Protein AF-A0A7C2IE94-F1 (afdb_monomer_lite)

Radius of gyration: 34.18 Å; chains: 1; bounding box: 86×72×116 Å

Sequence (448 aa):
MRRRSALLLLLAMTLPGCGTLTGLPPLAPGSDTTAPTVTATVPDRDGTVPADAHISITFSKAMNARTVTVTSDPAVTFTSPQWSADGRTVTVRPQDPFNPGTKYTITVTGRDQAGNSLTPFTWSFTAGPPAARAGTGQARLRDRVEVRSDERLFTLFAALNAAGYDEGLKESGPVRQAVREKLGDLALKVLEPARRYRDEHPQPLEAYVRYVLTLGPPPGFAEQRAPEGLDGFGRVLADFYRAAGIADLWKAQAEAHAQAVAALAAEGVALMGRTLDYLRAGDVPRERIVLVPNLLDAPGREYLVRLDGTVFFVLGATGKADPVPLAALTVRLVLGPPRPEADAEVQRTGVLYDLVREPAQRNGYRDWPTVIRESLIAAVTARLAVPADRRSTFLRGHYDRGLILVDHFAEELARYERDSLPLVDFLPQMLRTVNLDDQRRLFAERRR

Secondary structure (DSSP, 8-state):
---------------------------------PPP-EEEEESPTT-EE-TTPPEEEEESS-B-GGG-EEEEES--PBPPPEE-TTS-EEEE-BSSPPPTT-EEEEEEE-BBTT-PBPPPEEEEEEE-S-GGGTT-HHHHTTTTEEE---HHHHHHHHHHHHTT--TTTTT--HHHHHHHHHHHTS-HHHHHHHHHHHHHS---HHHHHHHHTTSPSTTT---SSPPTT-TTHHHHHHHHHHHTTHHHHHHHTHHHHHHHHHHHHHHHHHHHHHHHHHTT-S----SEEEEEEETTSPTT-EEEEEETTEEEEEEE-SSS--HHHHHHHHHHHH--SPPGGGHHHHHHHGGGHHHHHHHHHHTT--SHHHHHHHHHHHHHHHHHHS-GGGHHHHHHHHHHTT-TTHHHHHHHHHHHTTS-S-HHHHHHHHHHT--HHHHHHHHHHHT-

Foldseek 3Di:
DDDDDDDDDDDDDDDDDDDPPPDDPPPDPPQPQDFKEWPDWPVDFQAEDAQFDKIKTFIPAAFPLVFKDKAKVVGFAWDDWDADPRNGMIIITTPDGHDAQDKMKMWIWGGHPSRHTDDIDIGIYGHHYHVCVLPQLLRLCPPQEAEAAALLLVLVLLLVLLLPPCAQVVVAAPLLVVSNVLSVPADCVLNVLSNVLCVQQPDPVLLVVQQSVQFDHPLQRHDDDDDPSCPCVSVNSNSSCVRSVSVVSCVVCVVLRVLLSVQCVVCLSVLLSVLCVLLVQSDQDQAREYEHADSSDNAPDWHWHDDDRYTYIYGDDNSHDQSQSSSLVSLVSRDDFQDPLQVVLLVVQQVLCVLQVVLQVVVVNNGSSSLLSSLLSQLSSLVRRNPPVCSVVSNVVSVSSRSLCNVLNNVCSVVVVVDDDRNSVCSSVSSVPDDNVVSVVVSVVVVD

pLDDT: mean 87.61, std 15.67, range [29.12, 98.75]

Structure (mmCIF, N/CA/C/O backbone):
data_AF-A0A7C2IE94-F1
#
_entry.id   AF-A0A7C2IE94-F1
#
loop_
_atom_site.group_PDB
_atom_site.id
_atom_site.type_symbol
_atom_site.label_atom_id
_atom_site.label_alt_id
_atom_site.label_comp_id
_atom_site.label_asym_id
_atom_site.label_entity_id
_atom_site.label_seq_id
_atom_site.pdbx_PDB_ins_code
_atom_site.Cartn_x
_atom_site.Cartn_y
_atom_site.Cartn_z
_atom_site.occupancy
_atom_site.B_iso_or_equiv
_atom_site.auth_seq_id
_atom_site.auth_comp_id
_atom_site.auth_asym_id
_atom_site.auth_atom_id
_atom_site.pdbx_PDB_model_num
ATOM 1 N N . MET A 1 1 ? 15.226 -45.118 -80.704 1.00 37.19 1 MET A N 1
ATOM 2 C CA . MET A 1 1 ? 16.466 -45.588 -81.366 1.00 37.19 1 MET A CA 1
ATOM 3 C C . MET A 1 1 ? 17.648 -44.750 -80.876 1.00 37.19 1 MET A C 1
ATOM 5 O O . MET A 1 1 ? 17.541 -43.540 -80.932 1.00 37.19 1 MET A O 1
ATOM 9 N N . ARG A 1 2 ? 18.702 -45.423 -80.368 1.00 34.03 2 ARG A N 1
ATOM 10 C CA . ARG A 1 2 ? 20.141 -45.046 -80.230 1.00 34.03 2 ARG A CA 1
ATOM 11 C C . ARG A 1 2 ? 20.489 -43.627 -79.715 1.00 34.03 2 ARG A C 1
ATOM 13 O O . ARG A 1 2 ? 20.283 -42.649 -80.406 1.00 34.03 2 ARG A O 1
ATOM 20 N N . ARG A 1 3 ? 20.909 -43.454 -78.451 1.00 33.44 3 ARG A N 1
ATOM 21 C CA . ARG A 1 3 ? 22.277 -43.584 -77.864 1.00 33.44 3 ARG A CA 1
ATOM 22 C C . ARG A 1 3 ? 23.377 -42.682 -78.475 1.00 33.44 3 ARG A C 1
ATOM 24 O O . ARG A 1 3 ? 23.889 -42.998 -79.536 1.00 33.44 3 ARG A O 1
ATOM 31 N N . ARG A 1 4 ? 23.840 -41.761 -77.609 1.00 34.69 4 ARG A N 1
ATOM 32 C CA . ARG A 1 4 ? 25.235 -41.506 -77.167 1.00 34.69 4 ARG A CA 1
ATOM 33 C C . ARG A 1 4 ? 26.226 -40.754 -78.079 1.00 34.69 4 ARG A C 1
ATOM 35 O O . ARG A 1 4 ? 26.739 -41.322 -79.026 1.00 34.69 4 ARG A O 1
ATOM 42 N N . SER A 1 5 ? 26.633 -39.592 -77.546 1.00 32.69 5 SER A N 1
ATOM 43 C CA . SER A 1 5 ? 28.003 -39.269 -77.085 1.00 32.69 5 SER A CA 1
ATOM 44 C C . SER A 1 5 ? 29.105 -38.931 -78.095 1.00 32.69 5 SER A C 1
ATOM 46 O O . SER A 1 5 ? 29.168 -39.487 -79.180 1.00 32.69 5 SER A O 1
ATOM 48 N N . ALA A 1 6 ? 30.060 -38.161 -77.545 1.00 31.09 6 ALA A N 1
ATOM 49 C CA . ALA A 1 6 ? 31.482 -38.054 -77.887 1.00 31.09 6 ALA A CA 1
ATOM 50 C C . ALA A 1 6 ? 31.851 -37.017 -78.958 1.00 31.09 6 ALA A C 1
ATOM 52 O O . ALA A 1 6 ? 31.116 -36.812 -79.909 1.00 31.09 6 ALA A O 1
ATOM 53 N N . LEU A 1 7 ? 33.008 -36.362 -78.911 1.00 29.12 7 LEU A N 1
ATOM 54 C CA . LEU A 1 7 ? 34.045 -36.098 -77.902 1.00 29.12 7 LEU A CA 1
ATOM 55 C C . LEU A 1 7 ? 35.037 -35.177 -78.644 1.00 29.12 7 LEU A C 1
ATOM 57 O O . LEU A 1 7 ? 35.155 -35.252 -79.865 1.00 29.12 7 LEU A O 1
ATOM 61 N N . LEU A 1 8 ? 35.733 -34.326 -77.895 1.00 32.22 8 LEU A N 1
ATOM 62 C CA . LEU A 1 8 ? 36.913 -33.557 -78.296 1.00 32.22 8 LEU A CA 1
ATOM 63 C C . LEU A 1 8 ? 37.879 -34.293 -79.247 1.00 32.22 8 LEU A C 1
ATOM 65 O O . LEU A 1 8 ? 38.197 -35.452 -78.996 1.00 32.22 8 LEU A O 1
ATOM 69 N N . LEU A 1 9 ? 38.506 -33.539 -80.163 1.00 29.33 9 LEU A N 1
ATOM 70 C CA . LEU A 1 9 ? 39.970 -33.531 -80.316 1.00 29.33 9 LEU A CA 1
ATOM 71 C C . LEU A 1 9 ? 40.479 -32.252 -81.020 1.00 29.33 9 LEU A C 1
ATOM 73 O O . LEU A 1 9 ? 40.333 -32.073 -82.223 1.00 29.33 9 LEU A O 1
ATOM 77 N N . LEU A 1 10 ? 41.055 -31.358 -80.211 1.00 31.28 10 LEU A N 1
ATOM 78 C CA . LEU A 1 10 ? 42.373 -30.726 -80.374 1.00 31.28 10 LEU A CA 1
ATOM 79 C C . LEU A 1 10 ? 43.038 -30.757 -81.767 1.00 31.28 10 LEU A C 1
ATOM 81 O O . LEU A 1 10 ? 43.450 -31.811 -82.249 1.00 31.28 10 LEU A O 1
ATOM 85 N N . LEU A 1 11 ? 43.368 -29.562 -82.265 1.00 30.09 11 LEU A N 1
ATOM 86 C CA . LEU A 1 11 ? 44.550 -29.336 -83.094 1.00 30.09 11 LEU A CA 1
ATOM 87 C C . LEU A 1 11 ? 45.315 -28.125 -82.543 1.00 30.09 11 LEU A C 1
ATOM 89 O O . LEU A 1 11 ? 44.784 -27.019 -82.461 1.00 30.09 11 LEU A O 1
ATOM 93 N N . ALA A 1 12 ? 46.550 -28.376 -82.114 1.00 33.62 12 ALA A N 1
ATOM 94 C CA . ALA A 1 12 ? 47.492 -27.381 -81.630 1.00 33.62 12 ALA A CA 1
ATOM 95 C C . ALA A 1 12 ? 48.209 -26.710 -82.812 1.00 33.62 12 ALA A C 1
ATOM 97 O O . ALA A 1 12 ? 48.714 -27.396 -83.700 1.00 33.62 12 ALA A O 1
ATOM 98 N N . MET A 1 13 ? 48.305 -25.380 -82.782 1.00 35.16 13 MET A N 1
ATOM 99 C CA . MET A 1 13 ? 49.279 -24.616 -83.559 1.00 35.16 13 MET A CA 1
ATOM 100 C C . MET A 1 13 ? 50.103 -23.742 -82.614 1.00 35.16 13 MET A C 1
ATOM 102 O O . MET A 1 13 ? 49.589 -23.099 -81.703 1.00 35.16 13 MET A O 1
ATOM 106 N N . THR A 1 14 ? 51.408 -23.798 -82.834 1.00 45.41 14 THR A N 1
ATOM 107 C CA . THR A 1 14 ? 52.504 -23.205 -82.070 1.00 45.41 14 THR A CA 1
ATOM 108 C C . THR A 1 14 ? 52.549 -21.680 -82.165 1.00 45.41 14 THR A C 1
ATOM 110 O O . THR A 1 14 ? 52.464 -21.138 -83.265 1.00 45.41 14 THR A O 1
ATOM 113 N N . LEU A 1 15 ? 52.816 -21.005 -81.042 1.00 38.09 15 LEU A N 1
ATOM 114 C CA . LEU A 1 15 ? 53.275 -19.612 -80.999 1.00 38.09 15 LEU A CA 1
ATOM 115 C C . LEU A 1 15 ? 54.589 -19.519 -80.201 1.00 38.09 15 LEU A C 1
ATOM 117 O O . LEU A 1 15 ? 54.723 -20.204 -79.183 1.00 38.09 15 LEU A O 1
ATOM 121 N N . PRO A 1 16 ? 55.561 -18.704 -80.647 1.00 48.31 16 PRO A N 1
ATOM 122 C CA . PRO A 1 16 ? 56.827 -18.509 -79.959 1.00 48.31 16 PRO A CA 1
ATOM 123 C C . PRO A 1 16 ? 56.737 -17.371 -78.934 1.00 48.31 16 PRO A C 1
ATOM 125 O O . PRO A 1 16 ? 55.971 -16.426 -79.099 1.00 48.31 16 PRO A O 1
ATOM 128 N N . GLY A 1 17 ? 57.633 -17.412 -77.948 1.00 38.56 17 GLY A N 1
ATOM 129 C CA . GLY A 1 17 ? 58.149 -16.200 -77.310 1.00 38.56 17 GLY A CA 1
ATOM 130 C C . GLY A 1 17 ? 57.613 -15.915 -75.914 1.00 38.56 17 GLY A C 1
ATOM 131 O O . GLY A 1 17 ? 56.533 -15.367 -75.732 1.00 38.56 17 GLY A O 1
ATOM 132 N N . CYS A 1 18 ? 58.442 -16.239 -74.924 1.00 48.53 18 CYS A N 1
ATOM 133 C CA . CYS A 1 18 ? 58.313 -15.817 -73.539 1.00 48.53 18 CYS A CA 1
ATOM 134 C C . CYS A 1 18 ? 58.299 -14.278 -73.451 1.00 48.53 18 CYS A C 1
ATOM 136 O O . CYS A 1 18 ? 59.281 -13.624 -73.797 1.00 48.53 18 CYS A O 1
ATOM 138 N N . GLY A 1 19 ? 57.187 -13.717 -72.983 1.00 37.69 19 GLY A N 1
ATOM 139 C CA . GLY A 1 19 ? 57.050 -12.320 -72.589 1.00 37.69 19 GLY A CA 1
ATOM 140 C C . GLY A 1 19 ? 56.155 -12.270 -71.361 1.00 37.69 19 GLY A C 1
ATOM 141 O O . GLY A 1 19 ? 54.954 -12.517 -71.445 1.00 37.69 19 GLY A O 1
ATOM 142 N N . THR A 1 20 ? 56.742 -12.019 -70.196 1.00 48.34 20 THR A N 1
ATOM 143 C CA . THR A 1 20 ? 56.018 -11.848 -68.935 1.00 48.34 20 THR A CA 1
ATOM 144 C C . THR A 1 20 ? 55.173 -10.578 -69.003 1.00 48.34 20 THR A C 1
ATOM 146 O O . THR A 1 20 ? 55.668 -9.485 -68.740 1.00 48.34 20 THR A O 1
ATOM 149 N N . LEU A 1 21 ? 53.888 -10.708 -69.339 1.00 40.12 21 LEU A N 1
ATOM 150 C CA . LEU A 1 21 ? 52.896 -9.651 -69.133 1.00 40.12 21 LEU A CA 1
ATOM 151 C C . LEU A 1 21 ? 52.447 -9.653 -67.666 1.00 40.12 21 LEU A C 1
ATOM 153 O O . LEU A 1 21 ? 51.329 -10.015 -67.312 1.00 40.12 21 LEU A O 1
ATOM 157 N N . THR A 1 22 ? 53.366 -9.238 -66.798 1.00 50.50 22 THR A N 1
ATOM 158 C CA . THR A 1 22 ? 53.053 -8.605 -65.516 1.00 50.50 22 THR A CA 1
ATOM 159 C C . THR A 1 22 ? 52.438 -7.241 -65.816 1.00 50.50 22 THR A C 1
ATOM 161 O O . THR A 1 22 ? 53.155 -6.327 -66.219 1.00 50.50 22 THR A O 1
ATOM 164 N N . GLY A 1 23 ? 51.121 -7.092 -65.678 1.00 49.81 23 GLY A N 1
ATOM 165 C CA . GLY A 1 23 ? 50.500 -5.807 -66.005 1.00 49.81 23 GLY A CA 1
ATOM 166 C C . GLY A 1 23 ? 48.980 -5.752 -65.986 1.00 49.81 23 GLY A C 1
ATOM 167 O O . GLY A 1 23 ? 48.404 -5.036 -66.794 1.00 49.81 23 GLY A O 1
ATOM 168 N N . LEU A 1 24 ? 48.319 -6.467 -65.077 1.00 44.44 24 LEU A N 1
ATOM 169 C CA . LEU A 1 24 ? 47.028 -6.005 -64.572 1.00 44.44 24 LEU A CA 1
ATOM 170 C C . LEU A 1 24 ? 47.278 -5.550 -63.134 1.00 44.44 24 LEU A C 1
ATOM 172 O O . LEU A 1 24 ? 47.756 -6.366 -62.340 1.00 44.44 24 LEU A O 1
ATOM 176 N N . PRO A 1 25 ? 47.045 -4.270 -62.785 1.00 52.47 25 PRO A N 1
ATOM 177 C CA . PRO A 1 25 ? 47.136 -3.861 -61.395 1.00 52.47 25 PRO A CA 1
ATOM 178 C C . PRO A 1 25 ? 46.138 -4.705 -60.589 1.00 52.47 25 PRO A C 1
ATOM 180 O O . PRO A 1 25 ? 45.005 -4.895 -61.044 1.00 52.47 25 PRO A O 1
ATOM 183 N N . PRO A 1 26 ? 46.522 -5.23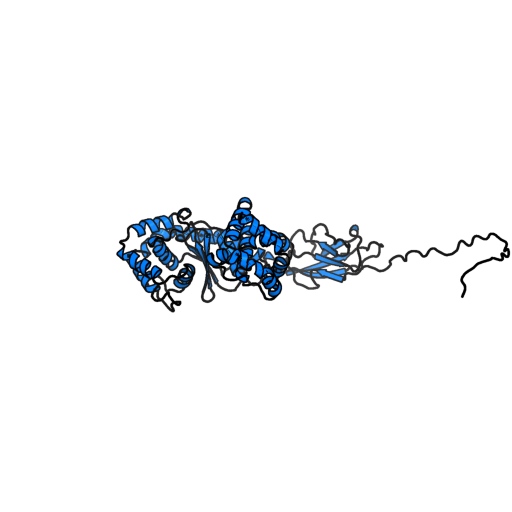9 -59.416 1.00 50.69 26 PRO A N 1
ATOM 184 C CA . PRO A 1 26 ? 45.533 -5.795 -58.508 1.00 50.69 26 PRO A CA 1
ATOM 185 C C . PRO A 1 26 ? 44.506 -4.694 -58.233 1.00 50.69 26 PRO A C 1
ATOM 187 O O . PRO A 1 26 ? 44.885 -3.551 -57.975 1.00 50.69 26 PRO A O 1
ATOM 190 N N . LEU A 1 27 ? 43.213 -5.017 -58.326 1.00 47.69 27 LEU A N 1
ATOM 191 C CA . LEU A 1 27 ? 42.154 -4.149 -57.819 1.00 47.69 27 LEU A CA 1
ATOM 192 C C . LEU A 1 27 ? 42.472 -3.890 -56.344 1.00 47.69 27 LEU A C 1
ATOM 194 O O . LEU A 1 27 ? 42.259 -4.757 -55.496 1.00 47.69 27 LEU A O 1
ATOM 198 N N . ALA A 1 28 ? 43.057 -2.730 -56.050 1.00 54.41 28 ALA A N 1
ATOM 199 C CA . ALA A 1 28 ? 43.226 -2.277 -54.686 1.00 54.41 28 ALA A CA 1
ATOM 200 C C . ALA A 1 28 ? 41.822 -2.238 -54.062 1.00 54.41 28 ALA A C 1
ATOM 202 O O . ALA A 1 28 ? 40.907 -1.718 -54.712 1.00 54.41 28 ALA A O 1
ATOM 203 N N . PRO A 1 29 ? 41.604 -2.786 -52.850 1.00 53.12 29 PRO A N 1
ATOM 204 C CA . PRO A 1 29 ? 40.379 -2.487 -52.127 1.00 53.12 29 PRO A CA 1
ATOM 205 C C . PRO A 1 29 ? 40.292 -0.965 -52.067 1.00 53.12 29 PRO A C 1
ATOM 207 O O . PRO A 1 29 ? 41.227 -0.320 -51.590 1.00 53.12 29 PRO A O 1
ATOM 210 N N . GLY A 1 30 ? 39.235 -0.395 -52.654 1.00 56.16 30 GLY A N 1
ATOM 211 C CA . GLY A 1 30 ? 39.031 1.046 -52.636 1.00 56.16 30 GLY A CA 1
ATOM 212 C C . GLY A 1 30 ? 39.147 1.501 -51.190 1.00 56.16 30 GLY A C 1
ATOM 213 O O . GLY A 1 30 ? 38.386 1.036 -50.342 1.00 56.16 30 GLY A O 1
ATOM 214 N N . SER A 1 31 ? 40.157 2.318 -50.892 1.00 70.44 31 SER A N 1
ATOM 215 C CA . SER A 1 31 ? 40.320 2.899 -49.567 1.00 70.44 31 SER A CA 1
ATOM 216 C C . SER A 1 31 ? 39.017 3.615 -49.244 1.00 70.44 31 SER A C 1
ATOM 218 O O . SER A 1 31 ? 38.612 4.489 -50.009 1.00 70.44 31 SER A O 1
ATOM 220 N N . ASP A 1 32 ? 38.327 3.218 -48.175 1.00 84.44 32 ASP A N 1
ATOM 221 C CA . ASP A 1 32 ? 37.153 3.950 -47.710 1.00 84.44 32 ASP A CA 1
ATOM 222 C C . ASP A 1 32 ? 37.591 5.386 -47.417 1.00 84.44 32 ASP A C 1
ATOM 224 O O . ASP A 1 32 ? 38.348 5.616 -46.479 1.00 84.44 32 ASP A O 1
ATOM 228 N N . THR A 1 33 ? 37.163 6.333 -48.253 1.00 89.94 33 THR A N 1
ATOM 229 C CA . THR A 1 33 ? 37.436 7.769 -48.096 1.00 89.94 33 THR A CA 1
ATOM 230 C C . THR A 1 33 ? 36.227 8.528 -47.551 1.00 89.94 33 THR A C 1
ATOM 232 O O . THR A 1 33 ? 36.216 9.760 -47.544 1.00 89.94 33 THR A O 1
ATOM 235 N N . THR A 1 34 ? 35.155 7.827 -47.168 1.00 93.06 34 THR A N 1
ATOM 236 C CA . THR A 1 34 ? 33.917 8.473 -46.725 1.00 93.06 34 THR A CA 1
ATOM 237 C C . THR A 1 34 ? 34.042 8.825 -45.250 1.00 93.06 34 THR A C 1
ATOM 239 O O . THR A 1 34 ? 34.125 7.936 -44.405 1.00 93.06 34 THR A O 1
ATOM 242 N N . ALA A 1 35 ? 34.008 10.113 -44.919 1.00 94.12 35 ALA A N 1
ATOM 243 C CA . ALA A 1 35 ? 34.045 10.553 -43.529 1.00 94.12 35 ALA A CA 1
ATOM 244 C C . ALA A 1 35 ? 32.828 10.041 -42.726 1.00 94.12 35 ALA A C 1
ATOM 246 O O . ALA A 1 35 ? 31.717 9.975 -43.265 1.00 94.12 35 ALA A O 1
ATOM 247 N N . PRO A 1 36 ? 33.002 9.693 -41.438 1.00 96.62 36 PRO A N 1
ATOM 248 C CA . PRO A 1 36 ? 31.878 9.404 -40.555 1.00 96.62 36 PRO A CA 1
ATOM 249 C C . PRO A 1 36 ? 31.043 10.667 -40.301 1.00 96.62 36 PRO A C 1
ATOM 251 O O . PRO A 1 36 ? 31.552 11.788 -40.312 1.00 96.62 36 PRO A O 1
ATOM 254 N N . THR A 1 37 ? 29.757 10.480 -40.019 1.00 95.62 37 THR A N 1
ATOM 255 C CA . THR A 1 37 ? 28.807 11.546 -39.660 1.00 95.62 37 THR A CA 1
ATOM 256 C C . THR A 1 37 ? 28.040 11.166 -38.399 1.00 95.62 37 THR A C 1
ATOM 258 O O . THR A 1 37 ? 27.895 9.982 -38.100 1.00 95.62 37 THR A O 1
ATOM 261 N N . VAL A 1 38 ? 27.544 12.153 -37.651 1.00 96.31 38 VAL A N 1
ATOM 262 C CA . VAL A 1 38 ? 26.643 11.923 -36.509 1.00 96.31 38 VAL A CA 1
ATOM 263 C C . VAL A 1 38 ? 25.210 11.804 -37.024 1.00 96.31 38 VAL A C 1
ATOM 265 O O . VAL A 1 38 ? 24.725 12.709 -37.703 1.00 96.31 38 VAL A O 1
ATOM 268 N N . THR A 1 39 ? 24.538 10.697 -36.714 1.00 91.44 39 THR A N 1
ATOM 269 C CA . THR A 1 39 ? 23.161 10.410 -37.149 1.00 91.44 39 THR A CA 1
ATOM 270 C C . THR A 1 39 ? 22.129 10.646 -36.051 1.00 91.44 39 THR A C 1
ATOM 272 O O . THR A 1 39 ? 20.987 10.965 -36.367 1.00 91.44 39 THR A O 1
ATOM 275 N N . ALA A 1 40 ? 22.518 10.531 -34.777 1.00 85.88 40 ALA A N 1
ATOM 276 C CA . ALA A 1 40 ? 21.652 10.815 -33.635 1.00 85.88 40 ALA A CA 1
ATOM 277 C C . ALA A 1 40 ? 22.463 11.234 -32.402 1.00 85.88 40 ALA A C 1
ATOM 279 O O . ALA A 1 40 ? 23.595 10.778 -32.206 1.00 85.88 40 ALA A O 1
ATOM 280 N N . THR A 1 41 ? 21.859 12.067 -31.557 1.00 91.19 41 THR A N 1
ATOM 281 C CA . THR A 1 41 ? 22.413 12.488 -30.267 1.00 91.19 41 THR A CA 1
ATOM 282 C C . THR A 1 41 ? 21.355 12.392 -29.183 1.00 91.19 41 THR A C 1
ATOM 284 O O . THR A 1 41 ? 20.212 12.769 -29.404 1.00 91.19 41 THR A O 1
ATOM 287 N N . VAL A 1 42 ? 21.761 11.950 -28.000 1.00 82.56 42 VAL A N 1
ATOM 288 C CA . VAL A 1 42 ? 21.008 12.099 -26.754 1.00 82.56 42 VAL A CA 1
ATOM 289 C C . VAL A 1 42 ? 21.900 12.905 -25.813 1.00 82.56 42 VAL A C 1
ATOM 291 O O . VAL A 1 42 ? 23.042 12.497 -25.604 1.00 82.56 42 VAL A O 1
ATOM 294 N N . PRO A 1 43 ? 21.450 14.029 -25.241 1.00 90.06 43 PRO A N 1
ATOM 295 C CA . PRO A 1 43 ? 20.193 14.735 -25.494 1.00 90.06 43 PRO A CA 1
ATOM 296 C C . PRO A 1 43 ? 19.990 15.165 -26.951 1.00 90.06 43 PRO A C 1
ATOM 298 O O . PRO A 1 43 ? 20.965 15.402 -27.671 1.00 90.06 43 PRO A O 1
ATOM 301 N N . ASP A 1 44 ? 18.725 15.328 -27.345 1.00 81.19 44 ASP A N 1
ATOM 302 C CA . ASP A 1 44 ? 18.366 16.006 -28.592 1.00 81.19 44 ASP A CA 1
ATOM 303 C C . ASP A 1 44 ? 18.830 17.471 -28.573 1.00 81.19 44 ASP A C 1
ATOM 305 O O . ASP A 1 44 ? 18.997 18.090 -27.514 1.00 81.19 44 ASP A O 1
ATOM 309 N N . ARG A 1 45 ? 19.043 18.040 -29.766 1.00 83.81 45 ARG A N 1
ATOM 310 C CA . ARG A 1 45 ? 19.524 19.421 -29.914 1.00 83.81 45 ARG A CA 1
ATOM 311 C C . ARG A 1 45 ? 18.540 20.416 -29.306 1.00 83.81 45 ARG A C 1
ATOM 313 O O . ARG A 1 45 ? 17.340 20.333 -29.546 1.00 83.81 45 ARG A O 1
ATOM 320 N N . ASP A 1 46 ? 19.082 21.348 -28.527 1.00 80.31 46 ASP A N 1
ATOM 321 C CA . ASP A 1 46 ? 18.365 22.373 -27.762 1.00 80.31 46 ASP A CA 1
ATOM 322 C C . ASP A 1 46 ? 17.291 21.817 -26.799 1.00 80.31 46 ASP A C 1
ATOM 324 O O . ASP A 1 46 ? 16.453 22.562 -26.288 1.00 80.31 46 ASP A O 1
ATOM 328 N N . GLY A 1 47 ? 17.342 20.516 -26.488 1.00 76.38 47 GLY A N 1
ATOM 329 C CA . GLY A 1 47 ? 16.473 19.880 -25.503 1.00 76.38 47 GLY A CA 1
ATOM 330 C C . GLY A 1 47 ? 16.807 20.288 -24.066 1.00 76.38 47 GLY A C 1
ATOM 331 O O . GLY A 1 47 ? 17.916 20.727 -23.757 1.00 76.38 47 GLY A O 1
ATOM 332 N N . THR A 1 48 ? 15.842 20.113 -23.161 1.00 81.00 48 THR A N 1
ATOM 333 C CA . THR A 1 48 ? 16.082 20.186 -21.711 1.00 81.00 48 THR A CA 1
ATOM 334 C C . THR A 1 48 ? 16.139 18.777 -21.143 1.00 81.00 48 THR A C 1
ATOM 336 O O . THR A 1 48 ? 15.202 18.005 -21.339 1.00 81.00 48 THR A O 1
ATOM 339 N N . VAL A 1 49 ? 17.216 18.438 -20.432 1.00 81.56 49 VAL A N 1
ATOM 340 C CA . VAL A 1 49 ? 17.417 17.096 -19.859 1.00 81.56 49 VAL A CA 1
ATOM 341 C C . VAL A 1 49 ? 17.779 17.140 -18.382 1.00 81.56 49 VAL A C 1
ATOM 343 O O . VAL A 1 49 ? 18.292 18.155 -17.919 1.00 81.56 49 VAL A O 1
ATOM 346 N N . PRO A 1 50 ? 17.549 16.058 -17.624 1.00 76.88 50 PRO A N 1
ATOM 347 C CA . PRO A 1 50 ? 18.000 15.966 -16.242 1.00 76.88 50 PRO A CA 1
ATOM 348 C C . PRO A 1 50 ? 19.497 16.252 -16.060 1.00 76.88 50 PRO A C 1
ATOM 350 O O . PRO A 1 50 ? 20.307 15.905 -16.917 1.00 76.88 50 PRO A O 1
ATOM 353 N N . ALA A 1 51 ? 19.886 16.829 -14.918 1.00 79.06 51 ALA A N 1
ATOM 354 C CA . ALA A 1 51 ? 21.296 17.120 -14.626 1.00 79.06 51 ALA A CA 1
ATOM 355 C C . ALA A 1 51 ? 22.214 15.879 -14.565 1.00 79.06 51 ALA A C 1
ATOM 357 O O . ALA A 1 51 ? 23.429 16.007 -14.636 1.00 79.06 51 ALA A O 1
ATOM 358 N N . ASP A 1 52 ? 21.661 14.680 -14.426 1.00 77.56 52 ASP A N 1
ATOM 359 C CA . ASP A 1 52 ? 22.366 13.395 -14.438 1.00 77.56 52 ASP A CA 1
ATOM 360 C C . ASP A 1 52 ? 22.213 12.639 -15.771 1.00 77.56 52 ASP A C 1
ATOM 362 O O . ASP A 1 52 ? 22.557 11.458 -15.871 1.00 77.56 52 ASP A O 1
ATOM 366 N N . ALA A 1 53 ? 21.698 13.304 -16.812 1.00 80.38 53 ALA A N 1
ATOM 367 C CA . ALA A 1 53 ? 21.551 12.711 -18.133 1.00 80.38 53 ALA A CA 1
ATOM 368 C C . ALA A 1 53 ? 22.898 12.219 -18.687 1.00 80.38 53 ALA A C 1
ATOM 370 O O . ALA A 1 53 ? 23.949 12.835 -18.513 1.00 80.38 53 ALA A O 1
ATOM 371 N N . HIS A 1 54 ? 22.860 11.090 -19.391 1.00 86.62 54 HIS A N 1
ATOM 372 C CA . HIS A 1 54 ? 24.009 10.604 -20.142 1.00 86.62 54 HIS A CA 1
ATOM 373 C C . HIS A 1 54 ? 24.052 11.264 -21.521 1.00 86.62 54 HIS A C 1
ATOM 375 O O . HIS A 1 54 ? 23.019 11.659 -22.063 1.00 86.62 54 HIS A O 1
ATOM 381 N N . ILE A 1 55 ? 25.247 11.336 -22.101 1.00 91.88 55 ILE A N 1
ATOM 382 C CA . ILE A 1 55 ? 25.446 11.757 -23.482 1.00 91.88 55 ILE A CA 1
ATOM 383 C C . ILE A 1 55 ? 25.639 10.505 -24.334 1.00 91.88 55 ILE A C 1
ATOM 385 O O . ILE A 1 55 ? 26.540 9.709 -24.061 1.00 91.88 55 ILE A O 1
ATOM 389 N N . SER A 1 56 ? 24.814 10.330 -25.362 1.00 92.19 56 SER A N 1
ATOM 390 C CA . SER A 1 56 ? 24.953 9.270 -26.359 1.00 92.19 56 SER A CA 1
ATOM 391 C C . SER A 1 56 ? 25.089 9.872 -27.753 1.00 92.19 56 SER A C 1
ATOM 393 O O . SER A 1 56 ? 24.313 10.751 -28.127 1.00 92.19 56 SER A O 1
ATOM 395 N N . ILE A 1 57 ? 26.067 9.410 -28.529 1.00 96.50 57 ILE A N 1
ATOM 396 C CA . ILE A 1 57 ? 26.282 9.825 -29.919 1.00 96.50 57 ILE A CA 1
ATOM 397 C C . ILE A 1 57 ? 26.286 8.582 -30.796 1.00 96.50 57 ILE A C 1
ATOM 399 O O . ILE A 1 57 ? 27.064 7.661 -30.546 1.00 96.50 57 ILE A O 1
ATOM 403 N N . THR A 1 58 ? 25.451 8.575 -31.833 1.00 93.44 58 THR A N 1
ATOM 404 C CA . THR A 1 58 ? 25.435 7.522 -32.855 1.00 93.44 58 THR A CA 1
ATOM 405 C C . THR A 1 58 ? 26.029 8.045 -34.156 1.00 93.44 58 THR A C 1
ATOM 407 O O . THR A 1 58 ? 25.645 9.110 -34.644 1.00 93.44 58 THR A O 1
ATOM 410 N N . PHE A 1 59 ? 26.975 7.293 -34.711 1.00 97.25 59 PHE A N 1
ATOM 411 C CA . PHE A 1 59 ? 27.683 7.593 -35.949 1.00 97.25 59 PHE A CA 1
ATOM 412 C C . PHE A 1 59 ? 27.147 6.754 -37.117 1.00 97.25 59 PHE A C 1
ATOM 414 O O . PHE A 1 59 ? 26.623 5.654 -36.935 1.00 97.25 59 PHE A O 1
ATOM 421 N N . SER A 1 60 ? 27.335 7.231 -38.346 1.00 96.25 60 SER A N 1
ATOM 422 C CA . SER A 1 60 ? 26.945 6.513 -39.568 1.00 96.25 60 SER A CA 1
ATOM 423 C C . SER A 1 60 ? 27.763 5.241 -39.832 1.00 96.25 60 SER A C 1
ATOM 425 O O . SER A 1 60 ? 27.324 4.363 -40.577 1.00 96.25 60 SER A O 1
ATOM 427 N N . LYS A 1 61 ? 28.937 5.100 -39.206 1.00 94.81 61 LYS A N 1
ATOM 428 C CA . LYS A 1 61 ? 29.841 3.947 -39.334 1.00 94.81 61 LYS A CA 1
ATOM 429 C C . LYS A 1 61 ? 30.668 3.733 -38.064 1.00 94.81 61 LYS A C 1
ATOM 431 O O . LYS A 1 61 ? 30.686 4.587 -37.182 1.00 94.81 61 LYS A O 1
ATOM 436 N N . ALA A 1 62 ? 31.317 2.571 -37.968 1.00 95.62 62 ALA A N 1
ATOM 437 C CA . ALA A 1 62 ? 32.115 2.203 -36.804 1.00 95.62 62 ALA A CA 1
ATOM 438 C C . ALA A 1 62 ? 33.324 3.139 -36.642 1.00 95.62 62 ALA A C 1
ATOM 440 O O . ALA A 1 62 ? 34.076 3.376 -37.592 1.00 95.62 62 ALA A O 1
ATOM 441 N N . MET A 1 63 ? 33.519 3.656 -35.430 1.00 97.56 63 MET A N 1
ATOM 442 C CA . MET A 1 63 ? 34.593 4.598 -35.119 1.00 97.56 63 MET A CA 1
ATOM 443 C C . MET A 1 63 ? 35.830 3.891 -34.556 1.00 97.56 63 MET A C 1
ATOM 445 O O . MET A 1 63 ? 35.737 2.842 -33.916 1.00 97.56 63 MET A O 1
ATOM 449 N N . ASN A 1 64 ? 37.009 4.496 -34.716 1.00 96.81 64 ASN A N 1
ATOM 450 C CA . ASN A 1 64 ? 38.168 4.120 -33.915 1.00 96.81 64 ASN A CA 1
ATOM 451 C C . ASN A 1 64 ? 38.028 4.744 -32.520 1.00 96.81 64 ASN A C 1
ATOM 453 O O . ASN A 1 64 ? 38.387 5.905 -32.301 1.00 96.81 64 ASN A O 1
ATOM 457 N N . ALA A 1 65 ? 37.537 3.942 -31.573 1.00 93.69 65 ALA A N 1
ATOM 458 C CA . ALA A 1 65 ? 37.238 4.347 -30.200 1.00 93.69 65 ALA A CA 1
ATOM 459 C C . ALA A 1 65 ? 38.381 5.092 -29.488 1.00 93.69 65 ALA A C 1
ATOM 461 O O . ALA A 1 65 ? 38.118 5.966 -28.669 1.00 93.69 65 ALA A O 1
ATOM 462 N N . ARG A 1 66 ? 39.648 4.795 -29.815 1.00 94.38 66 ARG A N 1
ATOM 463 C CA . ARG A 1 66 ? 40.824 5.438 -29.195 1.00 94.38 66 ARG A CA 1
ATOM 464 C C . ARG A 1 66 ? 41.034 6.885 -29.633 1.00 94.38 66 ARG A C 1
ATOM 466 O O . ARG A 1 66 ? 41.784 7.607 -28.990 1.00 94.38 66 ARG A O 1
ATOM 473 N N . THR A 1 67 ? 40.428 7.283 -30.747 1.00 96.38 67 THR A N 1
ATOM 474 C CA . THR A 1 67 ? 40.589 8.622 -31.332 1.00 96.38 67 THR A CA 1
ATOM 475 C C . THR A 1 67 ? 39.425 9.550 -31.011 1.00 96.38 67 THR A C 1
ATOM 477 O O . THR A 1 67 ? 39.517 10.749 -31.260 1.00 96.38 67 THR A O 1
ATOM 480 N N . VAL A 1 68 ? 38.322 9.007 -30.491 1.00 97.25 68 VAL A N 1
ATOM 481 C CA . VAL A 1 68 ? 37.094 9.765 -30.262 1.00 97.25 68 VAL A CA 1
ATOM 482 C C . VAL A 1 68 ? 37.207 10.536 -28.958 1.00 97.25 68 VAL A C 1
ATOM 484 O O . VAL A 1 68 ? 37.445 9.954 -27.902 1.00 97.25 68 VAL A O 1
ATOM 487 N N . THR A 1 69 ? 37.001 11.846 -29.038 1.00 96.44 69 THR A N 1
ATOM 488 C CA . THR A 1 69 ? 37.008 12.742 -27.879 1.00 96.44 69 THR A CA 1
ATOM 489 C C . THR A 1 69 ? 35.657 13.430 -27.768 1.00 96.44 69 THR A C 1
ATOM 491 O O . THR A 1 69 ? 35.168 13.979 -28.756 1.00 96.44 69 THR A O 1
ATOM 494 N N . VAL A 1 70 ? 35.075 13.405 -26.567 1.00 96.81 70 VAL A N 1
ATOM 495 C CA . VAL A 1 70 ? 33.836 14.109 -26.217 1.00 96.81 70 VAL A CA 1
ATOM 496 C C . VAL A 1 70 ? 34.172 15.150 -25.155 1.00 96.81 70 VAL A C 1
ATOM 498 O O . VAL A 1 70 ? 34.631 14.795 -24.069 1.00 96.81 70 VAL A O 1
ATOM 501 N N . THR A 1 71 ? 33.968 16.425 -25.471 1.00 96.38 71 THR A N 1
ATOM 502 C CA . THR A 1 71 ? 34.176 17.549 -24.548 1.00 96.38 71 THR A CA 1
ATOM 503 C C . THR A 1 71 ? 32.894 18.352 -24.374 1.00 96.38 71 THR A C 1
ATOM 505 O O . THR A 1 71 ? 31.963 18.241 -25.170 1.00 96.38 71 THR A O 1
ATOM 508 N N . SER A 1 72 ? 32.843 19.151 -23.312 1.00 96.56 72 SER A N 1
ATOM 509 C CA . SER A 1 72 ? 31.698 19.985 -22.952 1.00 96.56 72 SER A CA 1
ATOM 510 C C . SER A 1 72 ? 32.160 21.402 -22.625 1.00 96.56 72 SER A C 1
ATOM 512 O O . SER A 1 72 ? 33.227 21.568 -22.034 1.00 96.56 72 SER A O 1
ATOM 514 N N . ASP A 1 73 ? 31.339 22.391 -22.966 1.00 94.94 73 ASP A N 1
ATOM 515 C CA . ASP A 1 73 ? 31.438 23.776 -22.502 1.00 94.94 73 ASP A CA 1
ATOM 516 C C . ASP A 1 73 ? 30.084 24.235 -21.914 1.00 94.94 73 ASP A C 1
ATOM 518 O O . ASP A 1 73 ? 29.095 24.235 -22.652 1.00 94.94 73 ASP A O 1
ATOM 522 N N . PRO A 1 74 ? 29.978 24.588 -20.616 1.00 96.06 74 PRO A N 1
ATOM 523 C CA . PRO A 1 74 ? 31.027 24.557 -19.593 1.00 96.06 74 PRO A CA 1
ATOM 524 C C . PRO A 1 74 ? 31.673 23.178 -19.397 1.00 96.06 74 PRO A C 1
ATOM 526 O O . PRO A 1 74 ? 31.064 22.141 -19.684 1.00 96.06 74 PRO A O 1
ATOM 529 N N . ALA A 1 75 ? 32.916 23.175 -18.907 1.00 94.38 75 ALA A N 1
ATOM 530 C CA . ALA A 1 75 ? 33.712 21.962 -18.733 1.00 94.38 75 ALA A CA 1
ATOM 531 C C . ALA A 1 75 ? 33.060 20.975 -17.751 1.00 94.38 75 ALA A C 1
ATOM 533 O O . ALA A 1 75 ? 32.662 21.348 -16.648 1.00 94.38 75 ALA A O 1
ATOM 534 N N . VAL A 1 76 ? 32.984 19.703 -18.157 1.00 92.62 76 VAL A N 1
ATOM 535 C CA . VAL A 1 76 ? 32.445 18.586 -17.366 1.00 92.62 76 VAL A CA 1
ATOM 536 C C . VAL A 1 76 ? 33.360 17.382 -17.524 1.00 92.62 76 VAL A C 1
ATOM 538 O O . VAL A 1 76 ? 33.765 17.041 -18.637 1.00 92.62 76 VAL A O 1
ATOM 541 N N . THR A 1 77 ? 33.669 16.723 -16.411 1.00 90.94 77 THR A N 1
ATOM 542 C CA . THR A 1 77 ? 34.427 15.472 -16.419 1.00 90.94 77 THR A CA 1
ATOM 543 C C . THR A 1 77 ? 33.483 14.310 -16.698 1.00 90.94 77 THR A C 1
ATOM 545 O O . THR A 1 77 ? 32.486 14.136 -16.000 1.00 90.94 77 THR A O 1
ATOM 548 N N . PHE A 1 78 ? 33.800 13.483 -17.692 1.00 91.25 78 PHE A N 1
ATOM 549 C CA . PHE A 1 78 ? 33.016 12.299 -18.034 1.00 91.25 78 PHE A CA 1
ATOM 550 C C . PHE A 1 78 ? 33.645 11.004 -17.501 1.00 91.25 78 PHE A C 1
ATOM 552 O O . PHE A 1 78 ? 34.839 10.908 -17.215 1.00 91.25 78 PHE A O 1
ATOM 559 N N . THR A 1 79 ? 32.812 9.982 -17.348 1.00 87.00 79 THR A N 1
ATOM 560 C CA . THR A 1 79 ? 33.216 8.590 -17.125 1.00 87.00 79 THR A CA 1
ATOM 561 C C . THR A 1 79 ? 33.913 8.015 -18.360 1.00 87.00 79 THR A C 1
ATOM 563 O O . THR A 1 79 ? 33.882 8.596 -19.446 1.00 87.00 79 THR A O 1
ATOM 566 N N . SER A 1 80 ? 34.548 6.849 -18.199 1.00 88.50 80 SER A N 1
ATOM 567 C CA . SER A 1 80 ? 35.143 6.132 -19.331 1.00 88.50 80 SER A CA 1
ATOM 568 C C . SER A 1 80 ? 34.081 5.831 -20.406 1.00 88.50 80 SER A C 1
ATOM 570 O O . SER A 1 80 ? 33.036 5.275 -20.059 1.00 88.50 80 SER A O 1
ATOM 572 N N . PRO A 1 81 ? 34.327 6.163 -21.690 1.00 90.81 81 PRO A N 1
ATOM 573 C CA . PRO A 1 81 ? 33.356 5.944 -22.758 1.00 90.81 81 PRO A CA 1
ATOM 574 C C . PRO A 1 81 ? 32.969 4.475 -22.929 1.00 90.81 81 PRO A C 1
ATOM 576 O O . PRO A 1 81 ? 33.832 3.599 -23.022 1.00 90.81 81 PRO A O 1
ATOM 579 N N . GLN A 1 82 ? 31.667 4.214 -23.021 1.00 92.00 82 GLN A N 1
ATOM 580 C CA . GLN A 1 82 ? 31.109 2.895 -23.308 1.00 92.00 82 GLN A CA 1
ATOM 581 C C . GLN A 1 82 ? 30.680 2.820 -24.772 1.00 92.00 82 GLN A C 1
ATOM 583 O O . GLN A 1 82 ? 29.946 3.685 -25.246 1.00 92.00 82 GLN A O 1
ATOM 588 N N . TRP A 1 83 ? 31.131 1.787 -25.481 1.00 94.00 83 TRP A N 1
ATOM 589 C CA . TRP A 1 83 ? 30.869 1.604 -26.908 1.00 94.00 83 TRP A CA 1
ATOM 590 C C . TRP A 1 83 ? 29.880 0.470 -27.164 1.00 94.00 83 TRP A C 1
ATOM 592 O O . TRP A 1 83 ? 29.925 -0.564 -26.494 1.00 94.00 83 TRP A O 1
ATOM 602 N N . SER A 1 84 ? 29.008 0.649 -28.156 1.00 87.00 84 SER A N 1
ATOM 603 C CA . SER A 1 84 ? 28.179 -0.431 -28.689 1.00 87.00 84 SER A CA 1
ATOM 604 C C . SER A 1 84 ? 29.038 -1.517 -29.345 1.00 87.00 84 SER A C 1
ATOM 606 O O . SER A 1 84 ? 30.145 -1.258 -29.819 1.00 87.00 84 SER A O 1
ATOM 608 N N . ALA A 1 85 ? 28.510 -2.743 -29.412 1.00 80.81 85 ALA A N 1
ATOM 609 C CA . ALA A 1 85 ? 29.220 -3.886 -29.992 1.00 80.81 85 ALA A CA 1
ATOM 610 C C . ALA A 1 85 ? 29.601 -3.678 -31.471 1.00 80.81 85 ALA A C 1
ATOM 612 O O . ALA A 1 85 ? 30.604 -4.215 -31.930 1.00 80.81 85 ALA A O 1
ATOM 613 N N . ASP A 1 86 ? 28.825 -2.880 -32.206 1.00 84.19 86 ASP A N 1
ATOM 614 C CA . ASP A 1 86 ? 29.088 -2.531 -33.603 1.00 84.19 86 ASP A CA 1
ATOM 615 C C . ASP A 1 86 ? 29.994 -1.295 -33.773 1.00 84.19 86 ASP A C 1
ATOM 617 O O . ASP A 1 86 ? 30.267 -0.880 -34.900 1.00 84.19 86 ASP A O 1
ATOM 621 N N . GLY A 1 87 ? 30.460 -0.697 -32.670 1.00 92.25 87 GLY A N 1
ATOM 622 C CA . GLY A 1 87 ? 31.382 0.439 -32.658 1.00 92.25 87 GLY A CA 1
ATOM 623 C C . GLY A 1 87 ? 30.796 1.753 -33.182 1.00 92.25 87 GLY A C 1
ATOM 624 O O . GLY A 1 87 ? 31.559 2.681 -33.457 1.00 92.25 87 GLY A O 1
ATOM 625 N N . ARG A 1 88 ? 29.472 1.845 -33.358 1.00 92.75 88 ARG A N 1
ATOM 626 C CA . ARG A 1 88 ? 28.792 3.029 -33.914 1.00 92.75 88 ARG A CA 1
ATOM 627 C C . ARG A 1 88 ? 28.227 3.980 -32.873 1.00 92.75 88 ARG A C 1
ATOM 629 O O . ARG A 1 88 ? 27.931 5.117 -33.223 1.00 92.75 88 ARG A O 1
ATOM 636 N N . THR A 1 89 ? 28.079 3.557 -31.624 1.00 89.00 89 THR A N 1
ATOM 637 C CA . THR A 1 89 ? 27.491 4.394 -30.577 1.00 89.00 89 THR A CA 1
ATOM 638 C C . THR A 1 89 ? 28.434 4.490 -29.395 1.00 89.00 89 THR A C 1
ATOM 640 O O . THR A 1 89 ? 28.887 3.472 -28.873 1.00 89.00 89 THR A O 1
ATOM 643 N N . VAL A 1 90 ? 28.699 5.719 -28.957 1.00 95.00 90 VAL A N 1
ATOM 644 C CA . VAL A 1 90 ? 29.446 6.003 -27.730 1.00 95.00 90 VAL A CA 1
ATOM 645 C C . VAL A 1 90 ? 28.520 6.629 -26.702 1.00 95.00 90 VAL A C 1
ATOM 647 O O . VAL A 1 90 ? 27.751 7.533 -27.019 1.00 95.00 90 VAL A O 1
ATOM 650 N N . THR A 1 91 ? 28.600 6.143 -25.468 1.00 89.19 91 THR A N 1
ATOM 651 C CA . THR A 1 91 ? 27.872 6.687 -24.323 1.00 89.19 91 THR A CA 1
ATOM 652 C C . THR A 1 91 ? 28.852 7.103 -23.236 1.00 89.19 91 THR A C 1
ATOM 654 O O . THR A 1 91 ? 29.698 6.313 -22.814 1.00 89.19 91 THR A O 1
ATOM 657 N N . VAL A 1 92 ? 28.729 8.344 -22.770 1.00 88.44 92 VAL A N 1
ATOM 658 C CA . VAL A 1 92 ? 29.479 8.889 -21.634 1.00 88.44 92 VAL A CA 1
ATOM 659 C C . VAL A 1 92 ? 28.510 9.442 -20.594 1.00 88.44 92 VAL A C 1
ATOM 661 O O . VAL A 1 92 ? 27.445 9.961 -20.923 1.00 88.44 92 VAL A O 1
ATOM 664 N N . ARG A 1 93 ? 28.870 9.325 -19.317 1.00 87.44 93 ARG A N 1
ATOM 665 C CA . ARG A 1 93 ? 28.109 9.902 -18.195 1.00 87.44 93 ARG A CA 1
ATOM 666 C C . ARG A 1 93 ? 28.947 10.947 -17.481 1.00 87.44 93 ARG A C 1
ATOM 668 O O . ARG A 1 93 ? 30.142 10.686 -17.324 1.00 87.44 93 ARG A O 1
ATOM 675 N N . PRO A 1 94 ? 28.381 12.086 -17.065 1.00 88.62 94 PRO A N 1
ATOM 676 C CA . PRO A 1 94 ? 29.134 13.057 -16.285 1.00 88.62 94 PRO A CA 1
ATOM 677 C C . PRO A 1 94 ? 29.485 12.439 -14.916 1.00 88.62 94 PRO A C 1
ATOM 679 O O . PRO A 1 94 ? 28.706 11.653 -14.375 1.00 88.62 94 PRO A O 1
ATOM 682 N N . GLN A 1 95 ? 30.690 12.698 -14.401 1.00 82.38 95 GLN A N 1
ATOM 683 C CA . GLN A 1 95 ? 31.126 12.190 -13.090 1.00 82.38 95 GLN A CA 1
ATOM 684 C C . GLN A 1 95 ? 30.396 12.909 -11.951 1.00 82.38 95 GLN A C 1
ATOM 686 O O . GLN A 1 95 ? 29.992 12.267 -10.986 1.00 82.38 95 GLN A O 1
ATOM 691 N N . ASP A 1 96 ? 30.166 14.210 -12.132 1.00 77.38 96 ASP A N 1
ATOM 692 C CA . ASP A 1 96 ? 29.327 15.052 -11.286 1.00 77.38 96 ASP A CA 1
ATOM 693 C C . ASP A 1 96 ? 28.120 15.554 -12.095 1.00 77.38 96 ASP A C 1
ATOM 695 O O . ASP A 1 96 ? 28.270 15.800 -13.293 1.00 77.38 96 ASP A O 1
ATOM 699 N N . PRO A 1 97 ? 26.930 15.740 -11.495 1.00 78.81 97 PRO A N 1
ATOM 700 C CA . PRO A 1 97 ? 25.767 16.265 -12.209 1.00 78.81 97 PRO A CA 1
ATOM 701 C C . PRO A 1 97 ? 26.029 17.622 -12.883 1.00 78.81 97 PRO A C 1
ATOM 703 O O . PRO A 1 97 ? 26.717 18.483 -12.335 1.00 78.81 97 PRO A O 1
ATOM 706 N N . PHE A 1 98 ? 25.410 17.847 -14.042 1.00 85.56 98 PHE A N 1
ATOM 707 C CA . PHE A 1 98 ? 25.374 19.144 -14.713 1.00 85.56 98 PHE A CA 1
ATOM 708 C C . PHE A 1 98 ? 24.737 20.228 -13.819 1.00 85.56 98 PHE A C 1
ATOM 710 O O . PHE A 1 98 ? 23.852 19.964 -13.007 1.00 85.56 98 PHE A O 1
ATOM 717 N N . ASN A 1 99 ? 25.134 21.486 -14.000 1.00 83.75 99 ASN A N 1
ATOM 718 C CA . ASN A 1 99 ? 24.551 22.613 -13.275 1.00 83.75 99 ASN A CA 1
ATOM 719 C C . ASN A 1 99 ? 23.163 22.959 -13.847 1.00 83.75 99 ASN A C 1
ATOM 721 O O . ASN A 1 99 ? 23.064 23.316 -15.023 1.00 83.75 99 ASN A O 1
ATOM 725 N N . PRO A 1 100 ? 22.079 22.914 -13.052 1.00 80.56 100 PRO A N 1
ATOM 726 C CA . PRO A 1 100 ? 20.738 23.235 -13.538 1.00 80.56 100 PRO A CA 1
ATOM 727 C C . PRO A 1 100 ? 20.611 24.660 -14.077 1.00 80.56 100 PRO A C 1
ATOM 729 O O . PRO A 1 100 ? 21.251 25.583 -13.578 1.00 80.56 100 PRO A O 1
ATOM 732 N N . GLY A 1 101 ? 19.761 24.841 -15.086 1.00 82.19 101 GLY A N 1
ATOM 733 C CA . GLY A 1 101 ? 19.573 26.108 -15.794 1.00 82.19 101 GLY A CA 1
ATOM 734 C C . GLY A 1 101 ? 20.746 26.498 -16.700 1.00 82.19 101 GLY A C 1
ATOM 735 O O . GLY A 1 101 ? 20.699 27.561 -17.313 1.00 82.19 101 GLY A O 1
ATOM 736 N N . THR A 1 102 ? 21.786 25.664 -16.800 1.00 87.62 102 THR A N 1
ATOM 737 C CA . THR A 1 102 ? 22.982 25.952 -17.600 1.00 87.62 102 THR A CA 1
ATOM 738 C C . THR A 1 102 ? 22.867 25.309 -18.977 1.00 87.62 102 THR A C 1
ATOM 740 O O . THR A 1 102 ? 22.527 24.130 -19.099 1.00 87.62 102 THR A O 1
ATOM 743 N N . LYS A 1 103 ? 23.168 26.079 -20.027 1.00 94.31 103 LYS A N 1
ATOM 744 C CA . LYS A 1 103 ? 23.300 25.555 -21.389 1.00 94.31 103 LYS A CA 1
ATOM 745 C C . LYS A 1 103 ? 24.688 24.938 -21.548 1.00 94.31 103 LYS A C 1
ATOM 747 O O . LYS A 1 103 ? 25.682 25.628 -21.347 1.00 94.31 103 LYS A O 1
ATOM 752 N N . TYR A 1 104 ? 24.736 23.662 -21.912 1.00 95.31 104 TYR A N 1
ATOM 753 C CA . TYR A 1 104 ? 25.963 22.928 -22.204 1.00 95.31 104 TYR A CA 1
ATOM 754 C C . TYR A 1 104 ? 26.081 22.698 -23.704 1.00 95.31 104 TYR A C 1
ATOM 756 O O . TYR A 1 104 ? 25.097 22.356 -24.359 1.00 95.31 104 TYR A O 1
ATOM 764 N N . THR A 1 105 ? 27.284 22.862 -24.241 1.00 97.25 105 THR A N 1
ATOM 765 C CA . THR A 1 105 ? 27.629 22.589 -25.637 1.00 97.25 105 THR A CA 1
ATOM 766 C C . THR A 1 105 ? 28.606 21.429 -25.687 1.00 97.25 105 THR A C 1
ATOM 768 O O . THR A 1 105 ? 29.733 21.540 -25.209 1.00 97.25 105 THR A O 1
ATOM 771 N N . ILE A 1 106 ? 28.177 20.314 -26.269 1.00 97.69 106 ILE A N 1
ATOM 772 C CA . ILE A 1 106 ? 29.021 19.140 -26.470 1.00 97.69 106 ILE A CA 1
ATOM 773 C C . ILE A 1 106 ? 29.742 19.266 -27.804 1.00 97.69 106 ILE A C 1
ATOM 775 O O . ILE A 1 106 ? 29.138 19.631 -28.812 1.00 97.69 106 ILE A O 1
ATOM 779 N N . THR A 1 107 ? 31.030 18.931 -27.809 1.00 97.62 107 THR A N 1
ATOM 780 C CA . THR A 1 107 ? 31.843 18.790 -29.019 1.00 97.62 107 THR A CA 1
ATOM 781 C C . THR A 1 107 ? 32.354 17.362 -29.116 1.00 97.62 107 THR A C 1
ATOM 783 O O . THR A 1 107 ? 32.962 16.849 -28.176 1.00 97.62 107 THR A O 1
ATOM 786 N N . VAL A 1 108 ? 32.136 16.720 -30.264 1.00 97.62 108 VAL A N 1
ATOM 787 C CA . VAL A 1 108 ? 32.689 15.395 -30.564 1.00 97.62 108 VAL A CA 1
ATOM 788 C C . VAL A 1 108 ? 33.615 15.450 -31.775 1.00 97.62 108 VAL A C 1
ATOM 790 O O . VAL A 1 108 ? 33.300 16.045 -32.808 1.00 97.62 108 VAL A O 1
ATOM 793 N N . THR A 1 109 ? 34.778 14.816 -31.636 1.00 97.75 109 THR A N 1
ATOM 794 C CA . THR A 1 109 ? 35.796 14.657 -32.686 1.00 97.75 109 THR A CA 1
ATOM 795 C C . THR A 1 109 ? 36.293 13.215 -32.709 1.00 97.75 109 THR A C 1
ATOM 797 O O . THR A 1 109 ? 36.116 12.488 -31.734 1.00 97.75 109 THR A O 1
ATOM 800 N N . GLY A 1 110 ? 36.905 12.780 -33.810 1.00 96.69 110 GLY A N 1
ATOM 801 C CA . GLY A 1 110 ? 37.509 11.451 -33.908 1.00 96.69 110 GLY A CA 1
ATOM 802 C C . GLY A 1 110 ? 37.738 11.005 -35.345 1.00 96.69 110 GLY A C 1
ATOM 803 O O . GLY A 1 110 ? 37.547 11.781 -36.283 1.00 96.69 110 GLY A O 1
ATOM 804 N N . ARG A 1 111 ? 38.151 9.748 -35.517 1.00 96.81 111 ARG A N 1
ATOM 805 C CA . ARG A 1 111 ? 38.340 9.104 -36.821 1.00 96.81 111 ARG A CA 1
ATOM 806 C C . ARG A 1 111 ? 37.625 7.760 -36.876 1.00 96.81 111 ARG A C 1
ATOM 808 O O . ARG A 1 111 ? 37.447 7.104 -35.846 1.00 96.81 111 ARG A O 1
ATOM 815 N N . ASP A 1 112 ? 37.234 7.342 -38.072 1.00 96.44 112 ASP A N 1
ATOM 816 C CA . ASP A 1 112 ? 36.760 5.979 -38.304 1.00 96.44 112 ASP A CA 1
ATOM 817 C C . ASP A 1 112 ? 37.919 4.960 -38.324 1.00 96.44 112 ASP A C 1
ATOM 819 O O . ASP A 1 112 ? 39.091 5.301 -38.128 1.00 96.44 112 ASP A O 1
ATOM 823 N N . GLN A 1 113 ? 37.593 3.682 -38.529 1.00 93.00 113 GLN A N 1
ATOM 824 C CA . GLN A 1 113 ? 38.592 2.609 -38.612 1.00 93.00 113 GLN A CA 1
ATOM 825 C C . GLN A 1 113 ? 39.517 2.721 -39.839 1.00 93.00 113 GLN A C 1
ATOM 827 O O . GLN A 1 113 ? 40.621 2.182 -39.804 1.00 93.00 113 GLN A O 1
ATOM 832 N N . ALA A 1 114 ? 39.096 3.430 -40.891 1.00 92.62 114 ALA A N 1
ATOM 833 C CA . ALA A 1 114 ? 39.883 3.683 -42.098 1.00 92.62 114 ALA A CA 1
ATOM 834 C C . ALA A 1 114 ? 40.762 4.947 -41.985 1.00 92.62 114 ALA A C 1
ATOM 836 O O . ALA A 1 114 ? 41.589 5.209 -42.856 1.00 92.62 114 ALA A O 1
ATOM 837 N N . GLY A 1 115 ? 40.632 5.710 -40.895 1.00 93.62 115 GLY A N 1
ATOM 838 C CA . GLY A 1 115 ? 41.413 6.915 -40.620 1.00 93.62 115 GLY A CA 1
ATOM 839 C C . GLY A 1 115 ? 40.768 8.216 -41.104 1.00 93.62 115 GLY A C 1
ATOM 840 O O . GLY A 1 115 ? 41.378 9.281 -40.921 1.00 93.62 115 GLY A O 1
ATOM 841 N N . ASN A 1 116 ? 39.550 8.162 -41.655 1.00 95.25 116 ASN A N 1
ATOM 842 C CA . ASN A 1 116 ? 38.810 9.346 -42.083 1.00 95.25 116 ASN A CA 1
ATOM 843 C C . ASN A 1 116 ? 38.339 10.139 -40.866 1.00 95.25 116 ASN A C 1
ATOM 845 O O . ASN A 1 116 ? 37.745 9.590 -39.935 1.00 95.25 116 ASN A O 1
ATOM 849 N N . SER A 1 117 ? 38.591 11.444 -40.877 1.00 96.50 117 SER A N 1
ATOM 850 C CA . SER A 1 117 ? 38.230 12.330 -39.773 1.00 96.50 117 SER A CA 1
ATOM 851 C C . SER A 1 117 ? 36.746 12.682 -39.789 1.00 96.50 117 SER A C 1
ATOM 853 O O . SER A 1 117 ? 36.210 13.092 -40.816 1.00 96.50 117 SER A O 1
ATOM 855 N N . LEU A 1 118 ? 36.111 12.603 -38.621 1.00 96.44 118 LEU A N 1
ATOM 856 C CA . LEU A 1 118 ? 34.828 13.242 -38.358 1.00 96.44 118 LEU A CA 1
ATOM 857 C C . LEU A 1 118 ? 35.021 14.762 -38.409 1.00 96.44 118 LEU A C 1
ATOM 859 O O . LEU A 1 118 ? 35.856 15.304 -37.680 1.00 96.44 118 LEU A O 1
ATOM 863 N N . THR A 1 119 ? 34.235 15.461 -39.229 1.00 96.19 119 THR A N 1
ATOM 864 C CA . THR A 1 119 ? 34.100 16.917 -39.099 1.00 96.19 119 THR A CA 1
ATOM 865 C C . THR A 1 119 ? 33.571 17.221 -37.695 1.00 96.19 119 THR A C 1
ATOM 867 O O . THR A 1 119 ? 32.522 16.670 -37.354 1.00 96.19 119 THR A O 1
ATOM 870 N N . PRO A 1 120 ? 34.261 18.049 -36.877 1.00 96.88 120 PRO A N 1
ATOM 871 C CA . PRO A 1 120 ? 33.852 18.317 -35.503 1.00 96.88 120 PRO A CA 1
ATOM 872 C C . PRO A 1 120 ? 32.370 18.657 -35.422 1.00 96.88 120 PRO A C 1
ATOM 874 O O . PRO A 1 120 ? 31.891 19.561 -36.107 1.00 96.88 120 PRO A O 1
ATOM 877 N N . PHE A 1 121 ? 31.648 17.897 -34.609 1.00 96.88 121 PHE A N 1
ATOM 878 C CA . PHE A 1 121 ? 30.209 18.036 -34.484 1.00 96.88 121 PHE A CA 1
ATOM 879 C C . PHE A 1 121 ? 29.883 18.633 -33.125 1.00 96.88 121 PHE A C 1
ATOM 881 O O . PHE A 1 121 ? 30.339 18.129 -32.094 1.00 96.88 121 PHE A O 1
ATOM 888 N N . THR A 1 122 ? 29.095 19.703 -33.135 1.00 97.12 122 THR A N 1
ATOM 889 C CA . THR A 1 122 ? 28.680 20.410 -31.930 1.00 97.12 122 THR A CA 1
ATOM 890 C C . THR A 1 122 ? 27.168 20.486 -31.837 1.00 97.12 122 THR A C 1
ATOM 892 O O . THR A 1 122 ? 26.462 20.667 -32.832 1.00 97.12 122 THR A O 1
ATOM 895 N N . TRP A 1 123 ? 26.661 20.342 -30.620 1.00 95.88 123 TRP A N 1
ATOM 896 C CA . TRP A 1 123 ? 25.271 20.630 -30.302 1.00 95.88 123 TRP A CA 1
ATOM 897 C C . TRP A 1 123 ? 25.156 21.062 -28.851 1.00 95.88 123 TRP A C 1
ATOM 899 O O . TRP A 1 123 ? 26.037 20.783 -28.037 1.00 95.88 123 TRP A O 1
ATOM 909 N N . SER A 1 124 ? 24.056 21.731 -28.530 1.00 95.19 124 SER A N 1
ATOM 910 C CA . SER A 1 124 ? 23.796 22.176 -27.171 1.00 95.19 124 SER A CA 1
ATOM 911 C C . SER A 1 124 ? 22.515 21.575 -26.617 1.00 95.19 124 SER A C 1
ATOM 913 O O . SER A 1 124 ? 21.616 21.203 -27.369 1.00 95.19 124 SER A O 1
ATOM 915 N N . PHE A 1 125 ? 22.429 21.534 -25.294 1.00 91.31 125 PHE A N 1
ATOM 916 C CA . PHE A 1 125 ? 21.223 21.240 -24.528 1.00 91.31 125 PHE A CA 1
ATOM 917 C C . PHE A 1 125 ? 21.214 22.108 -23.265 1.00 91.31 125 PHE A C 1
ATOM 919 O O . PHE A 1 125 ? 22.247 22.646 -22.860 1.00 91.31 125 PHE A O 1
ATOM 926 N N . THR A 1 126 ? 20.060 22.239 -22.623 1.00 91.50 126 THR A N 1
ATOM 927 C CA . THR A 1 126 ? 19.952 22.891 -21.315 1.00 91.50 126 THR A CA 1
ATOM 928 C C . THR A 1 126 ? 19.851 21.825 -20.235 1.00 91.50 126 THR A C 1
ATOM 930 O O . THR A 1 126 ? 18.968 20.965 -20.276 1.00 91.50 126 THR A O 1
ATOM 933 N N . ALA A 1 127 ? 20.747 21.868 -19.253 1.00 84.12 127 ALA A N 1
ATOM 934 C CA . ALA A 1 127 ? 20.610 21.043 -18.067 1.00 84.12 127 ALA A CA 1
ATOM 935 C C . ALA A 1 127 ? 19.426 21.567 -17.251 1.00 84.12 127 ALA A C 1
ATOM 937 O O . ALA A 1 127 ? 19.434 22.684 -16.736 1.00 84.12 127 ALA A O 1
ATOM 938 N N . GLY A 1 128 ? 18.378 20.765 -17.152 1.00 71.88 128 GLY A N 1
ATOM 939 C CA . GLY A 1 128 ? 17.313 20.956 -16.189 1.00 71.88 128 GLY A CA 1
ATOM 940 C C . GLY A 1 128 ? 17.792 20.619 -14.775 1.00 71.88 128 GLY A C 1
ATOM 941 O O . GLY A 1 128 ? 18.955 20.275 -14.547 1.00 71.88 128 GLY A O 1
ATOM 942 N N . PRO A 1 129 ? 16.898 20.695 -13.786 1.00 51.19 129 PRO A N 1
ATOM 943 C CA . PRO A 1 129 ? 17.165 20.118 -12.475 1.00 51.19 129 PRO A CA 1
ATOM 944 C C . PRO A 1 129 ? 17.612 18.642 -12.616 1.00 51.19 129 PRO A C 1
ATOM 946 O O . PRO A 1 129 ? 17.233 17.999 -13.598 1.00 51.19 129 PRO A O 1
ATOM 949 N N . PRO A 1 130 ? 18.384 18.064 -11.668 1.00 50.84 130 PRO A N 1
ATOM 950 C CA . PRO A 1 130 ? 18.589 16.611 -11.600 1.00 50.84 130 PRO A CA 1
ATOM 951 C C . PRO A 1 130 ? 17.285 15.855 -11.843 1.00 50.84 130 PRO A C 1
ATOM 953 O O . PRO A 1 130 ? 16.222 16.392 -11.524 1.00 50.84 130 PRO A O 1
ATOM 956 N N . ALA A 1 131 ? 17.309 14.611 -12.321 1.00 50.12 131 ALA A N 1
ATOM 957 C CA . ALA A 1 131 ? 16.075 13.816 -12.362 1.00 50.12 131 ALA A CA 1
ATOM 958 C C . ALA A 1 131 ? 15.434 13.750 -10.956 1.00 50.12 131 ALA A C 1
ATOM 960 O O . ALA A 1 131 ? 14.216 13.781 -10.811 1.00 50.12 131 ALA A O 1
ATOM 961 N N . ALA A 1 132 ? 16.266 13.857 -9.912 1.00 44.25 132 ALA A N 1
ATOM 962 C CA . ALA A 1 132 ? 15.889 14.049 -8.510 1.00 44.25 132 ALA A CA 1
ATOM 963 C C . ALA A 1 132 ? 15.270 15.428 -8.150 1.00 44.25 132 ALA A C 1
ATOM 965 O O . ALA A 1 132 ? 14.885 15.669 -7.010 1.00 44.25 132 ALA A O 1
ATOM 966 N N . ARG A 1 133 ? 15.172 16.378 -9.079 1.00 39.31 133 ARG A N 1
ATOM 967 C CA . ARG A 1 133 ? 14.575 17.715 -8.901 1.00 39.31 133 ARG A CA 1
ATOM 968 C C . ARG A 1 133 ? 13.589 18.114 -10.005 1.00 39.31 133 ARG A C 1
ATOM 970 O O . ARG A 1 133 ? 12.966 19.164 -9.871 1.00 39.31 133 ARG A O 1
ATOM 977 N N . ALA A 1 134 ? 13.277 17.231 -10.956 1.00 45.44 134 ALA A N 1
ATOM 978 C CA . ALA A 1 134 ? 11.907 17.118 -11.476 1.00 45.44 134 ALA A CA 1
ATOM 979 C C . ALA A 1 134 ? 11.020 16.448 -10.398 1.00 45.44 134 ALA A C 1
ATOM 981 O O . ALA A 1 134 ? 10.424 15.398 -10.617 1.00 45.44 134 ALA A O 1
ATOM 982 N N . GLY A 1 135 ? 11.056 17.046 -9.197 1.00 51.03 135 GLY A N 1
ATOM 983 C CA . GLY A 1 135 ? 10.642 16.540 -7.889 1.00 51.03 135 GLY A CA 1
ATOM 984 C C . GLY A 1 135 ? 11.025 15.085 -7.614 1.00 51.03 135 GLY A C 1
ATOM 985 O O . GLY A 1 135 ? 10.398 14.198 -8.181 1.00 51.03 135 GLY A O 1
ATOM 986 N N . THR A 1 136 ? 11.939 14.810 -6.671 1.00 57.41 136 THR A N 1
ATOM 987 C CA . THR A 1 136 ? 11.928 13.496 -5.993 1.00 57.41 136 THR A CA 1
ATOM 988 C C . THR A 1 136 ? 10.486 13.124 -5.644 1.00 57.41 136 THR A C 1
ATOM 990 O O . THR A 1 136 ? 9.667 14.015 -5.378 1.00 57.41 136 THR A O 1
ATOM 993 N N . GLY A 1 137 ? 10.144 11.840 -5.580 1.00 56.09 137 GLY A N 1
ATOM 994 C CA . GLY A 1 137 ? 8.834 11.423 -5.085 1.00 56.09 137 GLY A CA 1
ATOM 995 C C . GLY A 1 137 ? 8.500 12.115 -3.756 1.00 56.09 137 GLY A C 1
ATOM 996 O O . GLY A 1 137 ? 7.378 12.555 -3.546 1.00 56.09 137 GLY A O 1
ATOM 997 N N . GLN A 1 138 ? 9.511 12.354 -2.914 1.00 63.09 138 GLN A N 1
ATOM 998 C CA . GLN A 1 138 ? 9.386 13.129 -1.679 1.00 63.09 138 GLN A CA 1
ATOM 999 C C . GLN A 1 138 ? 8.973 14.597 -1.912 1.00 63.09 138 GLN A C 1
ATOM 1001 O O . GLN A 1 138 ? 8.124 15.111 -1.190 1.00 63.09 138 GLN A O 1
ATOM 1006 N N . ALA A 1 139 ? 9.514 15.278 -2.924 1.00 59.31 139 ALA A N 1
ATOM 1007 C CA . ALA A 1 139 ? 9.090 16.625 -3.307 1.00 59.31 139 ALA A CA 1
ATOM 1008 C C . ALA A 1 139 ? 7.678 16.649 -3.922 1.00 59.31 139 ALA A C 1
ATOM 1010 O O . ALA A 1 139 ? 6.927 17.583 -3.655 1.00 59.31 139 ALA A O 1
ATOM 1011 N N . ARG A 1 140 ? 7.277 15.614 -4.679 1.00 65.75 140 ARG A N 1
ATOM 1012 C CA . ARG A 1 140 ? 5.898 15.469 -5.207 1.00 65.75 140 ARG A CA 1
ATOM 1013 C C . ARG A 1 140 ? 4.855 15.267 -4.103 1.00 65.75 140 ARG A C 1
ATOM 1015 O O . ARG A 1 140 ? 3.673 15.536 -4.315 1.00 65.75 140 ARG A O 1
ATOM 1022 N N . LEU A 1 141 ? 5.305 14.789 -2.945 1.00 74.94 141 LEU A N 1
ATOM 1023 C CA . LEU A 1 141 ? 4.515 14.565 -1.736 1.00 74.94 141 LEU A CA 1
ATOM 1024 C C . LEU A 1 141 ? 4.542 15.754 -0.760 1.00 74.94 141 LEU A C 1
ATOM 1026 O O . LEU A 1 141 ? 3.783 15.755 0.213 1.00 74.94 141 LEU A O 1
ATOM 1030 N N . ARG A 1 142 ? 5.397 16.759 -1.000 1.00 67.19 142 ARG A N 1
ATOM 1031 C CA . ARG A 1 142 ? 5.551 17.920 -0.116 1.00 67.19 142 ARG A CA 1
ATOM 1032 C C . ARG A 1 142 ? 4.215 18.645 0.039 1.00 67.19 142 ARG A C 1
ATOM 1034 O O . ARG A 1 142 ? 3.508 18.842 -0.942 1.00 67.19 142 ARG A O 1
ATOM 1041 N N . ASP A 1 143 ? 3.869 18.983 1.279 1.00 72.56 143 ASP A N 1
ATOM 1042 C CA . ASP A 1 143 ? 2.629 19.674 1.670 1.00 72.56 143 ASP A CA 1
ATOM 1043 C C . ASP A 1 143 ? 1.327 18.905 1.360 1.00 72.56 143 ASP A C 1
ATOM 1045 O O . ASP A 1 143 ? 0.226 19.409 1.580 1.00 72.56 143 ASP A O 1
ATOM 1049 N N . ARG A 1 144 ? 1.439 17.658 0.882 1.00 84.56 144 ARG A N 1
ATOM 1050 C CA . ARG A 1 144 ? 0.309 16.797 0.506 1.00 84.56 144 ARG A CA 1
ATOM 1051 C C . ARG A 1 144 ? 0.152 15.592 1.418 1.00 84.56 144 ARG A C 1
ATOM 1053 O O . ARG A 1 144 ? -0.936 15.025 1.453 1.00 84.56 144 ARG A O 1
ATOM 1060 N N . VAL A 1 145 ? 1.210 15.206 2.131 1.00 89.38 145 VAL A N 1
ATOM 1061 C CA . VAL A 1 145 ? 1.174 14.123 3.116 1.00 89.38 145 VAL A CA 1
ATOM 1062 C C . VAL A 1 145 ? 0.970 14.693 4.512 1.00 89.38 145 VAL A C 1
ATOM 1064 O O . VAL A 1 145 ? 1.770 15.486 5.001 1.00 89.38 145 VAL A O 1
ATOM 1067 N N . GLU A 1 146 ? -0.086 14.239 5.168 1.00 91.56 146 GLU A N 1
ATOM 1068 C CA . GLU A 1 146 ? -0.328 14.423 6.592 1.00 91.56 146 GLU A CA 1
ATOM 1069 C C . GLU A 1 146 ? -0.143 13.082 7.294 1.00 91.56 146 GLU A C 1
ATOM 1071 O O . GLU A 1 146 ? -0.574 12.047 6.789 1.00 91.56 146 GLU A O 1
ATOM 1076 N N . VAL A 1 147 ? 0.459 13.092 8.479 1.00 94.06 147 VAL A N 1
ATOM 1077 C CA . VAL A 1 147 ? 0.480 11.924 9.361 1.00 94.06 147 VAL A CA 1
ATOM 1078 C C . VAL A 1 147 ? -0.291 12.283 10.615 1.00 94.06 147 VAL A C 1
ATOM 1080 O O . VAL A 1 147 ? 0.033 13.267 11.279 1.00 94.06 147 VAL A O 1
ATOM 1083 N N . ARG A 1 148 ? -1.325 11.509 10.935 1.00 95.62 148 ARG A N 1
ATOM 1084 C CA . ARG A 1 148 ? -2.142 11.729 12.133 1.00 95.62 148 ARG A CA 1
ATOM 1085 C C . ARG A 1 148 ? -2.774 10.434 12.607 1.00 95.62 148 ARG A C 1
ATOM 1087 O O . ARG A 1 148 ? -2.991 9.526 11.819 1.00 95.62 148 ARG A O 1
ATOM 1094 N N . SER A 1 149 ? -3.143 10.385 13.879 1.00 95.81 149 SER A N 1
ATOM 1095 C CA . SER A 1 149 ? -4.048 9.344 14.375 1.00 95.81 149 SER A CA 1
ATOM 1096 C C . SER A 1 149 ? -5.509 9.771 14.165 1.00 95.81 149 SER A C 1
ATOM 1098 O O . SER A 1 149 ? -5.787 10.961 14.016 1.00 95.81 149 SER A O 1
ATOM 1100 N N . ASP A 1 150 ? -6.446 8.820 14.135 1.00 97.94 150 ASP A N 1
ATOM 1101 C CA . ASP A 1 150 ? -7.874 9.095 13.917 1.00 97.94 150 ASP A CA 1
ATOM 1102 C C . ASP A 1 150 ? -8.722 8.386 14.983 1.00 97.94 150 ASP A C 1
ATOM 1104 O O . ASP A 1 150 ? -8.753 7.156 15.064 1.00 97.94 150 ASP A O 1
ATOM 1108 N N . GLU A 1 151 ? -9.414 9.167 15.813 1.00 98.06 151 GLU A N 1
ATOM 1109 C CA . GLU A 1 151 ? -10.205 8.652 16.937 1.00 98.06 151 GLU A CA 1
ATOM 1110 C C . GLU A 1 151 ? -11.414 7.820 16.470 1.00 98.06 151 GLU A C 1
ATOM 1112 O O . GLU A 1 151 ? -11.884 6.931 17.187 1.00 98.06 151 GLU A O 1
ATOM 1117 N N . ARG A 1 152 ? -11.899 8.034 15.239 1.00 98.50 152 ARG A N 1
ATOM 1118 C CA . ARG A 1 152 ? -12.991 7.226 14.682 1.00 98.50 152 ARG A CA 1
ATOM 1119 C C . ARG A 1 152 ? -12.507 5.806 14.398 1.00 98.50 152 ARG A C 1
ATOM 1121 O O . ARG A 1 152 ? -13.165 4.843 14.788 1.00 98.50 152 ARG A O 1
ATOM 1128 N N . LEU A 1 153 ? -11.318 5.677 13.801 1.00 98.50 153 LEU A N 1
ATOM 1129 C CA . LEU A 1 153 ? -10.655 4.383 13.610 1.00 98.50 153 LEU A CA 1
ATOM 1130 C C . LEU A 1 153 ? -10.306 3.731 14.950 1.00 98.50 153 LEU A C 1
ATOM 1132 O O . LEU A 1 153 ? -10.581 2.547 15.128 1.00 98.50 153 LEU A O 1
ATOM 1136 N N . PHE A 1 154 ? -9.787 4.497 15.914 1.00 98.50 154 PHE A N 1
ATOM 1137 C CA . PHE A 1 154 ? -9.548 3.990 17.268 1.00 98.50 154 PHE A CA 1
ATOM 1138 C C . PHE A 1 154 ? -10.824 3.403 17.885 1.00 98.50 154 PHE A C 1
ATOM 1140 O O . PHE A 1 154 ? -10.799 2.292 18.403 1.00 98.50 154 PHE A O 1
ATOM 1147 N N . THR A 1 155 ? -11.961 4.093 17.763 1.00 98.19 155 THR A N 1
ATOM 1148 C CA . THR A 1 155 ? -13.250 3.627 18.301 1.00 98.19 155 THR A CA 1
ATOM 1149 C C . THR A 1 155 ? -13.724 2.335 17.632 1.00 98.19 155 THR A C 1
ATOM 1151 O O . THR A 1 155 ? -14.102 1.393 18.331 1.00 98.19 155 THR A O 1
ATOM 1154 N N . LEU A 1 156 ? -13.665 2.254 16.296 1.00 97.62 156 LEU A N 1
ATOM 1155 C CA . LEU A 1 156 ? -13.998 1.028 15.559 1.00 97.62 156 LEU A CA 1
ATOM 1156 C C . LEU A 1 156 ? -13.138 -0.146 16.040 1.00 97.62 156 LEU A C 1
ATOM 1158 O O . LEU A 1 156 ? -13.663 -1.200 16.397 1.00 97.62 156 LEU A O 1
ATOM 1162 N N . PHE A 1 157 ? -11.817 0.023 16.079 1.00 97.50 157 PHE A N 1
ATOM 1163 C CA . PHE A 1 157 ? -10.931 -1.075 16.450 1.00 97.50 157 PHE A CA 1
ATOM 1164 C C . PHE A 1 157 ? -10.978 -1.406 17.941 1.00 97.50 157 PHE A C 1
ATOM 1166 O O . PHE A 1 157 ? -10.797 -2.570 18.293 1.00 97.50 157 PHE A O 1
ATOM 1173 N N . ALA A 1 158 ? -11.289 -0.450 18.816 1.00 96.25 158 ALA A N 1
ATOM 1174 C CA . ALA A 1 158 ? -11.603 -0.715 20.217 1.00 96.25 158 ALA A CA 1
ATOM 1175 C C . ALA A 1 158 ? -12.831 -1.636 20.337 1.00 96.25 158 ALA A C 1
ATOM 1177 O O . ALA A 1 158 ? -12.761 -2.660 21.020 1.00 96.25 158 ALA A O 1
ATOM 1178 N N . ALA A 1 159 ? -13.910 -1.342 19.602 1.00 93.62 159 ALA A N 1
ATOM 1179 C CA . ALA A 1 159 ? -15.105 -2.186 19.561 1.00 93.62 159 ALA A CA 1
ATOM 1180 C C . ALA A 1 159 ? -14.796 -3.590 19.017 1.00 93.62 159 ALA A C 1
ATOM 1182 O O . ALA A 1 159 ? -15.185 -4.585 19.625 1.00 93.62 159 ALA A O 1
ATOM 1183 N N . LEU A 1 160 ? -14.042 -3.690 17.916 1.00 92.44 160 LEU A N 1
ATOM 1184 C CA . LEU A 1 160 ? -13.644 -4.975 17.328 1.00 92.44 160 LEU A CA 1
ATOM 1185 C C . LEU A 1 160 ? -12.803 -5.816 18.290 1.00 92.44 160 LEU A C 1
ATOM 1187 O O . LEU A 1 160 ? -13.053 -7.011 18.445 1.00 92.44 160 LEU A O 1
ATOM 1191 N N . ASN A 1 161 ? -11.828 -5.201 18.959 1.00 92.62 161 ASN A N 1
ATOM 1192 C CA . ASN A 1 161 ? -10.979 -5.875 19.936 1.00 92.62 161 ASN A CA 1
ATOM 1193 C C . ASN A 1 161 ? -11.783 -6.376 21.139 1.00 92.62 161 ASN A C 1
ATOM 1195 O O . ASN A 1 161 ? -11.632 -7.532 21.530 1.00 92.62 161 ASN A O 1
ATOM 1199 N N . ALA A 1 162 ? -12.696 -5.560 21.669 1.00 88.88 162 ALA A N 1
ATOM 1200 C CA . ALA A 1 162 ? -13.616 -5.987 22.722 1.00 88.88 162 ALA A CA 1
ATOM 1201 C C . ALA A 1 162 ? -14.593 -7.080 22.245 1.00 88.88 162 ALA A C 1
ATOM 1203 O O . ALA A 1 162 ? -15.077 -7.896 23.032 1.00 88.88 162 ALA A O 1
ATOM 1204 N N . ALA A 1 163 ? -14.858 -7.135 20.939 1.00 85.81 163 ALA A N 1
ATOM 1205 C CA . ALA A 1 163 ? -15.702 -8.123 20.283 1.00 85.81 163 ALA A CA 1
ATOM 1206 C C . ALA A 1 163 ? -14.943 -9.359 19.746 1.00 85.81 163 ALA A C 1
ATOM 1208 O O . ALA A 1 163 ? -15.533 -10.122 18.976 1.00 85.81 163 ALA A O 1
ATOM 1209 N N . GLY A 1 164 ? -13.677 -9.572 20.140 1.00 86.50 164 GLY A N 1
ATOM 1210 C CA . GLY A 1 164 ? -12.900 -10.786 19.833 1.00 86.50 164 GLY A CA 1
ATOM 1211 C C . GLY A 1 164 ? -12.057 -10.744 18.551 1.00 86.50 164 GLY A C 1
ATOM 1212 O O . GLY A 1 164 ? -11.769 -11.786 17.971 1.00 86.50 164 GLY A O 1
ATOM 1213 N N . TYR A 1 165 ? -11.680 -9.560 18.064 1.00 90.69 165 TYR A N 1
ATOM 1214 C CA . TYR A 1 165 ? -10.756 -9.435 16.933 1.00 90.69 165 TYR A CA 1
ATOM 1215 C C . TYR A 1 165 ? -9.311 -9.768 17.346 1.00 90.69 165 TYR A C 1
ATOM 1217 O O . TYR A 1 165 ? -8.601 -8.915 17.885 1.00 90.69 165 TYR A O 1
ATOM 1225 N N . ASP A 1 166 ? -8.880 -11.004 17.084 1.00 93.94 166 ASP A N 1
ATOM 1226 C CA . ASP A 1 166 ? -7.606 -11.562 17.578 1.00 93.94 166 ASP A CA 1
ATOM 1227 C C . ASP A 1 166 ? -6.499 -11.664 16.514 1.00 93.94 166 ASP A C 1
ATOM 1229 O O . ASP A 1 166 ? -5.393 -12.134 16.790 1.00 93.94 166 ASP A O 1
ATOM 1233 N N . GLU A 1 167 ? -6.761 -11.197 15.292 1.00 94.12 167 GLU A N 1
ATOM 1234 C CA . GLU A 1 167 ? -5.763 -11.193 14.223 1.00 94.12 167 GLU A CA 1
ATOM 1235 C C . GLU A 1 167 ? -4.535 -10.360 14.622 1.00 94.12 167 GLU A C 1
ATOM 1237 O O . GLU A 1 167 ? -4.668 -9.237 15.121 1.00 94.12 167 GLU A O 1
ATOM 1242 N N . GLY A 1 168 ? -3.337 -10.928 14.435 1.00 93.56 168 GLY A N 1
ATOM 1243 C CA . GLY A 1 168 ? -2.054 -10.293 14.762 1.00 93.56 168 GLY A CA 1
ATOM 1244 C C . GLY A 1 168 ? -1.883 -9.903 16.236 1.00 93.56 168 GLY A C 1
ATOM 1245 O O . GLY A 1 168 ? -1.085 -9.017 16.549 1.00 93.56 168 GLY A O 1
ATOM 1246 N N . LEU A 1 169 ? -2.677 -10.473 17.153 1.00 93.12 169 LEU A N 1
ATOM 1247 C CA . LEU A 1 169 ? -2.701 -10.045 18.554 1.00 93.12 169 LEU A CA 1
ATOM 1248 C C . LEU A 1 169 ? -1.377 -10.327 19.280 1.00 93.12 169 LEU A C 1
ATOM 1250 O O . LEU A 1 169 ? -0.960 -9.519 20.107 1.00 93.12 169 LEU A O 1
ATOM 1254 N N . LYS A 1 170 ? -0.697 -11.434 18.956 1.00 93.44 170 LYS A N 1
ATOM 1255 C CA . LYS A 1 170 ? 0.583 -11.813 19.584 1.00 93.44 170 LYS A CA 1
ATOM 1256 C C . LYS A 1 170 ? 1.710 -10.848 19.219 1.00 93.44 170 LYS A C 1
ATOM 1258 O O . LYS A 1 170 ? 2.606 -10.614 20.021 1.00 93.44 170 LYS A O 1
ATOM 1263 N N . GLU A 1 171 ? 1.647 -10.289 18.020 1.00 93.25 171 GLU A N 1
ATOM 1264 C CA . GLU A 1 171 ? 2.623 -9.362 17.456 1.00 93.25 171 GLU A CA 1
ATOM 1265 C C . GLU A 1 171 ? 2.294 -7.893 17.785 1.00 93.25 171 GLU A C 1
ATOM 1267 O O . GLU A 1 171 ? 3.084 -6.998 17.484 1.00 93.25 171 GLU A O 1
ATOM 1272 N N . SER A 1 172 ? 1.123 -7.627 18.373 1.00 92.56 172 SER A N 1
ATOM 1273 C CA . SER A 1 172 ? 0.604 -6.276 18.608 1.00 92.56 172 SER A CA 1
ATOM 1274 C C . SER A 1 172 ? 1.329 -5.523 19.727 1.00 92.56 172 SER A C 1
ATOM 1276 O O . SER A 1 172 ? 1.870 -6.108 20.663 1.00 92.56 172 SER A O 1
ATOM 1278 N N . GLY A 1 173 ? 1.293 -4.190 19.640 1.00 92.94 173 GLY A N 1
ATOM 1279 C CA . GLY A 1 173 ? 1.907 -3.297 20.623 1.00 92.94 173 GLY A CA 1
ATOM 1280 C C . GLY A 1 173 ? 1.123 -3.163 21.943 1.00 92.94 173 GLY A C 1
ATOM 1281 O O . GLY A 1 173 ? -0.031 -3.594 22.041 1.00 92.94 173 GLY A O 1
ATOM 1282 N N . PRO A 1 174 ? 1.720 -2.499 22.953 1.00 94.38 174 PRO A N 1
ATOM 1283 C CA . PRO A 1 174 ? 1.152 -2.381 24.300 1.00 94.38 174 PRO A CA 1
ATOM 1284 C C . PRO A 1 174 ? -0.177 -1.614 24.343 1.00 94.38 174 PRO A C 1
ATOM 1286 O O . PRO A 1 174 ? -1.021 -1.905 25.184 1.00 94.38 174 PRO A O 1
ATOM 1289 N N . VAL A 1 175 ? -0.414 -0.682 23.412 1.00 96.06 175 VAL A N 1
ATOM 1290 C CA . VAL A 1 175 ? -1.671 0.086 23.346 1.00 96.06 175 VAL A CA 1
ATOM 1291 C C . VAL A 1 175 ? -2.871 -0.827 23.085 1.00 96.06 175 VAL A C 1
ATOM 1293 O O . VAL A 1 175 ? -3.881 -0.722 23.779 1.00 96.06 175 VAL A O 1
ATOM 1296 N N . ARG A 1 176 ? -2.763 -1.768 22.134 1.00 96.06 176 ARG A N 1
ATOM 1297 C CA . ARG A 1 176 ? -3.842 -2.730 21.853 1.00 96.06 176 ARG A CA 1
ATOM 1298 C C . ARG A 1 176 ? -4.129 -3.620 23.054 1.00 96.06 176 ARG A C 1
ATOM 1300 O O . ARG A 1 176 ? -5.292 -3.884 23.342 1.00 96.06 176 ARG A O 1
ATOM 1307 N N . GLN A 1 177 ? -3.084 -4.051 23.759 1.00 92.62 177 GLN A N 1
ATOM 1308 C CA . GLN A 1 177 ? -3.212 -4.876 24.961 1.00 92.62 177 GLN A CA 1
ATOM 1309 C C . GLN A 1 177 ? -3.915 -4.109 26.088 1.00 92.62 177 GLN A C 1
ATOM 1311 O O . GLN A 1 177 ? -4.913 -4.598 26.607 1.00 92.62 177 GLN A O 1
ATOM 1316 N N . ALA A 1 178 ? -3.480 -2.880 26.379 1.00 92.56 178 ALA A N 1
ATOM 1317 C CA . ALA A 1 178 ? -4.079 -2.034 27.412 1.00 92.56 178 ALA A CA 1
ATOM 1318 C C . ALA A 1 178 ? -5.552 -1.702 27.123 1.00 92.56 178 ALA A C 1
ATOM 1320 O O . ALA A 1 178 ? -6.395 -1.745 28.019 1.00 92.56 178 ALA A O 1
ATOM 1321 N N . VAL A 1 179 ? -5.891 -1.406 25.861 1.00 93.94 179 VAL A N 1
ATOM 1322 C CA . VAL A 1 179 ? -7.285 -1.176 25.456 1.00 93.94 179 VAL A CA 1
ATOM 1323 C C . VAL A 1 179 ? -8.115 -2.447 25.630 1.00 93.94 179 VAL A C 1
ATOM 1325 O O . VAL A 1 179 ? -9.216 -2.382 26.166 1.00 93.94 179 VAL A O 1
ATOM 1328 N N . ARG A 1 180 ? -7.600 -3.617 25.238 1.00 92.62 180 ARG A N 1
ATOM 1329 C CA . ARG A 1 180 ? -8.309 -4.892 25.424 1.00 92.62 180 ARG A CA 1
ATOM 1330 C C . ARG A 1 180 ? -8.529 -5.248 26.883 1.00 92.62 180 ARG A C 1
ATOM 1332 O O . ARG A 1 180 ? -9.623 -5.680 27.214 1.00 92.62 180 ARG A O 1
ATOM 1339 N N . GLU A 1 181 ? -7.519 -5.072 27.726 1.00 90.00 181 GLU A N 1
ATOM 1340 C CA . GLU A 1 181 ? -7.624 -5.302 29.167 1.00 90.00 181 GLU A CA 1
ATOM 1341 C C . GLU A 1 181 ? -8.723 -4.416 29.759 1.00 90.00 181 GLU A C 1
ATOM 1343 O O . GLU A 1 181 ? -9.679 -4.917 30.342 1.00 90.00 181 GLU A O 1
ATOM 1348 N N . LYS A 1 182 ? -8.675 -3.109 29.473 1.00 89.06 182 LYS A N 1
ATOM 1349 C CA . LYS A 1 182 ? -9.660 -2.156 29.990 1.00 89.06 182 LYS A CA 1
ATOM 1350 C C . LYS A 1 182 ? -11.085 -2.420 29.498 1.00 89.06 182 LYS A C 1
ATOM 1352 O O . LYS A 1 182 ? -12.037 -2.182 30.237 1.00 89.06 182 LYS A O 1
ATOM 1357 N N . LEU A 1 183 ? -11.240 -2.862 28.250 1.00 88.38 183 LEU A N 1
ATOM 1358 C CA . LEU A 1 183 ? -12.549 -3.163 27.666 1.00 88.38 183 LEU A CA 1
ATOM 1359 C C . LEU A 1 183 ? -13.053 -4.567 28.022 1.00 88.38 183 LEU A C 1
ATOM 1361 O O . LEU A 1 183 ? -14.260 -4.789 27.984 1.00 88.38 183 LEU A O 1
ATOM 1365 N N . GLY A 1 184 ? -12.166 -5.503 28.369 1.00 79.06 184 GLY A N 1
ATOM 1366 C CA . GLY A 1 184 ? -12.524 -6.851 28.816 1.00 79.06 184 GLY A CA 1
ATOM 1367 C C . GLY A 1 184 ? -13.330 -6.846 30.115 1.00 79.06 184 GLY A C 1
ATOM 1368 O O . GLY A 1 184 ? -14.188 -7.705 30.304 1.00 79.06 184 GLY A O 1
ATOM 1369 N N . ASP A 1 185 ? -13.118 -5.826 30.947 1.00 73.50 185 ASP A N 1
ATOM 1370 C CA . ASP A 1 185 ? -13.850 -5.604 32.197 1.00 73.50 185 ASP A CA 1
ATOM 1371 C C . ASP A 1 185 ? -15.258 -5.009 31.992 1.00 73.50 185 ASP A C 1
ATOM 1373 O O . ASP A 1 185 ? -16.053 -4.939 32.935 1.00 73.50 185 ASP A O 1
ATOM 1377 N N . LEU A 1 186 ? -15.601 -4.550 30.780 1.00 74.25 186 LEU A N 1
ATOM 1378 C CA . LEU A 1 186 ? -16.923 -3.982 30.509 1.00 74.25 186 LEU A CA 1
ATOM 1379 C C . LEU A 1 186 ? -17.989 -5.079 30.447 1.00 74.25 186 LEU A C 1
ATOM 1381 O O . LEU A 1 186 ? -17.827 -6.118 29.809 1.00 74.25 186 LEU A O 1
ATOM 1385 N N . ALA A 1 187 ? -19.139 -4.812 31.070 1.00 65.69 187 ALA A N 1
ATOM 1386 C CA . ALA A 1 187 ? -20.264 -5.737 31.061 1.00 65.69 187 ALA A CA 1
ATOM 1387 C C . ALA A 1 187 ? -20.713 -6.072 29.627 1.00 65.69 187 ALA A C 1
ATOM 1389 O O . ALA A 1 187 ? -20.791 -5.182 28.778 1.00 65.69 187 ALA A O 1
ATOM 1390 N N . LEU A 1 188 ? -21.145 -7.324 29.406 1.00 67.25 188 LEU A N 1
ATOM 1391 C CA . LEU A 1 188 ? -21.786 -7.802 28.166 1.00 67.25 188 LEU A CA 1
ATOM 1392 C C . LEU A 1 188 ? -22.754 -6.769 27.567 1.00 67.25 188 LEU A C 1
ATOM 1394 O O . LEU A 1 188 ? -22.733 -6.526 26.371 1.00 67.25 188 LEU A O 1
ATOM 1398 N N . LYS A 1 189 ? -23.536 -6.072 28.400 1.00 71.69 189 LYS A N 1
ATOM 1399 C CA . LYS A 1 189 ? -24.498 -5.042 27.968 1.00 71.69 189 LYS A CA 1
ATOM 1400 C C . LYS A 1 189 ? -23.898 -3.918 27.103 1.00 71.69 189 LYS A C 1
ATOM 1402 O O . LYS A 1 189 ? -24.628 -3.362 26.290 1.00 71.69 189 LYS A O 1
ATOM 1407 N N . VAL A 1 190 ? -22.615 -3.586 27.264 1.00 79.19 190 VAL A N 1
ATOM 1408 C CA . VAL A 1 190 ? -21.908 -2.573 26.456 1.00 79.19 190 VAL A CA 1
ATOM 1409 C C . VAL A 1 190 ? -21.430 -3.153 25.120 1.00 79.19 190 VAL A C 1
ATOM 1411 O O . VAL A 1 190 ? -21.441 -2.460 24.107 1.00 79.19 190 VAL A O 1
ATOM 1414 N N . LEU A 1 191 ? -21.034 -4.428 25.106 1.00 80.62 191 LEU A N 1
ATOM 1415 C CA . LEU A 1 191 ? -20.415 -5.088 23.951 1.00 80.62 191 LEU A CA 1
ATOM 1416 C C . LEU A 1 191 ? -21.426 -5.794 23.037 1.00 80.62 191 LEU A C 1
ATOM 1418 O O . LEU A 1 191 ? -21.210 -5.862 21.828 1.00 80.62 191 LEU A O 1
ATOM 1422 N N . GLU A 1 192 ? -22.527 -6.301 23.593 1.00 84.38 192 GLU A N 1
ATOM 1423 C CA . GLU A 1 192 ? -23.556 -7.060 22.874 1.00 84.38 192 GLU A CA 1
ATOM 1424 C C . GLU A 1 192 ? -24.173 -6.297 21.692 1.00 84.38 192 GLU A C 1
ATOM 1426 O O . GLU A 1 192 ? -24.301 -6.898 20.629 1.00 84.38 192 GLU A O 1
ATOM 1431 N N . PRO A 1 193 ? -24.503 -4.990 21.784 1.00 86.94 193 PRO A N 1
ATOM 1432 C CA . PRO A 1 193 ? -25.015 -4.254 20.628 1.00 86.94 193 PRO A CA 1
ATOM 1433 C C . PRO A 1 193 ? -24.024 -4.205 19.457 1.00 86.94 193 PRO A C 1
ATOM 1435 O O . PRO A 1 193 ? -24.424 -4.403 18.314 1.00 86.94 193 PRO A O 1
ATOM 1438 N N . ALA A 1 194 ? -22.732 -3.992 19.732 1.00 85.81 194 ALA A N 1
ATOM 1439 C CA . ALA A 1 194 ? -21.697 -3.953 18.698 1.00 85.81 194 ALA A CA 1
ATOM 1440 C C . ALA A 1 194 ? -21.419 -5.345 18.103 1.00 85.81 194 ALA A C 1
ATOM 1442 O O . ALA A 1 194 ? -21.247 -5.470 16.890 1.00 85.81 194 ALA A O 1
ATOM 1443 N N . ARG A 1 195 ? -21.416 -6.395 18.941 1.00 87.38 195 ARG A N 1
ATOM 1444 C CA . ARG A 1 195 ? -21.302 -7.799 18.503 1.00 87.38 195 ARG A CA 1
ATOM 1445 C C . ARG A 1 195 ? -22.466 -8.178 17.592 1.00 87.38 195 ARG A C 1
ATOM 1447 O O . ARG A 1 195 ? -22.233 -8.570 16.455 1.00 87.38 195 ARG A O 1
ATOM 1454 N N . ARG A 1 196 ? -23.698 -7.949 18.055 1.00 90.06 196 ARG A N 1
ATOM 1455 C CA . ARG A 1 196 ? -24.922 -8.210 17.291 1.00 90.06 196 ARG A CA 1
ATOM 1456 C C . ARG A 1 196 ? -24.929 -7.466 15.964 1.00 90.06 196 ARG A C 1
ATOM 1458 O O . ARG A 1 196 ? -25.199 -8.079 14.943 1.00 90.06 196 ARG A O 1
ATOM 1465 N N . TYR A 1 197 ? -24.584 -6.177 15.970 1.00 90.94 197 TYR A N 1
ATOM 1466 C CA . TYR A 1 197 ? -24.545 -5.390 14.742 1.00 90.94 197 TYR A CA 1
ATOM 1467 C C . TYR A 1 197 ? -23.616 -6.014 13.697 1.00 90.94 197 TYR A C 1
ATOM 1469 O O . TYR A 1 197 ? -24.007 -6.175 12.547 1.00 90.94 197 TYR A O 1
ATOM 1477 N N . ARG A 1 198 ? -22.402 -6.410 14.093 1.00 85.94 198 ARG A N 1
ATOM 1478 C CA . ARG A 1 198 ? -21.448 -7.063 13.189 1.00 85.94 198 ARG A CA 1
ATOM 1479 C C . ARG A 1 198 ? -21.972 -8.403 12.667 1.00 85.94 198 ARG A C 1
ATOM 1481 O O . ARG A 1 198 ? -21.806 -8.690 11.487 1.00 85.94 198 ARG A O 1
ATOM 1488 N N . ASP A 1 199 ? -22.588 -9.202 13.531 1.00 89.50 199 ASP A N 1
ATOM 1489 C CA . ASP A 1 199 ? -23.105 -10.522 13.161 1.00 89.50 199 ASP A CA 1
ATOM 1490 C C . ASP A 1 199 ? -24.304 -10.408 12.194 1.00 89.50 199 ASP A C 1
ATOM 1492 O O . ASP A 1 199 ? -24.438 -11.214 11.275 1.00 89.50 199 ASP A O 1
ATOM 1496 N N . GLU A 1 200 ? -25.136 -9.373 12.351 1.00 92.25 200 GLU A N 1
ATOM 1497 C CA . GLU A 1 200 ? -26.269 -9.058 11.465 1.00 92.25 200 GLU A CA 1
ATOM 1498 C C . GLU A 1 200 ? -25.845 -8.391 10.141 1.00 92.25 200 GLU A C 1
ATOM 1500 O O . GLU A 1 200 ? -26.592 -8.446 9.165 1.00 92.25 200 GLU A O 1
ATOM 1505 N N . HIS A 1 201 ? -24.647 -7.799 10.078 1.00 90.12 201 HIS A N 1
ATOM 1506 C CA . HIS A 1 201 ? -24.143 -7.056 8.915 1.00 90.12 201 HIS A CA 1
ATOM 1507 C C . HIS A 1 201 ? -22.792 -7.615 8.432 1.00 90.12 201 HIS A C 1
ATOM 1509 O O . HIS A 1 201 ? -21.788 -6.912 8.499 1.00 90.12 201 HIS A O 1
ATOM 1515 N N . PRO A 1 202 ? -22.711 -8.865 7.939 1.00 89.00 202 PRO A N 1
ATOM 1516 C CA . PRO A 1 202 ? -21.442 -9.518 7.616 1.00 89.00 202 PRO A CA 1
ATOM 1517 C C . PRO A 1 202 ? -20.747 -8.877 6.402 1.00 89.00 202 PRO A C 1
ATOM 1519 O O . PRO A 1 202 ? -20.902 -9.310 5.261 1.00 89.00 202 PRO A O 1
ATOM 1522 N N . GLN A 1 203 ? -19.947 -7.844 6.658 1.00 91.12 203 GLN A N 1
ATOM 1523 C CA . GLN A 1 203 ? -19.142 -7.126 5.672 1.00 91.12 203 GLN A CA 1
ATOM 1524 C C . GLN A 1 203 ? -17.643 -7.363 5.921 1.00 91.12 203 GLN A C 1
ATOM 1526 O O . GLN A 1 203 ? -17.229 -7.591 7.063 1.00 91.12 203 GLN A O 1
ATOM 1531 N N . PRO A 1 204 ? -16.783 -7.300 4.886 1.00 90.75 204 PRO A N 1
ATOM 1532 C CA . PRO A 1 204 ? -15.341 -7.349 5.097 1.00 90.75 204 PRO A CA 1
ATOM 1533 C C . PRO A 1 204 ? -14.884 -6.155 5.948 1.00 90.75 204 PRO A C 1
ATOM 1535 O O . PRO A 1 204 ? -15.415 -5.053 5.817 1.00 90.75 204 PRO A O 1
ATOM 1538 N N . LEU A 1 205 ? -13.855 -6.346 6.782 1.00 92.69 205 LEU A N 1
ATOM 1539 C CA . LEU A 1 205 ? -13.318 -5.296 7.663 1.00 92.69 205 LEU A CA 1
ATOM 1540 C C . LEU A 1 205 ? -12.990 -3.993 6.909 1.00 92.69 205 LEU A C 1
ATOM 1542 O O . LEU A 1 205 ? -13.250 -2.902 7.408 1.00 92.69 205 LEU A O 1
ATOM 1546 N N . GLU A 1 206 ? -12.493 -4.101 5.675 1.00 93.56 206 GLU A N 1
ATOM 1547 C CA . GLU A 1 206 ? -12.215 -2.954 4.805 1.00 93.56 206 GLU A CA 1
ATOM 1548 C C . GLU A 1 206 ? -13.451 -2.072 4.547 1.00 93.56 206 GLU A C 1
ATOM 1550 O O . GLU A 1 206 ? -13.323 -0.849 4.486 1.00 93.56 206 GLU A O 1
ATOM 1555 N N . ALA A 1 207 ? -14.655 -2.652 4.466 1.00 94.69 207 ALA A N 1
ATOM 1556 C CA . ALA A 1 207 ? -15.892 -1.887 4.308 1.00 94.69 207 ALA A CA 1
ATOM 1557 C C . ALA A 1 207 ? -16.172 -1.012 5.540 1.00 94.69 207 ALA A C 1
ATOM 1559 O O . ALA A 1 207 ? -16.497 0.168 5.394 1.00 94.69 207 ALA A O 1
ATOM 1560 N N . TYR A 1 208 ? -15.957 -1.545 6.748 1.00 95.94 208 TYR A N 1
ATOM 1561 C CA . TYR A 1 208 ? -16.074 -0.780 7.993 1.00 95.94 208 TYR A CA 1
ATOM 1562 C C . TYR A 1 208 ? -14.998 0.302 8.112 1.00 95.94 208 TYR A C 1
ATOM 1564 O O . TYR A 1 208 ? -15.315 1.433 8.478 1.00 95.94 208 TYR A O 1
ATOM 1572 N N . VAL A 1 209 ? -13.742 -0.009 7.767 1.00 97.62 209 VAL A N 1
ATOM 1573 C CA . VAL A 1 209 ? -12.626 0.959 7.770 1.00 97.62 209 VAL A CA 1
ATOM 1574 C C . VAL A 1 209 ? -12.891 2.108 6.798 1.00 97.62 209 VAL A C 1
ATOM 1576 O O . VAL A 1 209 ? -12.693 3.275 7.139 1.00 97.62 209 VAL A O 1
ATOM 1579 N N . ARG A 1 210 ? -13.387 1.804 5.595 1.00 96.62 210 ARG A N 1
ATOM 1580 C CA . ARG A 1 210 ? -13.806 2.824 4.631 1.00 96.62 210 ARG A CA 1
ATOM 1581 C C . ARG A 1 210 ? -14.943 3.671 5.189 1.00 96.62 210 ARG A C 1
ATOM 1583 O O . ARG A 1 210 ? -14.881 4.894 5.094 1.00 96.62 210 ARG A O 1
ATOM 1590 N N . TYR A 1 211 ? -15.975 3.040 5.747 1.00 96.94 211 TYR A N 1
ATOM 1591 C CA . TYR A 1 211 ? -17.173 3.757 6.166 1.00 96.94 211 TYR A CA 1
ATOM 1592 C C . TYR A 1 211 ? -16.933 4.641 7.395 1.00 96.94 211 TYR A C 1
ATOM 1594 O O . TYR A 1 211 ? -17.339 5.804 7.392 1.00 96.94 211 TYR A O 1
ATOM 1602 N N . VAL A 1 212 ? -16.193 4.161 8.399 1.00 97.81 212 VAL A N 1
ATOM 1603 C CA . VAL A 1 212 ? -15.918 4.926 9.628 1.00 97.81 212 VAL A CA 1
ATOM 1604 C C . VAL A 1 212 ? -15.191 6.249 9.350 1.00 97.81 212 VAL A C 1
ATOM 1606 O O . VAL A 1 212 ? -15.434 7.247 10.027 1.00 97.81 212 VAL A O 1
ATOM 1609 N N . LEU A 1 213 ? -14.361 6.298 8.302 1.00 96.69 213 LEU A N 1
ATOM 1610 C CA . LEU A 1 213 ? -13.661 7.511 7.867 1.00 96.69 213 LEU A CA 1
ATOM 1611 C C . LEU A 1 213 ? -14.584 8.572 7.240 1.00 96.69 213 LEU A C 1
ATOM 1613 O O . LEU A 1 213 ? -14.174 9.730 7.123 1.00 96.69 213 LEU A O 1
ATOM 1617 N N . THR A 1 214 ? -15.818 8.212 6.876 1.00 95.81 214 THR A N 1
ATOM 1618 C CA . THR A 1 214 ? -16.843 9.142 6.363 1.00 95.81 214 THR A CA 1
ATOM 1619 C C . THR A 1 214 ? -17.737 9.727 7.458 1.00 95.81 214 THR A C 1
ATOM 1621 O O . THR A 1 214 ? -18.435 10.711 7.218 1.00 95.81 214 THR A O 1
ATOM 1624 N N . LEU A 1 215 ? -17.715 9.146 8.662 1.00 96.19 215 LEU A N 1
ATOM 1625 C CA . LEU A 1 215 ? -18.557 9.586 9.771 1.00 96.19 215 LEU A CA 1
ATOM 1626 C C . LEU A 1 215 ? -18.072 10.917 10.353 1.00 96.19 215 LEU A C 1
ATOM 1628 O O . LEU A 1 215 ? -16.874 11.233 10.326 1.00 96.19 215 LEU A O 1
ATOM 1632 N N . GLY A 1 216 ? -19.009 11.669 10.935 1.00 95.38 216 GLY A N 1
ATOM 1633 C CA . GLY A 1 216 ? -18.706 12.851 11.743 1.00 95.38 216 GLY A CA 1
ATOM 1634 C C . GLY A 1 216 ? -17.807 12.539 12.953 1.00 95.38 216 GLY A C 1
ATOM 1635 O O . GLY A 1 216 ? -17.588 11.372 13.291 1.00 95.38 216 GLY A O 1
ATOM 1636 N N . PRO A 1 217 ? -17.266 13.570 13.624 1.00 95.69 217 PRO A N 1
ATOM 1637 C CA . PRO A 1 217 ? -16.351 13.370 14.743 1.00 95.69 217 PRO A CA 1
ATOM 1638 C C . PRO A 1 217 ? -17.031 12.661 15.935 1.00 95.69 217 PRO A C 1
ATOM 1640 O O . PRO A 1 217 ? -18.249 12.793 16.129 1.00 95.69 217 PRO A O 1
ATOM 1643 N N . PRO A 1 218 ? -16.264 11.937 16.771 1.00 96.44 218 PRO A N 1
ATOM 1644 C CA . PRO A 1 218 ? -16.728 11.504 18.084 1.00 96.44 218 PRO A CA 1
ATOM 1645 C C . PRO A 1 218 ? -17.134 12.713 18.954 1.00 96.44 218 PRO A C 1
ATOM 1647 O O . PRO A 1 218 ? -16.622 13.815 18.750 1.00 96.44 218 PRO A O 1
ATOM 1650 N N . PRO A 1 219 ? -18.064 12.549 19.912 1.00 97.81 219 PRO A N 1
ATOM 1651 C CA . PRO A 1 219 ? -18.777 11.313 20.248 1.00 97.81 219 PRO A CA 1
ATOM 1652 C C . PRO A 1 219 ? -19.993 11.035 19.343 1.00 97.81 219 PRO A C 1
ATOM 1654 O O . PRO A 1 219 ? -20.741 10.096 19.604 1.00 97.81 219 PRO A O 1
ATOM 1657 N N . GLY A 1 220 ? -20.248 11.877 18.335 1.00 96.81 220 GLY A N 1
ATOM 1658 C CA . GLY A 1 220 ? -21.505 11.876 17.582 1.00 96.81 220 GLY A CA 1
ATOM 1659 C C . GLY A 1 220 ? -21.576 10.867 16.437 1.00 96.81 220 GLY A C 1
ATOM 1660 O O . GLY A 1 220 ? -22.655 10.341 16.190 1.00 96.81 220 GLY A O 1
ATOM 1661 N N . PHE A 1 221 ? -20.460 10.609 15.740 1.00 97.94 221 PHE A N 1
ATOM 1662 C CA . PHE A 1 221 ? -20.384 9.665 14.606 1.00 97.94 221 PHE A CA 1
ATOM 1663 C C . PHE A 1 221 ? -21.498 9.854 13.565 1.00 97.94 221 PHE A C 1
ATOM 1665 O O . PHE A 1 221 ? -22.045 8.887 13.040 1.00 97.94 221 PHE A O 1
ATOM 1672 N N . ALA A 1 222 ? -21.853 11.112 13.287 1.00 96.75 222 ALA A N 1
ATOM 1673 C CA . ALA A 1 222 ? -22.984 11.436 12.427 1.00 96.75 222 ALA A CA 1
ATOM 1674 C C . ALA A 1 222 ? -22.834 10.786 11.042 1.00 96.75 222 ALA A C 1
ATOM 1676 O O . ALA A 1 222 ? -21.820 10.979 10.363 1.00 96.75 222 ALA A O 1
ATOM 1677 N N . GLU A 1 223 ? -23.852 10.029 10.635 1.00 93.62 223 GLU A N 1
ATOM 1678 C CA . GLU A 1 223 ? -23.934 9.418 9.313 1.00 93.62 223 GLU A CA 1
ATOM 1679 C C . GLU A 1 223 ? -24.444 10.444 8.301 1.00 93.62 223 GLU A C 1
ATOM 1681 O O . GLU A 1 223 ? -25.438 11.126 8.541 1.00 93.62 223 GLU A O 1
ATOM 1686 N N . GLN A 1 224 ? -23.773 10.541 7.154 1.00 86.44 224 GLN A N 1
ATOM 1687 C CA . GLN A 1 224 ? -24.287 11.307 6.015 1.00 86.44 224 GLN A CA 1
ATOM 1688 C C . GLN A 1 224 ? -25.042 10.389 5.055 1.00 86.44 224 GLN A C 1
ATOM 1690 O O . GLN A 1 224 ? -26.211 10.608 4.752 1.00 86.44 224 GLN A O 1
ATOM 1695 N N . ARG A 1 225 ? -24.361 9.338 4.588 1.00 89.88 225 ARG A N 1
ATOM 1696 C CA . ARG A 1 225 ? -24.914 8.306 3.713 1.00 89.88 225 ARG A CA 1
ATOM 1697 C C . ARG A 1 225 ? -24.277 6.966 4.052 1.00 89.88 225 ARG A C 1
ATOM 1699 O O . ARG A 1 225 ? -23.064 6.817 3.903 1.00 89.88 225 ARG A O 1
ATOM 1706 N N . ALA A 1 226 ? -25.087 6.013 4.496 1.00 91.75 226 ALA A N 1
ATOM 1707 C CA . ALA A 1 226 ? -24.626 4.659 4.758 1.00 91.75 226 ALA A CA 1
ATOM 1708 C C . ALA A 1 226 ? -24.392 3.883 3.447 1.00 91.75 226 ALA A C 1
ATOM 1710 O O . ALA A 1 226 ? -25.169 4.025 2.495 1.00 91.75 226 ALA A O 1
ATOM 1711 N N . PRO A 1 227 ? -23.309 3.090 3.355 1.00 93.19 227 PRO A N 1
ATOM 1712 C CA . PRO A 1 227 ? -23.189 2.024 2.375 1.00 93.19 227 PRO A CA 1
ATOM 1713 C C . PRO A 1 227 ? -24.272 0.967 2.592 1.00 93.19 227 PRO A C 1
ATOM 1715 O O . PRO A 1 227 ? -24.743 0.767 3.709 1.00 93.19 227 PRO A O 1
ATOM 1718 N N . GLU A 1 228 ? -24.609 0.252 1.523 1.00 91.62 228 GLU A N 1
ATOM 1719 C CA . GLU A 1 228 ? -25.547 -0.865 1.590 1.00 91.62 228 GLU A CA 1
ATOM 1720 C C . GLU A 1 228 ? -25.099 -1.902 2.631 1.00 91.62 228 GLU A C 1
ATOM 1722 O O . GLU A 1 228 ? -23.954 -2.364 2.622 1.00 91.62 228 GLU A O 1
ATOM 1727 N N . GLY A 1 229 ? -26.012 -2.256 3.539 1.00 92.00 229 GLY A N 1
ATOM 1728 C CA . GLY A 1 229 ? -25.753 -3.233 4.591 1.00 92.00 229 GLY A CA 1
ATOM 1729 C C . GLY A 1 229 ? -24.882 -2.711 5.733 1.00 92.00 229 GLY A C 1
ATOM 1730 O O . GLY A 1 229 ? -24.292 -3.528 6.432 1.00 92.00 229 GLY A O 1
ATOM 1731 N N . LEU A 1 230 ? -24.774 -1.390 5.915 1.00 95.12 230 LEU A N 1
ATOM 1732 C CA . LEU A 1 230 ? -24.108 -0.753 7.061 1.00 95.12 230 LEU A CA 1
ATOM 1733 C C . LEU A 1 230 ? -24.940 0.395 7.671 1.00 95.12 230 LEU A C 1
ATOM 1735 O O . LEU A 1 230 ? -24.399 1.280 8.334 1.00 95.12 230 LEU A O 1
ATOM 1739 N N . ASP A 1 231 ? -26.257 0.399 7.471 1.00 94.00 231 ASP A N 1
ATOM 1740 C CA . ASP A 1 231 ? -27.154 1.395 8.062 1.00 94.00 231 ASP A CA 1
ATOM 1741 C C . ASP A 1 231 ? -27.097 1.380 9.599 1.00 94.00 231 ASP A C 1
ATOM 1743 O O . ASP A 1 231 ? -27.044 0.320 10.229 1.00 94.00 231 ASP A O 1
ATOM 1747 N N . GLY A 1 232 ? -27.099 2.558 10.231 1.00 94.75 232 GLY A N 1
ATOM 1748 C CA . GLY A 1 232 ? -27.124 2.691 11.693 1.00 94.75 232 GLY A CA 1
ATOM 1749 C C . GLY A 1 232 ? -25.794 2.400 12.403 1.00 94.75 232 GLY A C 1
ATOM 1750 O O . GLY A 1 232 ? -25.734 2.464 13.637 1.00 94.75 232 GLY A O 1
ATOM 1751 N N . PHE A 1 233 ? -24.723 2.108 11.663 1.00 96.06 233 PHE A N 1
ATOM 1752 C CA . PHE A 1 233 ? -23.388 1.848 12.203 1.00 96.06 233 PHE A CA 1
ATOM 1753 C C . PHE A 1 233 ? -22.839 2.997 13.066 1.00 96.06 233 PHE A C 1
ATOM 1755 O O . PHE A 1 233 ? -22.261 2.765 14.130 1.00 96.06 233 PHE A O 1
ATOM 1762 N N . GLY A 1 234 ? -23.030 4.246 12.644 1.00 96.75 234 GLY A N 1
ATOM 1763 C CA . GLY A 1 234 ? -22.602 5.438 13.372 1.00 96.75 234 GLY A CA 1
ATOM 1764 C C . GLY A 1 234 ? -23.297 5.563 14.724 1.00 96.75 234 GLY A C 1
ATOM 1765 O O . GLY A 1 234 ? -22.644 5.861 15.724 1.00 96.75 234 GLY A O 1
ATOM 1766 N N . ARG A 1 235 ? -24.591 5.222 14.805 1.00 95.44 235 ARG A N 1
ATOM 1767 C CA . ARG A 1 235 ? -25.303 5.155 16.093 1.00 95.44 235 ARG A CA 1
ATOM 1768 C C . ARG A 1 235 ? -24.698 4.095 17.014 1.00 95.44 235 ARG A C 1
ATOM 1770 O O . ARG A 1 235 ? -24.485 4.378 18.192 1.00 95.44 235 ARG A O 1
ATOM 1777 N N . VAL A 1 236 ? -24.389 2.910 16.483 1.00 94.94 236 VAL A N 1
ATOM 1778 C CA . VAL A 1 236 ? -23.746 1.828 17.250 1.00 94.94 236 VAL A CA 1
ATOM 1779 C C . VAL A 1 236 ? -22.388 2.274 17.793 1.00 94.94 236 VAL A C 1
ATOM 1781 O O . VAL A 1 236 ? -22.114 2.078 18.978 1.00 94.94 236 VAL A O 1
ATOM 1784 N N . LEU A 1 237 ? -21.563 2.936 16.974 1.00 96.44 237 LEU A N 1
ATOM 1785 C CA . LEU A 1 237 ? -20.286 3.492 17.429 1.00 96.44 237 LEU A CA 1
ATOM 1786 C C . LEU A 1 237 ? -20.466 4.591 18.480 1.00 96.44 237 LEU A C 1
ATOM 1788 O O . LEU A 1 237 ? -19.726 4.600 19.459 1.00 96.44 237 LEU A O 1
ATOM 1792 N N . ALA A 1 238 ? -21.442 5.488 18.325 1.00 97.12 238 ALA A N 1
ATOM 1793 C CA . ALA A 1 238 ? -21.705 6.554 19.291 1.00 97.12 238 ALA A CA 1
ATOM 1794 C C . ALA A 1 238 ? -22.156 6.014 20.658 1.00 97.12 238 ALA A C 1
ATOM 1796 O O . ALA A 1 238 ? -21.719 6.511 21.701 1.00 97.12 238 ALA A O 1
ATOM 1797 N N . ASP A 1 239 ? -23.023 4.998 20.665 1.00 94.44 239 ASP A N 1
ATOM 1798 C CA . ASP A 1 239 ? -23.475 4.341 21.893 1.00 94.44 239 ASP A CA 1
ATOM 1799 C C . ASP A 1 239 ? -22.321 3.587 22.570 1.00 94.44 239 ASP A C 1
ATOM 1801 O O . ASP A 1 239 ? -22.106 3.758 23.774 1.00 94.44 239 ASP A O 1
ATOM 1805 N N . PHE A 1 240 ? -21.516 2.845 21.799 1.00 95.06 240 PHE A N 1
ATOM 1806 C CA . PHE A 1 240 ? -20.311 2.186 22.308 1.00 95.06 240 PHE A CA 1
ATOM 1807 C C . PHE A 1 240 ? -19.298 3.195 22.865 1.00 95.06 240 PHE A C 1
ATOM 1809 O O . PHE A 1 240 ? -18.811 3.017 23.978 1.00 95.06 240 PHE A O 1
ATOM 1816 N N . TYR A 1 241 ? -19.026 4.286 22.144 1.00 96.31 241 TYR A N 1
ATOM 1817 C CA . TYR A 1 241 ? -18.071 5.322 22.544 1.00 96.31 241 TYR A CA 1
ATOM 1818 C C . TYR A 1 241 ? -18.382 5.885 23.933 1.00 96.31 241 TYR A C 1
ATOM 1820 O O . TYR A 1 241 ? -17.496 5.981 24.787 1.00 96.31 241 TYR A O 1
ATOM 1828 N N . ARG A 1 242 ? -19.658 6.222 24.169 1.00 94.88 242 ARG A N 1
ATOM 1829 C CA . ARG A 1 242 ? -20.146 6.735 25.456 1.00 94.88 242 ARG A CA 1
ATOM 1830 C C . ARG A 1 242 ? -20.091 5.672 26.548 1.00 94.88 242 ARG A C 1
ATOM 1832 O O . ARG A 1 242 ? -19.592 5.947 27.634 1.00 94.88 242 ARG A O 1
ATOM 1839 N N . ALA A 1 243 ? -20.596 4.473 26.270 1.00 92.19 243 ALA A N 1
ATOM 1840 C CA . ALA A 1 243 ? -20.712 3.416 27.271 1.00 92.19 243 ALA A CA 1
ATOM 1841 C C . ALA A 1 243 ? -19.356 2.825 27.693 1.00 92.19 243 ALA A C 1
ATOM 1843 O O . ALA A 1 243 ? -19.194 2.435 28.847 1.00 92.19 243 ALA A O 1
ATOM 1844 N N . ALA A 1 244 ? -18.386 2.774 26.779 1.00 93.12 244 ALA A N 1
ATOM 1845 C CA . ALA A 1 244 ? -17.053 2.228 27.022 1.00 93.12 244 ALA A CA 1
ATOM 1846 C C . ALA A 1 244 ? -16.022 3.276 27.484 1.00 93.12 244 ALA A C 1
ATOM 1848 O O . ALA A 1 244 ? -14.867 2.923 27.713 1.00 93.12 244 ALA A O 1
ATOM 1849 N N . GLY A 1 245 ? -16.405 4.554 27.612 1.00 93.75 245 GLY A N 1
ATOM 1850 C CA . GLY A 1 245 ? -15.484 5.618 28.030 1.00 93.75 245 GLY A CA 1
ATOM 1851 C C . GLY A 1 245 ? -14.328 5.828 27.047 1.00 93.75 245 GLY A C 1
ATOM 1852 O O . GLY A 1 245 ? -13.186 6.039 27.458 1.00 93.75 245 GLY A O 1
ATOM 1853 N N . ILE A 1 246 ? -14.601 5.746 25.738 1.00 96.19 246 ILE A N 1
ATOM 1854 C CA . ILE A 1 246 ? -13.554 5.782 24.704 1.00 96.19 246 ILE A CA 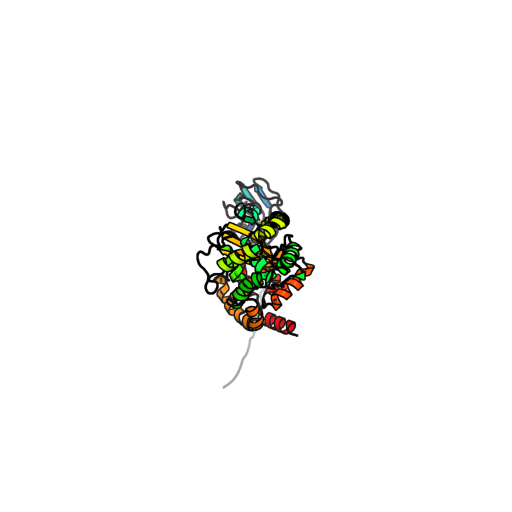1
ATOM 1855 C C . ILE A 1 246 ? -12.784 7.108 24.705 1.00 96.19 246 ILE A C 1
ATOM 1857 O O . ILE A 1 246 ? -11.583 7.089 24.458 1.00 96.1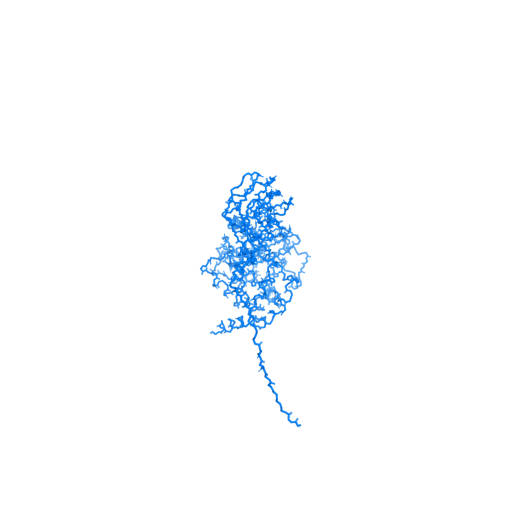9 246 ILE A O 1
ATOM 1861 N N . ALA A 1 247 ? -13.422 8.229 25.060 1.00 97.75 247 ALA A N 1
ATOM 1862 C CA . ALA A 1 247 ? -12.752 9.526 25.199 1.00 97.75 247 ALA A CA 1
ATOM 1863 C C . ALA A 1 247 ? -11.566 9.473 26.180 1.00 97.75 247 ALA A C 1
ATOM 1865 O O . ALA A 1 247 ? -10.474 9.966 25.885 1.00 97.75 247 ALA A O 1
ATOM 1866 N N . ASP A 1 248 ? -11.764 8.836 27.338 1.00 96.25 248 ASP A N 1
ATOM 1867 C CA . ASP A 1 248 ? -10.733 8.715 28.369 1.00 96.25 248 ASP A CA 1
ATOM 1868 C C . ASP A 1 248 ? -9.639 7.737 27.943 1.00 96.25 248 ASP A C 1
ATOM 1870 O O . ASP A 1 248 ? -8.455 8.001 28.156 1.00 96.25 248 ASP A O 1
ATOM 1874 N N . LEU A 1 249 ? -10.018 6.638 27.283 1.00 95.44 249 LEU A N 1
ATOM 1875 C CA . LEU A 1 249 ? -9.070 5.689 26.700 1.00 95.44 249 LEU A CA 1
ATOM 1876 C C . LEU A 1 249 ? -8.197 6.343 25.628 1.00 95.44 249 LEU A C 1
ATOM 1878 O O . LEU A 1 249 ? -6.978 6.200 25.663 1.00 95.44 249 LEU A O 1
ATOM 1882 N N . TRP A 1 250 ? -8.795 7.091 24.705 1.00 97.19 250 TRP A N 1
ATOM 1883 C CA . TRP A 1 250 ? -8.076 7.832 23.674 1.00 97.19 250 TRP A CA 1
ATOM 1884 C C . TRP A 1 250 ? -7.085 8.820 24.293 1.00 97.19 250 TRP A C 1
ATOM 1886 O O . TRP A 1 250 ? -5.899 8.814 23.954 1.00 97.19 250 TRP A O 1
ATOM 1896 N N . LYS A 1 251 ? -7.541 9.607 25.275 1.00 97.56 251 LYS A N 1
ATOM 1897 C CA . LYS A 1 251 ? -6.701 10.566 26.002 1.00 97.56 251 LYS A CA 1
ATOM 1898 C C . LYS A 1 251 ? -5.549 9.885 26.745 1.00 97.56 251 LYS A C 1
ATOM 1900 O O . LYS A 1 251 ? -4.425 10.378 26.691 1.00 97.56 251 LYS A O 1
ATOM 1905 N N . ALA A 1 252 ? -5.801 8.754 27.403 1.00 96.88 252 ALA A N 1
ATOM 1906 C CA . ALA A 1 252 ? -4.776 7.992 28.118 1.00 96.88 252 ALA A CA 1
ATOM 1907 C C . ALA A 1 252 ? -3.683 7.445 27.184 1.00 96.88 252 ALA A C 1
ATOM 1909 O O . ALA A 1 252 ? -2.551 7.250 27.616 1.00 96.88 252 ALA A O 1
ATOM 1910 N N . GLN A 1 253 ? -4.002 7.227 25.905 1.00 97.06 253 GLN A N 1
ATOM 1911 C CA . GLN A 1 253 ? -3.067 6.718 24.899 1.00 97.06 253 GLN A CA 1
ATOM 1912 C C . GLN A 1 253 ? -2.466 7.825 24.013 1.00 97.06 253 GLN A C 1
ATOM 1914 O O . GLN A 1 253 ? -1.796 7.512 23.025 1.00 97.06 253 GLN A O 1
ATOM 1919 N N . ALA A 1 254 ? -2.683 9.109 24.324 1.00 95.25 254 ALA A N 1
ATOM 1920 C CA . ALA A 1 254 ? -2.290 10.227 23.461 1.00 95.25 254 ALA A CA 1
ATOM 1921 C C . ALA A 1 254 ? -0.781 10.261 23.158 1.00 95.25 254 ALA A C 1
ATOM 1923 O O . ALA A 1 254 ? -0.388 10.492 22.015 1.00 95.25 254 ALA A O 1
ATOM 1924 N N . GLU A 1 255 ? 0.065 9.979 24.153 1.00 96.75 255 GLU A N 1
ATOM 1925 C CA . GLU A 1 255 ? 1.520 9.976 23.969 1.00 96.75 255 GLU A CA 1
ATOM 1926 C C . GLU A 1 255 ? 1.980 8.861 23.021 1.00 96.75 255 GLU A C 1
ATOM 1928 O O . GLU A 1 255 ? 2.756 9.115 22.101 1.00 96.75 255 GLU A O 1
ATOM 1933 N N . ALA A 1 256 ? 1.443 7.647 23.165 1.00 96.69 256 ALA A N 1
ATOM 1934 C CA . ALA A 1 256 ? 1.777 6.532 22.281 1.00 96.69 256 ALA A CA 1
ATOM 1935 C C . ALA A 1 256 ? 1.345 6.797 20.826 1.00 96.69 256 ALA A C 1
ATOM 1937 O O . ALA A 1 256 ? 2.083 6.492 19.888 1.00 96.69 256 ALA A O 1
ATOM 1938 N N . HIS A 1 257 ? 0.181 7.423 20.625 1.00 96.31 257 HIS A N 1
ATOM 1939 C CA . HIS A 1 257 ? -0.271 7.849 19.299 1.00 96.31 257 HIS A CA 1
ATOM 1940 C C . HIS A 1 257 ? 0.626 8.949 18.714 1.00 96.31 257 HIS A C 1
ATOM 1942 O O . HIS A 1 257 ? 0.982 8.882 17.537 1.00 96.31 257 HIS A O 1
ATOM 1948 N N . ALA A 1 258 ? 1.048 9.927 19.523 1.00 95.25 258 ALA A N 1
ATOM 1949 C CA . ALA A 1 258 ? 1.979 10.969 19.091 1.00 95.25 258 ALA A CA 1
ATOM 1950 C C . ALA A 1 258 ? 3.345 10.386 18.686 1.00 95.25 258 ALA A C 1
ATOM 1952 O O . ALA A 1 258 ? 3.886 10.764 17.647 1.00 95.25 258 ALA A O 1
ATOM 1953 N N . GLN A 1 259 ? 3.869 9.421 19.448 1.00 94.25 259 GLN A N 1
ATOM 1954 C CA . GLN A 1 259 ? 5.106 8.706 19.117 1.00 94.25 259 GLN A CA 1
ATOM 1955 C C . GLN A 1 259 ? 4.975 7.913 17.809 1.00 94.25 259 GLN A C 1
ATOM 1957 O O . GLN A 1 259 ? 5.855 7.999 16.953 1.00 94.25 259 GLN A O 1
ATOM 1962 N N . ALA A 1 260 ? 3.863 7.199 17.609 1.00 94.38 260 ALA A N 1
ATOM 1963 C CA . ALA A 1 260 ? 3.608 6.455 16.376 1.00 94.38 260 ALA A CA 1
ATOM 1964 C C . ALA A 1 260 ? 3.500 7.377 15.148 1.00 94.38 260 ALA A C 1
ATOM 1966 O O . ALA A 1 260 ? 4.053 7.074 14.089 1.00 94.38 260 ALA A O 1
ATOM 1967 N N . VAL A 1 261 ? 2.829 8.525 15.297 1.00 94.12 261 VAL A N 1
ATOM 1968 C CA . VAL A 1 261 ? 2.748 9.570 14.264 1.00 94.12 261 VAL A CA 1
ATOM 1969 C C . VAL A 1 261 ? 4.134 10.122 13.943 1.00 94.12 261 VAL A C 1
ATOM 1971 O O . VAL A 1 261 ? 4.493 10.199 12.770 1.00 94.12 261 VAL A O 1
ATOM 1974 N N . ALA A 1 262 ? 4.934 10.458 14.957 1.00 90.44 262 ALA A N 1
ATOM 1975 C CA . ALA A 1 262 ? 6.282 10.983 14.763 1.00 90.44 262 ALA A CA 1
ATOM 1976 C C . ALA A 1 262 ? 7.202 9.967 14.067 1.00 90.44 262 ALA A C 1
ATOM 1978 O O . ALA A 1 262 ? 7.892 10.325 13.112 1.00 90.44 262 ALA A O 1
ATOM 1979 N N . ALA A 1 263 ? 7.168 8.698 14.487 1.00 90.44 263 ALA A N 1
ATOM 1980 C CA . ALA A 1 263 ? 7.950 7.625 13.876 1.00 90.44 263 ALA A CA 1
ATOM 1981 C C . ALA A 1 263 ? 7.591 7.434 12.394 1.00 90.44 263 ALA A C 1
ATOM 1983 O O . ALA A 1 263 ? 8.470 7.373 11.533 1.00 90.44 263 ALA A O 1
ATOM 1984 N N . LEU A 1 264 ? 6.294 7.396 12.075 1.00 91.50 264 LEU A N 1
ATOM 1985 C CA . LEU A 1 264 ? 5.830 7.252 10.699 1.00 91.50 264 LEU A CA 1
ATOM 1986 C C . LEU A 1 264 ? 6.127 8.497 9.848 1.00 91.50 264 LEU A C 1
ATOM 1988 O O . LEU A 1 264 ? 6.466 8.362 8.676 1.00 91.50 264 LEU A O 1
ATOM 1992 N N . ALA A 1 265 ? 6.047 9.702 10.415 1.00 88.19 265 ALA A N 1
ATOM 1993 C CA . ALA A 1 265 ? 6.378 10.939 9.709 1.00 88.19 265 ALA A CA 1
ATOM 1994 C C . ALA A 1 265 ? 7.874 11.047 9.376 1.00 88.19 265 ALA A C 1
ATOM 1996 O O . ALA A 1 265 ? 8.219 11.478 8.274 1.00 88.19 265 ALA A O 1
ATOM 1997 N N . ALA A 1 266 ? 8.749 10.634 10.298 1.00 83.00 266 ALA A N 1
ATOM 1998 C CA . ALA A 1 266 ? 10.198 10.733 10.139 1.00 83.00 266 ALA A CA 1
ATOM 1999 C C . ALA A 1 266 ? 10.718 9.923 8.940 1.00 83.00 266 ALA A C 1
ATOM 2001 O O . ALA A 1 266 ? 11.541 10.411 8.166 1.00 83.00 266 ALA A O 1
ATOM 2002 N N . GLU A 1 267 ? 10.217 8.699 8.761 1.00 81.06 267 GLU A N 1
ATOM 2003 C CA . GLU A 1 267 ? 10.740 7.768 7.752 1.00 81.06 267 GLU A CA 1
ATOM 2004 C C . GLU A 1 267 ? 9.777 7.528 6.585 1.00 81.06 267 GLU A C 1
ATOM 2006 O O . GLU A 1 267 ? 10.204 7.227 5.463 1.00 81.06 267 GLU A O 1
ATOM 2011 N N . GLY A 1 268 ? 8.474 7.688 6.821 1.00 85.38 268 GLY A N 1
ATOM 2012 C CA . GLY A 1 268 ? 7.439 7.268 5.888 1.00 85.38 268 GLY A CA 1
ATOM 2013 C C . GLY A 1 268 ? 7.418 8.086 4.605 1.00 85.38 268 GLY A C 1
ATOM 2014 O O . GLY A 1 268 ? 7.436 7.515 3.517 1.00 85.38 268 GLY A O 1
ATOM 2015 N N . VAL A 1 269 ? 7.474 9.418 4.698 1.00 81.50 269 VAL A N 1
ATOM 2016 C CA . VAL A 1 269 ? 7.447 10.292 3.508 1.00 81.50 269 VAL A CA 1
ATOM 2017 C C . VAL A 1 269 ? 8.669 10.048 2.616 1.00 81.50 269 VAL A C 1
ATOM 2019 O O . VAL A 1 269 ? 8.557 10.021 1.389 1.00 81.50 269 VAL A O 1
ATOM 2022 N N . ALA A 1 270 ? 9.835 9.812 3.222 1.00 83.31 270 ALA A N 1
ATOM 2023 C CA . ALA A 1 270 ? 11.051 9.486 2.488 1.00 83.31 270 ALA A CA 1
ATOM 2024 C C . ALA A 1 270 ? 10.942 8.118 1.793 1.00 83.31 270 ALA A C 1
ATOM 2026 O O . ALA A 1 270 ? 11.346 7.986 0.636 1.00 83.31 270 ALA A O 1
ATOM 2027 N N . LEU A 1 271 ? 10.375 7.105 2.459 1.00 88.06 271 LEU A N 1
ATOM 2028 C CA . LEU A 1 271 ? 10.134 5.794 1.852 1.00 88.06 271 LEU A CA 1
ATOM 2029 C C . LEU A 1 271 ? 9.132 5.868 0.697 1.00 88.06 271 LEU A C 1
ATOM 2031 O O . LEU A 1 271 ? 9.390 5.297 -0.364 1.00 88.06 271 LEU A O 1
ATOM 2035 N N . MET A 1 272 ? 8.025 6.590 0.877 1.00 90.88 272 MET A N 1
ATOM 2036 C CA . MET A 1 272 ? 7.057 6.819 -0.194 1.00 90.88 272 MET A CA 1
ATOM 2037 C C . MET A 1 272 ? 7.742 7.484 -1.389 1.00 90.88 272 MET A C 1
ATOM 2039 O O . MET A 1 272 ? 7.608 7.016 -2.516 1.00 90.88 272 MET A O 1
ATOM 2043 N N . GLY A 1 273 ? 8.546 8.521 -1.139 1.00 86.06 273 GLY A N 1
ATOM 2044 C CA . GLY A 1 273 ? 9.303 9.211 -2.176 1.00 86.06 273 GLY A CA 1
ATOM 2045 C C . GLY A 1 273 ? 10.221 8.284 -2.970 1.00 86.06 273 GLY A C 1
ATOM 2046 O O . GLY A 1 273 ? 10.094 8.207 -4.189 1.00 86.06 273 GLY A O 1
ATOM 2047 N N . ARG A 1 274 ? 11.067 7.504 -2.282 1.00 86.38 274 ARG A N 1
ATOM 2048 C CA . ARG A 1 274 ? 11.946 6.511 -2.927 1.00 86.38 274 ARG A CA 1
ATOM 2049 C C . ARG A 1 274 ? 11.168 5.444 -3.694 1.00 86.38 274 ARG A C 1
ATOM 2051 O O . ARG A 1 274 ? 11.637 4.977 -4.726 1.00 86.38 274 ARG A O 1
ATOM 2058 N N . THR A 1 275 ? 9.992 5.059 -3.202 1.00 92.12 275 THR A N 1
ATOM 2059 C CA . THR A 1 275 ? 9.123 4.096 -3.888 1.00 92.12 275 THR A CA 1
ATOM 2060 C C . THR A 1 275 ? 8.594 4.687 -5.192 1.00 92.12 275 THR A C 1
ATOM 2062 O O . THR A 1 275 ? 8.715 4.055 -6.234 1.00 92.12 275 THR A O 1
ATOM 2065 N N . LEU A 1 276 ? 8.086 5.921 -5.178 1.00 89.94 276 LEU A N 1
ATOM 2066 C CA . LEU A 1 276 ? 7.631 6.616 -6.388 1.00 89.94 276 LEU A CA 1
ATOM 2067 C C . LEU A 1 276 ? 8.764 6.818 -7.407 1.00 89.94 276 LEU A C 1
ATOM 2069 O O . LEU A 1 276 ? 8.540 6.657 -8.608 1.00 89.94 276 LEU A O 1
ATOM 2073 N N . ASP A 1 277 ? 9.971 7.121 -6.926 1.00 84.88 277 ASP A N 1
ATOM 2074 C CA . ASP A 1 277 ? 11.170 7.245 -7.760 1.00 84.88 277 ASP A CA 1
ATOM 2075 C C . ASP A 1 277 ? 11.548 5.899 -8.392 1.00 84.88 277 ASP A C 1
ATOM 2077 O O . ASP A 1 277 ? 11.773 5.832 -9.601 1.00 84.88 277 ASP A O 1
ATOM 2081 N N . TYR A 1 278 ? 11.531 4.808 -7.615 1.00 91.25 278 TYR A N 1
ATOM 2082 C CA . TYR A 1 278 ? 11.771 3.458 -8.130 1.00 91.25 278 TYR A CA 1
ATOM 2083 C C . TYR A 1 278 ? 10.760 3.072 -9.208 1.00 91.25 278 TYR A C 1
ATOM 2085 O O . TYR A 1 278 ? 11.140 2.497 -10.222 1.00 91.25 278 TYR A O 1
ATOM 2093 N N . LEU A 1 279 ? 9.484 3.421 -9.026 1.00 91.50 279 LEU A N 1
ATOM 2094 C CA . LEU A 1 279 ? 8.413 3.181 -10.000 1.00 91.50 279 LEU A CA 1
ATOM 2095 C C . LEU A 1 279 ? 8.496 4.089 -11.237 1.00 91.50 279 LEU A C 1
ATOM 2097 O O . LEU A 1 279 ? 7.751 3.869 -12.195 1.00 91.50 279 LEU A O 1
ATOM 2101 N N . ARG A 1 280 ? 9.361 5.115 -11.200 1.00 89.06 280 ARG A N 1
ATOM 2102 C CA . ARG A 1 280 ? 9.447 6.207 -12.182 1.00 89.06 280 ARG A CA 1
ATOM 2103 C C . ARG A 1 280 ? 8.059 6.807 -12.459 1.00 89.06 280 ARG A C 1
ATOM 2105 O O . ARG A 1 280 ? 7.682 7.077 -13.596 1.00 89.06 280 ARG A O 1
ATOM 2112 N N . ALA A 1 281 ? 7.278 6.991 -11.392 1.00 82.12 281 ALA A N 1
ATOM 2113 C CA . ALA A 1 281 ? 5.897 7.455 -11.461 1.00 82.12 281 ALA A CA 1
ATOM 2114 C C . ALA A 1 281 ? 5.843 8.971 -11.722 1.00 82.12 281 ALA A C 1
ATOM 2116 O O . ALA A 1 281 ? 5.975 9.764 -10.788 1.00 82.12 281 ALA A O 1
ATOM 2117 N N . GLY A 1 282 ? 5.676 9.372 -12.987 1.00 63.78 282 GLY A N 1
ATOM 2118 C CA . GLY A 1 282 ? 5.613 10.785 -13.393 1.00 63.78 282 GLY A CA 1
ATOM 2119 C C . GLY A 1 282 ? 4.394 11.529 -12.837 1.00 63.78 282 GLY A C 1
ATOM 2120 O O . GLY A 1 282 ? 4.537 12.626 -12.301 1.00 63.78 282 GLY A O 1
ATOM 2121 N N . ASP A 1 283 ? 3.226 10.884 -12.868 1.00 61.62 283 ASP A N 1
ATOM 2122 C CA . ASP A 1 283 ? 1.963 11.423 -12.359 1.00 61.62 283 ASP A CA 1
ATOM 2123 C C . ASP A 1 283 ? 1.590 10.744 -11.040 1.00 61.62 283 ASP A C 1
ATOM 2125 O O . ASP A 1 283 ? 0.916 9.714 -11.001 1.00 61.62 283 ASP A O 1
ATOM 2129 N N . VAL A 1 284 ? 2.036 11.317 -9.925 1.00 62.88 284 VAL A N 1
ATOM 2130 C CA . VAL A 1 284 ? 1.484 10.938 -8.620 1.00 62.88 284 VAL A CA 1
ATOM 2131 C C . VAL A 1 284 ? 0.083 11.558 -8.539 1.00 62.88 284 VAL A C 1
ATOM 2133 O O . VAL A 1 284 ? -0.018 12.770 -8.770 1.00 62.88 284 VAL A O 1
ATOM 2136 N N . PRO A 1 285 ? -0.978 10.791 -8.205 1.00 66.56 285 PRO A N 1
ATOM 2137 C CA . PRO A 1 285 ? -2.336 11.328 -8.043 1.00 66.56 285 PRO A CA 1
ATOM 2138 C C . PRO A 1 285 ? -2.290 12.597 -7.183 1.00 66.56 285 PRO A C 1
ATOM 2140 O O . PRO A 1 285 ? -1.500 12.584 -6.248 1.00 66.56 285 PRO A O 1
ATOM 2143 N N . ARG A 1 286 ? -3.022 13.683 -7.503 1.00 72.38 286 ARG A N 1
ATOM 2144 C CA . ARG A 1 286 ? -2.929 15.025 -6.857 1.00 72.38 286 ARG A CA 1
ATOM 2145 C C . ARG A 1 286 ? -3.584 15.120 -5.473 1.00 72.38 286 ARG A C 1
ATOM 2147 O O . ARG A 1 286 ? -3.438 16.135 -4.793 1.00 72.38 286 ARG A O 1
ATOM 2154 N N . GLU A 1 287 ? -4.261 14.068 -5.044 1.00 82.25 287 GLU A N 1
ATOM 2155 C CA . GLU A 1 287 ? -5.000 13.972 -3.789 1.00 82.25 287 GLU A CA 1
ATOM 2156 C C . GLU A 1 287 ? -4.130 14.248 -2.552 1.00 82.25 287 GLU A C 1
ATOM 2158 O O . GLU A 1 287 ? -2.932 13.954 -2.525 1.00 82.25 287 GLU A O 1
ATOM 2163 N N . ARG A 1 288 ? -4.733 14.774 -1.484 1.00 89.62 288 ARG A N 1
ATOM 2164 C CA . ARG A 1 288 ? -4.091 14.777 -0.161 1.00 89.62 288 ARG A CA 1
ATOM 2165 C C . ARG A 1 288 ? -3.899 13.330 0.287 1.00 89.62 288 ARG A C 1
ATOM 2167 O O . ARG A 1 288 ? -4.796 12.517 0.102 1.00 89.62 288 ARG A O 1
ATOM 2174 N N . ILE A 1 289 ? -2.765 12.996 0.886 1.00 92.94 289 ILE A N 1
ATOM 2175 C CA . ILE A 1 289 ? -2.512 11.664 1.440 1.00 92.94 289 ILE A CA 1
ATOM 2176 C C . ILE A 1 289 ? -2.454 11.780 2.959 1.00 92.94 289 ILE A C 1
ATOM 2178 O O . ILE A 1 289 ? -1.721 12.607 3.492 1.00 92.94 289 ILE A O 1
ATOM 2182 N N . VAL A 1 290 ? -3.218 10.953 3.661 1.00 95.31 290 VAL A N 1
ATOM 2183 C CA . VAL A 1 290 ? -3.231 10.912 5.124 1.00 95.31 290 VAL A CA 1
ATOM 2184 C C . VAL A 1 290 ? -2.743 9.544 5.575 1.00 95.31 290 VAL A C 1
ATOM 2186 O O . VAL A 1 290 ? -3.407 8.536 5.340 1.00 95.31 290 VAL A O 1
ATOM 2189 N N . LEU A 1 291 ? -1.583 9.500 6.221 1.00 96.31 291 LEU A N 1
ATOM 2190 C CA . LEU A 1 291 ? -1.054 8.288 6.836 1.00 96.31 291 LEU A CA 1
ATOM 2191 C C . LEU A 1 291 ? -1.601 8.177 8.261 1.00 96.31 291 LEU A C 1
ATOM 2193 O O . LEU A 1 291 ? -1.410 9.086 9.074 1.00 96.31 291 LEU A O 1
ATOM 2197 N N . VAL A 1 292 ? -2.268 7.065 8.560 1.00 97.62 292 VAL A N 1
ATOM 2198 C CA . VAL A 1 292 ? -2.903 6.816 9.856 1.00 97.62 292 VAL A CA 1
ATOM 2199 C C . VAL A 1 292 ? -2.314 5.558 10.495 1.00 97.62 292 VAL A C 1
ATOM 2201 O O . VAL A 1 292 ? -2.708 4.453 10.112 1.00 97.62 292 VAL A O 1
ATOM 2204 N N . PRO A 1 293 ? -1.390 5.684 11.469 1.00 96.88 293 PRO A N 1
ATOM 2205 C CA . PRO A 1 293 ? -0.962 4.541 12.260 1.00 96.88 293 PRO A CA 1
ATOM 2206 C C . PRO A 1 293 ? -2.111 4.116 13.182 1.00 96.88 293 PRO A C 1
ATOM 2208 O O . PRO A 1 293 ? -2.567 4.880 14.031 1.00 96.88 293 PRO A O 1
ATOM 2211 N N . ASN A 1 294 ? -2.587 2.889 13.012 1.00 97.62 294 ASN A N 1
ATOM 2212 C CA . ASN A 1 294 ? -3.643 2.294 13.812 1.00 97.62 294 ASN A CA 1
ATOM 2213 C C . ASN A 1 294 ? -3.045 1.293 14.803 1.00 97.62 294 ASN A C 1
ATOM 2215 O O . ASN A 1 294 ? -2.741 0.151 14.458 1.00 97.62 294 ASN A O 1
ATOM 2219 N N . LEU A 1 295 ? -2.898 1.735 16.051 1.00 97.69 295 LEU A N 1
ATOM 2220 C CA . LEU A 1 295 ? -2.293 0.949 17.128 1.00 97.69 295 LEU A CA 1
ATOM 2221 C C . LEU A 1 295 ? -3.183 -0.187 17.645 1.00 97.69 295 LEU A C 1
ATOM 2223 O O . LEU A 1 295 ? -2.736 -0.959 18.490 1.00 97.69 295 LEU A O 1
ATOM 2227 N N . LEU A 1 296 ? -4.432 -0.277 17.177 1.00 97.94 296 LEU A N 1
ATOM 2228 C CA . LEU A 1 296 ? -5.400 -1.294 17.589 1.00 97.94 296 LEU A CA 1
ATOM 2229 C C . LEU A 1 296 ? -5.669 -2.358 16.515 1.00 97.94 296 LEU A C 1
ATOM 2231 O O . LEU A 1 296 ? -6.446 -3.282 16.767 1.00 97.94 296 LEU A O 1
ATOM 2235 N N . ASP A 1 297 ? -5.040 -2.252 15.345 1.00 97.56 297 ASP A N 1
ATOM 2236 C CA . ASP A 1 297 ? -5.128 -3.267 14.295 1.00 97.56 297 ASP A CA 1
ATOM 2237 C C . ASP A 1 297 ? -3.939 -4.243 14.340 1.00 97.56 297 ASP A C 1
ATOM 2239 O O . ASP A 1 297 ? -2.948 -4.036 15.044 1.00 97.56 297 ASP A O 1
ATOM 2243 N N . ALA A 1 298 ? -4.052 -5.341 13.602 1.00 96.06 298 ALA A N 1
ATOM 2244 C CA . ALA A 1 298 ? -3.002 -6.317 13.396 1.00 96.06 298 ALA A CA 1
ATOM 2245 C C . ALA A 1 298 ? -1.797 -5.669 12.683 1.00 96.06 298 ALA A C 1
ATOM 2247 O O . ALA A 1 298 ? -1.973 -5.039 11.635 1.00 96.06 298 ALA A O 1
ATOM 2248 N N . PRO A 1 299 ? -0.570 -5.833 13.209 1.00 93.94 299 PRO A N 1
ATOM 2249 C CA . PRO A 1 299 ? 0.636 -5.342 12.557 1.00 93.94 299 PRO A CA 1
ATOM 2250 C C . PRO A 1 299 ? 0.766 -5.859 11.126 1.00 93.94 299 PRO A C 1
ATOM 2252 O O . PRO A 1 299 ? 0.545 -7.041 10.859 1.00 93.94 299 PRO A O 1
ATOM 2255 N N . GLY A 1 300 ? 1.135 -4.967 10.210 1.00 91.44 300 GLY A N 1
ATOM 2256 C CA . GLY A 1 300 ? 1.304 -5.301 8.799 1.00 91.44 300 GLY A CA 1
ATOM 2257 C C . GLY A 1 300 ? 0.008 -5.323 7.987 1.00 91.44 300 GLY A C 1
ATOM 2258 O O . GLY A 1 300 ? 0.105 -5.467 6.774 1.00 91.44 300 GLY A O 1
ATOM 2259 N N . ARG A 1 301 ? -1.178 -5.146 8.597 1.00 94.44 301 ARG A N 1
ATOM 2260 C CA . ARG A 1 301 ? -2.406 -4.874 7.832 1.00 94.44 301 ARG A CA 1
ATOM 2261 C C . ARG A 1 301 ? -2.409 -3.458 7.289 1.00 94.44 301 ARG A C 1
ATOM 2263 O O . ARG A 1 301 ? -2.026 -2.511 7.979 1.00 94.44 301 ARG A O 1
ATOM 2270 N N . GLU A 1 302 ? -2.921 -3.310 6.079 1.00 96.06 302 GLU A N 1
ATOM 2271 C CA . GLU A 1 302 ? -3.011 -2.026 5.410 1.00 96.06 302 GLU A CA 1
ATOM 2272 C C . GLU A 1 302 ? -4.336 -1.831 4.666 1.00 96.06 302 GLU A C 1
ATOM 2274 O O . GLU A 1 302 ? -4.906 -2.775 4.121 1.00 96.06 302 GLU A O 1
ATOM 2279 N N . TYR A 1 303 ? -4.803 -0.582 4.596 1.00 97.19 303 TYR A N 1
ATOM 2280 C CA . TYR A 1 303 ? -5.985 -0.198 3.820 1.00 97.19 303 TYR A CA 1
ATOM 2281 C C . TYR A 1 303 ? -5.696 1.069 3.024 1.00 97.19 303 TYR A C 1
ATOM 2283 O O . TYR A 1 303 ? -5.130 2.031 3.553 1.00 97.19 303 TYR A O 1
ATOM 2291 N N . LEU A 1 304 ? -6.133 1.082 1.764 1.00 95.75 304 LEU A N 1
ATOM 2292 C CA . LEU A 1 304 ? -6.121 2.263 0.907 1.00 95.75 304 LEU A CA 1
ATOM 2293 C C . LEU A 1 304 ? -7.555 2.749 0.724 1.00 95.75 304 LEU A C 1
ATOM 2295 O O . LEU A 1 304 ? -8.326 2.151 -0.024 1.00 95.75 304 LEU A O 1
ATOM 2299 N N . VAL A 1 305 ? -7.914 3.859 1.364 1.00 95.94 305 VAL A N 1
ATOM 2300 C CA . VAL A 1 305 ? -9.273 4.410 1.275 1.00 95.94 305 VAL A CA 1
ATOM 2301 C C . VAL A 1 305 ? -9.243 5.743 0.538 1.00 95.94 305 VAL A C 1
ATOM 2303 O O . VAL A 1 305 ? -8.608 6.686 0.992 1.00 95.94 305 VAL A O 1
ATOM 2306 N N . ARG A 1 306 ? -9.949 5.849 -0.593 1.00 93.31 306 ARG A N 1
ATOM 2307 C CA . ARG A 1 306 ? -10.116 7.118 -1.326 1.00 93.31 306 ARG A CA 1
ATOM 2308 C C . ARG A 1 306 ? -11.457 7.766 -0.975 1.00 93.31 306 ARG A C 1
ATOM 2310 O O . ARG A 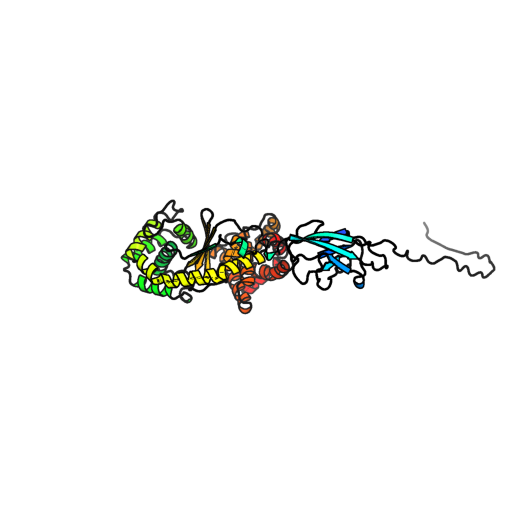1 306 ? -12.492 7.134 -1.197 1.00 93.31 306 ARG A O 1
ATOM 2317 N N . LEU A 1 307 ? -11.421 8.997 -0.461 1.00 90.56 307 LEU A N 1
ATOM 2318 C CA . LEU A 1 307 ? -12.573 9.832 -0.091 1.00 90.56 307 LEU A CA 1
ATOM 2319 C C . LEU A 1 307 ? -12.330 11.275 -0.557 1.00 90.56 307 LEU A C 1
ATOM 2321 O O . LEU A 1 307 ? -11.344 11.872 -0.140 1.00 90.56 307 LEU A O 1
ATOM 2325 N N . ASP A 1 308 ? -13.203 11.822 -1.405 1.00 85.00 308 ASP A N 1
ATOM 2326 C CA . ASP A 1 308 ? -13.284 13.246 -1.787 1.00 85.00 308 ASP A CA 1
ATOM 2327 C C . ASP A 1 308 ? -11.936 13.995 -1.863 1.00 85.00 308 ASP A C 1
ATOM 2329 O O . ASP A 1 308 ? -11.629 14.883 -1.069 1.00 85.00 308 ASP A O 1
ATOM 2333 N N . GLY A 1 309 ? -11.085 13.608 -2.821 1.00 85.88 309 GLY A N 1
ATOM 2334 C CA . GLY A 1 309 ? -9.785 14.258 -3.047 1.00 85.88 309 GLY A CA 1
ATOM 2335 C C . GLY A 1 309 ? -8.711 13.956 -1.991 1.00 85.88 309 GLY A C 1
ATOM 2336 O O . GLY A 1 309 ? -7.635 14.558 -2.027 1.00 85.88 309 GLY A O 1
ATOM 2337 N N . THR A 1 310 ? -8.974 13.021 -1.076 1.00 91.50 310 THR A N 1
ATOM 2338 C CA . THR A 1 310 ? -8.045 12.524 -0.055 1.00 91.50 310 THR A CA 1
ATOM 2339 C C . THR A 1 310 ? -7.894 11.001 -0.145 1.00 91.50 310 THR A C 1
ATOM 2341 O O . THR A 1 310 ? -8.862 10.266 -0.342 1.00 91.50 310 THR A O 1
ATOM 2344 N N . VAL A 1 311 ? -6.672 10.502 0.027 1.00 94.81 311 VAL A N 1
ATOM 2345 C CA . VAL A 1 311 ? -6.353 9.076 0.128 1.00 94.81 311 VAL A CA 1
ATOM 2346 C C . VAL A 1 311 ? -5.803 8.787 1.518 1.00 94.81 311 VAL A C 1
ATOM 2348 O O . VAL A 1 311 ? -4.792 9.349 1.925 1.00 94.81 311 VAL A O 1
ATOM 2351 N N . PHE A 1 312 ? -6.454 7.892 2.248 1.00 97.25 312 PHE A N 1
ATOM 2352 C CA . PHE A 1 312 ? -6.018 7.432 3.558 1.00 97.25 312 PHE A CA 1
ATOM 2353 C C . PHE A 1 312 ? -5.233 6.136 3.418 1.00 97.25 312 PHE A C 1
ATOM 2355 O O . PHE A 1 312 ? -5.706 5.180 2.798 1.00 97.25 312 PHE A O 1
ATOM 2362 N N . PHE A 1 313 ? -4.049 6.107 4.019 1.00 97.38 313 PHE A N 1
ATOM 2363 C CA . PHE A 1 313 ? -3.257 4.905 4.242 1.00 97.38 313 PHE A CA 1
ATOM 2364 C C . PHE A 1 313 ? -3.406 4.536 5.711 1.00 97.38 313 PHE A C 1
ATOM 2366 O O . PHE A 1 313 ? -2.751 5.123 6.573 1.00 97.38 313 PHE A O 1
ATOM 2373 N N . VAL A 1 314 ? -4.300 3.596 6.002 1.00 98.31 314 VAL A N 1
ATOM 2374 C CA . VAL A 1 314 ? -4.501 3.101 7.367 1.00 98.31 314 VAL A CA 1
ATOM 2375 C C . VAL A 1 314 ? -3.575 1.911 7.567 1.00 98.31 314 VAL A C 1
ATOM 2377 O O . VAL A 1 314 ? -3.643 0.950 6.805 1.00 98.31 314 VAL A O 1
ATOM 2380 N N . LEU A 1 315 ? -2.688 1.999 8.555 1.00 97.31 315 LEU A N 1
ATOM 2381 C CA . LEU A 1 315 ? -1.585 1.061 8.761 1.00 97.31 315 LEU A CA 1
ATOM 2382 C C . LEU A 1 315 ? -1.687 0.447 10.156 1.00 97.31 315 LEU A C 1
ATOM 2384 O O . LEU A 1 315 ? -1.526 1.159 11.146 1.00 97.31 315 LEU A O 1
ATOM 2388 N N . GLY A 1 316 ? -1.925 -0.858 10.251 1.00 96.31 316 GLY A N 1
ATOM 2389 C CA . GLY A 1 316 ? -1.848 -1.583 11.515 1.00 96.31 316 GLY A CA 1
ATOM 2390 C C . GLY A 1 316 ? -0.426 -1.543 12.068 1.00 96.31 316 GLY A C 1
ATOM 2391 O O . GLY A 1 316 ? 0.519 -1.979 11.406 1.00 96.31 316 GLY A O 1
ATOM 2392 N N . ALA A 1 317 ? -0.263 -0.974 13.262 1.00 89.62 317 ALA A N 1
ATOM 2393 C CA . ALA A 1 317 ? 1.038 -0.556 13.772 1.00 89.62 317 ALA A CA 1
ATOM 2394 C C . ALA A 1 317 ? 1.281 -1.003 15.217 1.00 89.62 317 ALA A C 1
ATOM 2396 O O . ALA A 1 317 ? 0.389 -1.016 16.058 1.00 89.62 317 ALA A O 1
ATOM 2397 N N . THR A 1 318 ? 2.542 -1.292 15.535 1.00 88.38 318 THR A N 1
ATOM 2398 C CA . THR A 1 318 ? 3.000 -1.590 16.906 1.00 88.38 318 THR A CA 1
ATOM 2399 C C . THR A 1 318 ? 3.500 -0.349 17.653 1.00 88.38 318 THR A C 1
ATOM 2401 O O . THR A 1 318 ? 4.009 -0.463 18.765 1.00 88.38 318 THR A O 1
ATOM 2404 N N . GLY A 1 319 ? 3.387 0.834 17.039 1.00 82.12 319 GLY A N 1
ATOM 2405 C CA . GLY A 1 319 ? 3.993 2.089 17.502 1.00 82.12 319 GLY A CA 1
ATOM 2406 C C . GLY A 1 319 ? 5.328 2.420 16.827 1.00 82.12 319 GLY A C 1
ATOM 2407 O O . GLY A 1 319 ? 5.834 3.525 16.989 1.00 82.12 319 GLY A O 1
ATOM 2408 N N . LYS A 1 320 ? 5.879 1.495 16.033 1.00 85.19 320 LYS A N 1
ATOM 2409 C CA . LYS A 1 320 ? 7.060 1.715 15.185 1.00 85.19 320 LYS A CA 1
ATOM 2410 C C . LYS A 1 320 ? 6.648 1.842 13.720 1.00 85.19 320 LYS A C 1
ATOM 2412 O O . LYS A 1 320 ? 5.630 1.280 13.318 1.00 85.19 320 LYS A O 1
ATOM 2417 N N . ALA A 1 321 ? 7.453 2.550 12.929 1.00 84.62 321 ALA A N 1
ATOM 2418 C CA . ALA A 1 321 ? 7.280 2.576 11.483 1.00 84.62 321 ALA A CA 1
ATOM 2419 C C . ALA A 1 321 ? 7.563 1.181 10.901 1.00 84.62 321 ALA A C 1
ATOM 2421 O O . ALA A 1 321 ? 8.607 0.589 11.177 1.00 84.62 321 ALA A O 1
ATOM 2422 N N . ASP A 1 322 ? 6.633 0.665 10.098 1.00 89.94 322 ASP A N 1
ATOM 2423 C CA . ASP A 1 322 ? 6.827 -0.554 9.316 1.00 89.94 322 ASP A CA 1
ATOM 2424 C C . ASP A 1 322 ? 6.924 -0.177 7.829 1.00 89.94 322 ASP A C 1
ATOM 2426 O O . ASP A 1 322 ? 5.945 0.317 7.254 1.00 89.94 322 ASP A O 1
ATOM 2430 N N . PRO A 1 323 ? 8.094 -0.362 7.191 1.00 92.25 323 PRO A N 1
ATOM 2431 C CA . PRO A 1 323 ? 8.280 0.030 5.803 1.00 92.25 323 PRO A CA 1
ATOM 2432 C C . PRO A 1 323 ? 7.484 -0.844 4.824 1.00 92.25 323 PRO A C 1
ATOM 2434 O O . PRO A 1 323 ? 7.187 -0.391 3.719 1.00 92.25 323 PRO A O 1
ATOM 2437 N N . VAL A 1 324 ? 7.133 -2.081 5.189 1.00 96.25 324 VAL A N 1
ATOM 2438 C CA . VAL A 1 324 ? 6.522 -3.054 4.269 1.00 96.25 324 VAL A CA 1
ATOM 2439 C C . VAL A 1 324 ? 5.108 -2.643 3.829 1.00 96.25 324 VAL A C 1
ATOM 2441 O O . VAL A 1 324 ? 4.918 -2.440 2.625 1.00 96.25 324 VAL A O 1
ATOM 2444 N N . PRO A 1 325 ? 4.122 -2.455 4.732 1.00 96.56 325 PRO A N 1
ATOM 2445 C CA . PRO A 1 325 ? 2.771 -2.060 4.333 1.00 96.56 325 PRO A CA 1
ATOM 2446 C C . PRO A 1 325 ? 2.746 -0.664 3.694 1.00 96.56 325 PRO A C 1
ATOM 2448 O O . PRO A 1 325 ? 1.990 -0.425 2.753 1.00 96.56 325 PRO A O 1
ATOM 2451 N N . LEU A 1 326 ? 3.616 0.255 4.131 1.00 95.94 326 LEU A N 1
ATOM 2452 C CA . LEU A 1 326 ? 3.704 1.589 3.535 1.00 95.94 326 LEU A CA 1
ATOM 2453 C C . LEU A 1 326 ? 4.221 1.548 2.088 1.00 95.94 326 LEU A C 1
ATOM 2455 O O . LEU A 1 326 ? 3.672 2.232 1.218 1.00 95.94 326 LEU A O 1
ATOM 2459 N N . ALA A 1 327 ? 5.250 0.743 1.807 1.00 96.38 327 ALA A N 1
ATOM 2460 C CA . ALA A 1 327 ? 5.729 0.539 0.444 1.00 96.38 327 ALA A CA 1
ATOM 2461 C C . ALA A 1 327 ? 4.636 -0.101 -0.424 1.00 96.38 327 ALA A C 1
ATOM 2463 O O . ALA A 1 327 ? 4.346 0.424 -1.497 1.00 96.38 327 ALA A O 1
ATOM 2464 N N . ALA A 1 328 ? 3.960 -1.146 0.068 1.00 97.75 328 ALA A N 1
ATOM 2465 C CA . ALA A 1 328 ? 2.867 -1.801 -0.651 1.00 97.75 328 ALA A CA 1
ATOM 2466 C C . ALA A 1 328 ? 1.738 -0.823 -1.019 1.00 97.75 328 ALA A C 1
ATOM 2468 O O . ALA A 1 328 ? 1.335 -0.760 -2.183 1.00 97.75 328 ALA A O 1
ATOM 2469 N N . LEU A 1 329 ? 1.280 0.004 -0.069 1.00 96.88 329 LEU A N 1
ATOM 2470 C CA . LEU A 1 329 ? 0.272 1.039 -0.330 1.00 96.88 329 LEU A CA 1
ATOM 2471 C C . LEU A 1 329 ? 0.753 2.101 -1.321 1.00 96.88 329 LEU A C 1
ATOM 2473 O O . LEU A 1 329 ? -0.023 2.549 -2.164 1.00 96.88 329 LEU A O 1
ATOM 2477 N N . THR A 1 330 ? 2.028 2.487 -1.261 1.00 94.88 330 THR A N 1
ATOM 2478 C CA . THR A 1 330 ? 2.597 3.461 -2.203 1.00 94.88 330 THR A CA 1
ATOM 2479 C C . THR A 1 330 ? 2.650 2.901 -3.620 1.00 94.88 330 THR A C 1
ATOM 2481 O O . THR A 1 330 ? 2.307 3.602 -4.570 1.00 94.88 330 THR A O 1
ATOM 2484 N N . VAL A 1 331 ? 3.019 1.628 -3.779 1.00 96.19 331 VAL A N 1
ATOM 2485 C CA . VAL A 1 331 ? 2.976 0.961 -5.085 1.00 96.19 331 VAL A CA 1
ATOM 2486 C C . VAL A 1 331 ? 1.531 0.849 -5.573 1.00 96.19 331 VAL A C 1
ATOM 2488 O O . VAL A 1 331 ? 1.252 1.205 -6.715 1.00 96.19 331 VAL A O 1
ATOM 2491 N N . ARG A 1 332 ? 0.594 0.449 -4.706 1.00 94.94 332 ARG A N 1
ATOM 2492 C CA . ARG A 1 332 ? -0.843 0.333 -5.019 1.00 94.94 332 ARG A CA 1
ATOM 2493 C C . ARG A 1 332 ? -1.498 1.674 -5.373 1.00 94.94 332 ARG A C 1
ATOM 2495 O O . ARG A 1 332 ? -2.458 1.706 -6.135 1.00 94.94 332 ARG A O 1
ATOM 2502 N N . LEU A 1 333 ? -0.987 2.790 -4.851 1.00 91.25 333 LEU A N 1
ATOM 2503 C CA . LEU A 1 333 ? -1.446 4.135 -5.213 1.00 91.25 333 LEU A CA 1
ATOM 2504 C C . LEU A 1 333 ? -1.186 4.452 -6.692 1.00 91.25 333 LEU A C 1
ATOM 2506 O O . LEU A 1 333 ? -2.007 5.134 -7.307 1.00 91.25 333 LEU A O 1
ATOM 2510 N N . VAL A 1 334 ? -0.055 3.973 -7.223 1.00 88.81 334 VAL A N 1
ATOM 2511 C CA . VAL A 1 334 ? 0.413 4.214 -8.598 1.00 88.81 334 VAL A CA 1
ATOM 2512 C C . VAL A 1 334 ? -0.083 3.137 -9.559 1.00 88.81 334 VAL A C 1
ATOM 2514 O O . VAL A 1 334 ? -0.514 3.447 -10.669 1.00 88.81 334 VAL A O 1
ATOM 2517 N N . LEU A 1 335 ? -0.003 1.868 -9.155 1.00 90.12 335 LEU A N 1
ATOM 2518 C CA . LEU A 1 335 ? -0.405 0.742 -9.986 1.00 90.12 335 LEU A CA 1
ATOM 2519 C C . LEU A 1 335 ? -1.930 0.609 -9.987 1.00 90.12 335 LEU A C 1
ATOM 2521 O O . LEU A 1 335 ? -2.535 0.096 -9.048 1.00 90.12 335 LEU A O 1
ATOM 2525 N N . GLY A 1 336 ? -2.545 1.062 -11.077 1.00 85.56 336 GLY A N 1
ATOM 2526 C CA . GLY A 1 336 ? -3.923 0.732 -11.425 1.00 85.56 336 GLY A CA 1
ATOM 2527 C C . GLY A 1 336 ? -4.065 -0.696 -11.975 1.00 85.56 336 GLY A C 1
ATOM 2528 O O . GLY A 1 336 ? -3.129 -1.497 -11.892 1.00 85.56 336 GLY A O 1
ATOM 2529 N N . PRO A 1 337 ? -5.234 -1.048 -12.541 1.00 88.50 337 PRO A N 1
ATOM 2530 C CA . PRO A 1 337 ? -5.335 -2.245 -13.375 1.00 88.50 337 PRO A CA 1
ATOM 2531 C C . PRO A 1 337 ? -4.331 -2.177 -14.547 1.00 88.50 337 PRO A C 1
ATOM 2533 O O . PRO A 1 337 ? -3.940 -1.071 -14.940 1.00 88.50 337 PRO A O 1
ATOM 2536 N N . PRO A 1 338 ? -3.908 -3.327 -15.111 1.00 91.81 338 PRO A N 1
ATOM 2537 C CA . PRO A 1 338 ? -3.110 -3.354 -16.335 1.00 91.81 338 PRO A CA 1
ATOM 2538 C C . PRO A 1 338 ? -3.729 -2.462 -17.421 1.00 91.81 338 PRO A C 1
ATOM 2540 O O . PRO A 1 338 ? -4.948 -2.448 -17.593 1.00 91.81 338 PRO A O 1
ATOM 2543 N N . ARG A 1 339 ? -2.887 -1.690 -18.116 1.00 91.31 339 ARG A N 1
ATOM 2544 C CA . ARG A 1 339 ? -3.324 -0.801 -19.201 1.00 91.31 339 ARG A CA 1
ATOM 2545 C C . ARG A 1 339 ? -3.641 -1.607 -20.473 1.00 91.31 339 ARG A C 1
ATOM 2547 O O . ARG A 1 339 ? -3.115 -2.715 -20.599 1.00 91.31 339 ARG A O 1
ATOM 2554 N N . PRO A 1 340 ? -4.421 -1.062 -21.427 1.00 94.06 340 PRO A N 1
ATOM 2555 C CA . PRO A 1 340 ? -4.806 -1.774 -22.649 1.00 94.06 340 PRO A CA 1
ATOM 2556 C C . PRO A 1 340 ? -3.632 -2.347 -23.458 1.00 94.06 340 PRO A C 1
ATOM 2558 O O . PRO A 1 340 ? -3.753 -3.387 -24.101 1.00 94.06 340 PRO A O 1
ATOM 2561 N N . GLU A 1 341 ? -2.452 -1.729 -23.390 1.00 93.25 341 GLU A N 1
ATOM 2562 C CA . GLU A 1 341 ? -1.228 -2.218 -24.038 1.00 93.25 341 GLU A CA 1
ATOM 2563 C C . GLU A 1 341 ? -0.775 -3.593 -23.510 1.00 93.25 341 GLU A C 1
ATOM 2565 O O . GLU A 1 341 ? 0.005 -4.286 -24.167 1.00 93.25 341 GLU A O 1
ATOM 2570 N N . ALA A 1 342 ? -1.248 -4.001 -22.328 1.00 95.69 342 ALA A N 1
ATOM 2571 C CA . ALA A 1 342 ? -1.004 -5.311 -21.738 1.00 95.69 342 ALA A CA 1
ATOM 2572 C C . ALA A 1 342 ? -2.083 -6.354 -22.090 1.00 95.69 342 ALA A C 1
ATOM 2574 O O . ALA A 1 342 ? -1.870 -7.528 -21.786 1.00 95.69 342 ALA A O 1
ATOM 2575 N N . ASP A 1 343 ? -3.209 -5.984 -22.714 1.00 96.94 343 ASP A N 1
ATOM 2576 C CA . ASP A 1 343 ? -4.407 -6.839 -22.826 1.00 96.94 343 ASP A CA 1
ATOM 2577 C C . ASP A 1 343 ? -4.128 -8.193 -23.483 1.00 96.94 343 ASP A C 1
ATOM 2579 O O . ASP A 1 343 ? -4.580 -9.229 -22.991 1.00 96.94 343 ASP A O 1
ATOM 2583 N N . ALA A 1 344 ? -3.333 -8.211 -24.557 1.00 97.62 344 ALA A N 1
ATOM 2584 C CA . ALA A 1 344 ? -2.959 -9.450 -25.239 1.00 97.62 344 ALA A CA 1
ATOM 2585 C C . ALA A 1 344 ? -2.228 -10.424 -24.296 1.00 97.62 344 ALA A C 1
ATOM 2587 O O . ALA A 1 344 ? -2.504 -11.625 -24.282 1.00 97.62 344 ALA A O 1
ATOM 2588 N N . GLU A 1 345 ? -1.333 -9.903 -23.458 1.00 98.25 345 GLU A N 1
ATOM 2589 C CA . GLU A 1 345 ? -0.562 -10.703 -22.507 1.00 98.25 345 GLU A CA 1
ATOM 2590 C C . GLU A 1 345 ? -1.373 -11.078 -21.266 1.00 98.25 345 GLU A C 1
ATOM 2592 O O . GLU A 1 345 ? -1.231 -12.187 -20.744 1.00 98.25 345 GLU A O 1
ATOM 2597 N N . VAL A 1 346 ? -2.266 -10.194 -20.816 1.00 98.31 346 VAL A N 1
ATOM 2598 C CA . VAL A 1 346 ? -3.243 -10.487 -19.760 1.00 98.31 346 VAL A CA 1
ATOM 2599 C C . VAL A 1 346 ? -4.132 -11.653 -20.193 1.00 98.31 346 VAL A C 1
ATOM 2601 O O . VAL A 1 346 ? -4.286 -12.607 -19.431 1.00 98.31 346 VAL A O 1
ATOM 2604 N N . GLN A 1 347 ? -4.652 -11.641 -21.426 1.00 98.25 347 GLN A N 1
ATOM 2605 C CA . GLN A 1 347 ? -5.447 -12.754 -21.954 1.00 98.25 347 GLN A CA 1
ATOM 2606 C C . GLN A 1 347 ? -4.623 -14.035 -22.102 1.00 98.25 347 GLN A C 1
ATOM 2608 O O . GLN A 1 347 ? -5.056 -15.090 -21.635 1.00 98.25 347 GLN A O 1
ATOM 2613 N N . ARG A 1 348 ? -3.414 -13.959 -22.678 1.00 98.31 348 ARG A N 1
ATOM 2614 C CA . ARG A 1 348 ? -2.531 -15.127 -22.849 1.00 98.31 348 ARG A CA 1
ATOM 2615 C C . ARG A 1 348 ? -2.213 -15.813 -21.519 1.00 98.31 348 ARG A C 1
ATOM 2617 O O . ARG A 1 348 ? -2.179 -17.039 -21.446 1.00 98.31 348 ARG A O 1
ATOM 2624 N N . THR A 1 349 ? -1.970 -15.030 -20.472 1.00 98.44 349 THR A N 1
ATOM 2625 C CA . THR A 1 349 ? -1.597 -15.543 -19.145 1.00 98.44 349 THR A CA 1
ATOM 2626 C C . THR A 1 349 ? -2.794 -15.907 -18.263 1.00 98.44 349 THR A C 1
ATOM 2628 O O . THR A 1 349 ? -2.607 -16.578 -17.249 1.00 98.44 349 THR A O 1
ATOM 2631 N N . GLY A 1 350 ? -4.022 -15.560 -18.666 1.00 97.94 350 GLY A N 1
ATOM 2632 C CA . GLY A 1 350 ? -5.247 -15.771 -17.882 1.00 97.94 350 GLY A CA 1
ATOM 2633 C C . GLY A 1 350 ? -5.526 -17.220 -17.492 1.00 97.94 350 GLY A C 1
ATOM 2634 O O . GLY A 1 350 ? -6.098 -17.470 -16.434 1.00 97.94 350 GLY A O 1
ATOM 2635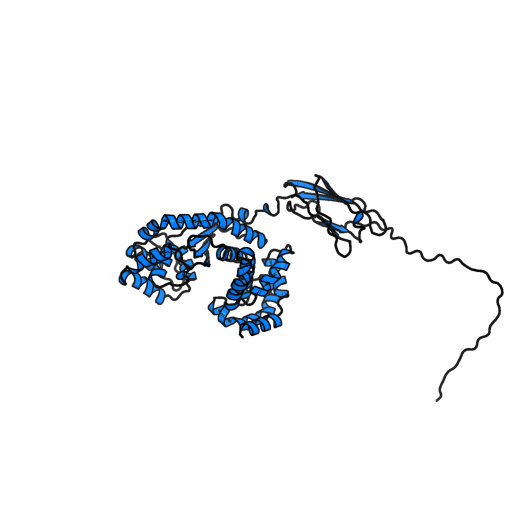 N N . VAL A 1 351 ? -5.031 -18.182 -18.276 1.00 97.56 351 VAL A N 1
ATOM 2636 C CA . VAL A 1 351 ? -5.118 -19.622 -17.969 1.00 97.56 351 VAL A CA 1
ATOM 2637 C C . VAL A 1 351 ? -4.440 -20.012 -16.648 1.00 97.56 351 VAL A C 1
ATOM 2639 O O . VAL A 1 351 ? -4.706 -21.087 -16.117 1.00 97.56 351 VAL A O 1
ATOM 2642 N N . LEU A 1 352 ? -3.553 -19.170 -16.106 1.00 98.19 352 LEU A N 1
ATOM 2643 C CA . LEU A 1 352 ? -2.916 -19.399 -14.808 1.00 98.19 352 LEU A CA 1
ATOM 2644 C C . LEU A 1 352 ? -3.860 -19.116 -13.634 1.00 98.19 352 LEU A C 1
ATOM 2646 O O . LEU A 1 352 ? -3.656 -19.680 -12.559 1.00 98.19 352 LEU A O 1
ATOM 2650 N N . TYR A 1 353 ? -4.903 -18.298 -13.822 1.00 98.06 353 TYR A N 1
ATOM 2651 C CA . TYR A 1 353 ? -5.855 -17.992 -12.752 1.00 98.06 353 TYR A CA 1
ATOM 2652 C C . TYR A 1 353 ? -6.583 -19.247 -12.264 1.00 98.06 353 TYR A C 1
ATOM 2654 O O . TYR A 1 353 ? -6.817 -19.395 -11.068 1.00 98.06 353 TYR A O 1
ATOM 2662 N N . ASP A 1 354 ? -6.868 -20.192 -13.161 1.00 96.75 354 ASP A N 1
ATOM 2663 C CA . ASP A 1 354 ? -7.546 -21.447 -12.821 1.00 96.75 354 ASP A CA 1
ATOM 2664 C C . ASP A 1 354 ? -6.760 -22.297 -11.815 1.00 96.75 354 ASP A C 1
ATOM 2666 O O . ASP A 1 354 ? -7.362 -22.996 -11.002 1.00 96.75 354 ASP A O 1
ATOM 2670 N N . LEU A 1 355 ? -5.426 -22.193 -11.808 1.00 96.69 355 LEU A N 1
ATOM 2671 C CA . LEU A 1 355 ? -4.566 -22.910 -10.862 1.00 96.69 355 LEU A CA 1
ATOM 2672 C C . LEU A 1 355 ? -4.696 -22.362 -9.437 1.00 96.69 355 LEU A C 1
ATOM 2674 O O . LEU A 1 355 ? -4.614 -23.112 -8.466 1.00 96.69 355 LEU A O 1
ATOM 2678 N N . VAL A 1 356 ? -4.896 -21.050 -9.309 1.00 96.69 356 VAL A N 1
ATOM 2679 C CA . VAL A 1 356 ? -4.856 -20.329 -8.029 1.00 96.69 356 VAL A CA 1
ATOM 2680 C C . VAL A 1 356 ? -6.193 -19.725 -7.621 1.00 96.69 356 VAL A C 1
ATOM 2682 O O . VAL A 1 356 ? -6.245 -19.013 -6.625 1.00 96.69 356 VAL A O 1
ATOM 2685 N N . ARG A 1 357 ? -7.284 -20.025 -8.334 1.00 96.50 357 ARG A N 1
ATOM 2686 C CA . ARG A 1 357 ? -8.602 -19.409 -8.122 1.00 96.50 357 ARG A CA 1
ATOM 2687 C C . ARG A 1 357 ? -9.062 -19.481 -6.666 1.00 96.50 357 ARG A C 1
ATOM 2689 O O . ARG A 1 357 ? -9.428 -18.461 -6.099 1.00 96.50 357 ARG A O 1
ATOM 2696 N N . GLU A 1 358 ? -8.988 -20.657 -6.049 1.00 95.88 358 GLU A N 1
ATOM 2697 C CA . GLU A 1 358 ? -9.392 -20.871 -4.651 1.00 95.88 358 GLU A CA 1
ATOM 2698 C C . GLU A 1 358 ? -8.581 -20.041 -3.636 1.00 95.88 358 GLU A C 1
ATOM 2700 O O . GLU A 1 358 ? -9.168 -19.257 -2.885 1.00 95.88 358 GLU A O 1
ATOM 2705 N N . PRO A 1 359 ? -7.236 -20.151 -3.562 1.00 96.50 359 PRO A N 1
ATOM 2706 C CA . PRO A 1 359 ? -6.463 -19.288 -2.670 1.00 96.50 359 PRO A CA 1
ATOM 2707 C C . PRO A 1 359 ? -6.608 -17.800 -3.020 1.00 96.50 359 PRO A C 1
ATOM 2709 O O . PRO A 1 359 ? -6.725 -16.992 -2.101 1.00 96.50 359 PRO A O 1
ATOM 2712 N N . ALA A 1 360 ? -6.686 -17.440 -4.303 1.00 96.69 360 ALA A N 1
ATOM 2713 C CA . ALA A 1 360 ? -6.847 -16.059 -4.747 1.00 96.69 360 ALA A CA 1
ATOM 2714 C C . ALA A 1 360 ? -8.170 -15.446 -4.257 1.00 96.69 360 ALA A C 1
ATOM 2716 O O . ALA A 1 360 ? -8.168 -14.389 -3.625 1.00 96.69 360 ALA A O 1
ATOM 2717 N N . GLN A 1 361 ? -9.298 -16.132 -4.462 1.00 95.44 361 GLN A N 1
ATOM 2718 C CA . GLN A 1 361 ? -10.620 -15.654 -4.047 1.00 95.44 361 GLN A CA 1
ATOM 2719 C C . GLN A 1 361 ? -10.755 -15.552 -2.527 1.00 95.44 361 GLN A C 1
ATOM 2721 O O . GLN A 1 361 ? -11.303 -14.561 -2.041 1.00 95.44 361 GLN A O 1
ATOM 2726 N N . ARG A 1 362 ? -10.189 -16.504 -1.768 1.00 93.69 362 ARG A N 1
ATOM 2727 C CA . ARG A 1 362 ? -10.137 -16.424 -0.295 1.00 93.69 362 ARG A CA 1
ATOM 2728 C C . ARG A 1 362 ? -9.407 -15.180 0.214 1.00 93.69 362 ARG A C 1
ATOM 2730 O O . ARG A 1 362 ? -9.722 -14.703 1.297 1.00 93.69 362 ARG A O 1
ATOM 2737 N N . ASN A 1 363 ? -8.467 -14.649 -0.566 1.00 92.69 363 ASN A N 1
ATOM 2738 C CA . ASN A 1 363 ? -7.717 -13.432 -0.250 1.00 92.69 363 ASN A CA 1
ATOM 2739 C C . ASN A 1 363 ? -8.244 -12.187 -0.990 1.00 92.69 363 ASN A C 1
ATOM 2741 O O . ASN A 1 363 ? -7.592 -11.148 -0.991 1.00 92.69 363 ASN A O 1
ATOM 2745 N N . GLY A 1 364 ? -9.426 -12.269 -1.613 1.00 91.12 364 GLY A N 1
ATOM 2746 C CA . GLY A 1 364 ? -10.074 -11.132 -2.272 1.00 91.12 364 GLY A CA 1
ATOM 2747 C C . GLY A 1 364 ? -9.602 -10.842 -3.701 1.00 91.12 364 GLY A C 1
ATOM 2748 O O . GLY A 1 364 ? -10.076 -9.882 -4.307 1.00 91.12 364 GLY A O 1
ATOM 2749 N N . TYR A 1 365 ? -8.735 -11.671 -4.286 1.00 95.19 365 TYR A N 1
ATOM 2750 C CA . TYR A 1 365 ? -8.262 -11.523 -5.666 1.00 95.19 365 TYR A CA 1
ATOM 2751 C C . TYR A 1 365 ? -9.238 -12.212 -6.636 1.00 95.19 365 TYR A C 1
ATOM 2753 O O . TYR A 1 365 ? -9.101 -13.387 -6.993 1.00 95.19 365 TYR A O 1
ATOM 2761 N N . ARG A 1 366 ? -10.291 -11.479 -7.012 1.00 94.38 366 ARG A N 1
ATOM 2762 C CA . ARG A 1 366 ? -11.467 -12.023 -7.722 1.00 94.38 366 ARG A CA 1
ATOM 2763 C C . ARG A 1 366 ? -11.294 -12.198 -9.230 1.00 94.38 366 ARG A C 1
ATOM 2765 O O . ARG A 1 366 ? -12.119 -12.860 -9.852 1.00 94.38 366 ARG A O 1
ATOM 2772 N N . ASP A 1 367 ? -10.243 -11.627 -9.804 1.00 97.06 367 ASP A N 1
ATOM 2773 C CA . ASP A 1 367 ? -9.969 -11.684 -11.234 1.00 97.06 367 ASP A CA 1
ATOM 2774 C C . ASP A 1 367 ? -8.462 -11.724 -11.528 1.00 97.06 367 ASP A C 1
ATOM 2776 O O . ASP A 1 367 ? -7.616 -11.414 -10.682 1.00 97.06 367 ASP A O 1
ATOM 2780 N N . TRP A 1 368 ? -8.129 -12.144 -12.749 1.00 97.94 368 TRP A N 1
ATOM 2781 C CA . TRP A 1 368 ? -6.746 -12.285 -13.195 1.00 97.94 368 TRP A CA 1
ATOM 2782 C C . TRP A 1 368 ? -5.961 -10.959 -13.237 1.00 97.94 368 TRP A C 1
ATOM 2784 O O . TRP A 1 368 ? -4.833 -10.937 -12.735 1.00 97.94 368 TRP A O 1
ATOM 2794 N N . PRO A 1 369 ? -6.516 -9.837 -13.742 1.00 98.00 369 PRO A N 1
ATOM 2795 C CA . PRO A 1 369 ? -5.853 -8.534 -13.663 1.00 98.00 369 PRO A CA 1
ATOM 2796 C C . PRO A 1 369 ? -5.464 -8.128 -12.234 1.00 98.00 369 PRO A C 1
ATOM 2798 O O . PRO A 1 369 ? -4.373 -7.590 -12.022 1.00 98.00 369 PRO A O 1
ATOM 2801 N N . THR A 1 370 ? -6.309 -8.427 -11.244 1.00 97.56 370 THR A N 1
ATOM 2802 C CA . THR A 1 370 ? -6.012 -8.198 -9.825 1.00 97.56 370 THR A CA 1
ATOM 2803 C C . THR A 1 370 ? -4.851 -9.071 -9.360 1.00 97.56 370 THR A C 1
ATOM 2805 O O . THR A 1 370 ? -3.933 -8.554 -8.728 1.00 97.56 370 THR A O 1
ATOM 2808 N N . VAL A 1 371 ? -4.820 -10.360 -9.717 1.00 98.50 371 VAL A N 1
ATOM 2809 C CA . VAL A 1 371 ? -3.688 -11.244 -9.380 1.00 98.50 371 VAL A CA 1
ATOM 2810 C C . VAL A 1 371 ? -2.378 -10.741 -9.991 1.00 98.50 371 VAL A C 1
ATOM 2812 O O . VAL A 1 371 ? -1.364 -10.723 -9.293 1.00 98.50 371 VAL A O 1
ATOM 2815 N N . ILE A 1 372 ? -2.382 -10.280 -11.247 1.00 98.62 372 ILE A N 1
ATOM 2816 C CA . ILE A 1 372 ? -1.205 -9.659 -11.880 1.00 98.62 372 ILE A CA 1
ATOM 2817 C C . ILE A 1 372 ? -0.742 -8.446 -11.069 1.00 98.62 372 ILE A C 1
ATOM 2819 O O . ILE A 1 372 ? 0.425 -8.373 -10.674 1.00 98.62 372 ILE A O 1
ATOM 2823 N N . ARG A 1 373 ? -1.655 -7.505 -10.801 1.00 98.19 373 ARG A N 1
ATOM 2824 C CA . ARG A 1 373 ? -1.341 -6.257 -10.099 1.00 98.19 373 ARG A CA 1
ATOM 2825 C C . ARG A 1 373 ? -0.786 -6.524 -8.704 1.00 98.19 373 ARG A C 1
ATOM 2827 O O . ARG A 1 373 ? 0.274 -6.007 -8.363 1.00 98.19 373 ARG A O 1
ATOM 2834 N N . GLU A 1 374 ? -1.468 -7.341 -7.908 1.00 98.19 374 GLU A N 1
ATOM 2835 C CA . GLU A 1 374 ? -1.054 -7.638 -6.534 1.00 98.19 374 GLU A CA 1
ATOM 2836 C C . GLU A 1 374 ? 0.237 -8.475 -6.492 1.00 98.19 374 GLU A C 1
ATOM 2838 O O . GLU A 1 374 ? 1.065 -8.268 -5.604 1.00 98.19 374 GLU A O 1
ATOM 2843 N N . SER A 1 375 ? 0.482 -9.341 -7.487 1.00 98.69 375 SER A N 1
ATOM 2844 C CA . SER A 1 375 ? 1.770 -10.041 -7.617 1.00 98.69 375 SER A CA 1
ATOM 2845 C C . SER A 1 375 ? 2.923 -9.059 -7.854 1.00 98.69 375 SER A C 1
ATOM 2847 O O . SER A 1 375 ? 3.982 -9.181 -7.235 1.00 98.69 375 SER A O 1
ATOM 2849 N N . LEU A 1 376 ? 2.724 -8.058 -8.720 1.00 98.75 376 LEU A N 1
ATOM 2850 C CA . LEU A 1 376 ? 3.732 -7.029 -8.984 1.00 98.75 376 LEU A CA 1
ATOM 2851 C C . LEU A 1 376 ? 3.942 -6.115 -7.767 1.00 98.75 376 LEU A C 1
ATOM 2853 O O . LEU A 1 376 ? 5.085 -5.804 -7.434 1.00 98.75 376 LEU A O 1
ATOM 2857 N N . ILE A 1 377 ? 2.867 -5.734 -7.063 1.00 98.56 377 ILE A N 1
ATOM 2858 C CA . ILE A 1 377 ? 2.953 -4.975 -5.803 1.00 98.56 377 ILE A CA 1
ATOM 2859 C C . ILE A 1 377 ? 3.830 -5.727 -4.797 1.00 98.56 377 ILE A C 1
ATOM 2861 O O . ILE A 1 377 ? 4.766 -5.139 -4.248 1.00 98.56 377 ILE A O 1
ATOM 2865 N N . ALA A 1 378 ? 3.580 -7.022 -4.586 1.00 98.56 378 ALA A N 1
ATOM 2866 C CA . ALA A 1 378 ? 4.356 -7.838 -3.656 1.00 98.56 378 ALA A CA 1
ATOM 2867 C C . ALA A 1 378 ? 5.835 -7.942 -4.071 1.00 98.56 378 ALA A C 1
ATOM 2869 O O . ALA A 1 378 ? 6.715 -7.765 -3.228 1.00 98.56 378 ALA A O 1
ATOM 2870 N N . ALA A 1 379 ? 6.127 -8.139 -5.361 1.00 98.75 379 ALA A N 1
ATOM 2871 C CA . ALA A 1 379 ? 7.498 -8.183 -5.873 1.00 98.75 379 ALA A CA 1
ATOM 2872 C C . ALA A 1 379 ? 8.264 -6.867 -5.637 1.00 98.75 379 ALA A C 1
ATOM 2874 O O . ALA A 1 379 ? 9.386 -6.879 -5.120 1.00 98.75 379 ALA A O 1
ATOM 2875 N N . VAL A 1 380 ? 7.652 -5.719 -5.951 1.00 98.56 380 VAL A N 1
ATOM 2876 C CA . VAL A 1 380 ? 8.263 -4.396 -5.720 1.00 98.56 380 VAL A CA 1
ATOM 2877 C C . VAL A 1 380 ? 8.439 -4.128 -4.225 1.00 98.56 380 VAL A C 1
ATOM 2879 O O . VAL A 1 380 ? 9.491 -3.653 -3.795 1.00 98.56 380 VAL A O 1
ATOM 2882 N N . THR A 1 381 ? 7.445 -4.486 -3.414 1.00 98.31 381 THR A N 1
ATOM 2883 C CA . THR A 1 381 ? 7.499 -4.337 -1.952 1.00 98.31 381 THR A CA 1
ATOM 2884 C C . THR A 1 381 ? 8.650 -5.148 -1.365 1.00 98.31 381 THR A C 1
ATOM 2886 O O . THR A 1 381 ? 9.443 -4.624 -0.580 1.00 98.31 381 THR A O 1
ATOM 2889 N N . ALA A 1 382 ? 8.808 -6.400 -1.802 1.00 98.31 382 ALA A N 1
ATOM 2890 C CA . ALA A 1 382 ? 9.917 -7.253 -1.394 1.00 98.31 382 ALA A CA 1
ATOM 2891 C C . ALA A 1 382 ? 11.274 -6.633 -1.755 1.00 98.31 382 ALA A C 1
ATOM 2893 O O . ALA A 1 382 ? 12.207 -6.649 -0.948 1.00 98.31 382 ALA A O 1
ATOM 2894 N N . ARG A 1 383 ? 11.383 -6.048 -2.954 1.00 97.00 383 ARG A N 1
ATOM 2895 C CA . ARG A 1 383 ? 12.613 -5.408 -3.430 1.00 97.00 383 ARG A CA 1
ATOM 2896 C C . ARG A 1 383 ? 12.994 -4.174 -2.604 1.00 97.00 383 ARG A C 1
ATOM 2898 O O . ARG A 1 383 ? 14.183 -3.996 -2.335 1.00 97.00 383 ARG A O 1
ATOM 2905 N N . LEU A 1 384 ? 12.020 -3.357 -2.197 1.00 93.88 384 LEU A N 1
ATOM 2906 C CA . LEU A 1 384 ? 12.256 -2.043 -1.580 1.00 93.88 384 LEU A CA 1
ATOM 2907 C C . LEU A 1 384 ? 12.236 -2.027 -0.049 1.00 93.88 384 LEU A C 1
ATOM 2909 O O . LEU A 1 384 ? 12.963 -1.237 0.551 1.00 93.88 384 LEU A O 1
ATOM 2913 N N . ALA A 1 385 ? 11.401 -2.854 0.580 1.00 94.94 385 ALA A N 1
ATOM 2914 C CA . ALA A 1 385 ? 11.092 -2.741 2.008 1.00 94.94 385 ALA A CA 1
ATOM 2915 C C . ALA A 1 385 ? 11.402 -4.005 2.822 1.00 94.94 385 ALA A C 1
ATOM 2917 O O . ALA A 1 385 ? 11.480 -3.935 4.048 1.00 94.94 385 ALA A O 1
ATOM 2918 N N . VAL A 1 386 ? 11.609 -5.155 2.171 1.00 94.75 386 VAL A N 1
ATOM 2919 C CA . VAL A 1 386 ? 11.901 -6.419 2.863 1.00 94.75 386 VAL A CA 1
ATOM 2920 C C . VAL A 1 386 ? 13.415 -6.690 2.871 1.00 94.75 386 VAL A C 1
ATOM 2922 O O . VAL A 1 386 ? 14.048 -6.662 1.805 1.00 94.75 386 VAL A O 1
ATOM 2925 N N . PRO A 1 387 ? 14.018 -6.984 4.045 1.00 93.38 387 PRO A N 1
ATOM 2926 C CA . PRO A 1 387 ? 15.422 -7.389 4.148 1.00 93.38 387 PRO A CA 1
ATOM 2927 C C . PRO A 1 387 ? 15.750 -8.600 3.272 1.00 93.38 387 PRO A C 1
ATOM 2929 O O . PRO A 1 387 ? 14.929 -9.507 3.141 1.00 93.38 387 PRO A O 1
ATOM 2932 N N . ALA A 1 388 ? 16.945 -8.616 2.673 1.00 91.94 388 ALA A N 1
ATOM 2933 C CA . ALA A 1 388 ? 17.324 -9.586 1.642 1.00 91.94 388 ALA A CA 1
ATOM 2934 C C . ALA A 1 388 ? 17.182 -11.052 2.087 1.00 91.94 388 ALA A C 1
ATOM 2936 O O . ALA A 1 388 ? 16.702 -11.877 1.314 1.00 91.94 388 ALA A O 1
ATOM 2937 N N . ASP A 1 389 ? 17.520 -11.348 3.340 1.00 95.88 389 ASP A N 1
ATOM 2938 C CA . ASP A 1 389 ? 17.407 -12.661 3.983 1.00 95.88 389 ASP A CA 1
ATOM 2939 C C . ASP A 1 389 ? 15.952 -13.131 4.168 1.00 95.88 389 ASP A C 1
ATOM 2941 O O . ASP A 1 389 ? 15.691 -14.330 4.244 1.00 95.88 389 ASP A O 1
ATOM 2945 N N . ARG A 1 390 ? 14.985 -12.203 4.188 1.00 96.56 390 ARG A N 1
ATOM 2946 C CA . ARG A 1 390 ? 13.554 -12.497 4.375 1.00 96.56 390 ARG A CA 1
ATOM 2947 C C . ARG A 1 390 ? 12.726 -12.441 3.090 1.00 96.56 390 ARG A C 1
ATOM 2949 O O . ARG A 1 390 ? 11.569 -12.863 3.108 1.00 96.56 390 ARG A O 1
ATOM 2956 N N . ARG A 1 391 ? 13.286 -11.958 1.972 1.00 96.31 391 ARG A N 1
ATOM 2957 C CA . ARG A 1 391 ? 12.549 -11.758 0.704 1.00 96.31 391 ARG A CA 1
ATOM 2958 C C . ARG A 1 391 ? 11.900 -13.035 0.184 1.00 96.31 391 ARG A C 1
ATOM 2960 O O . ARG A 1 391 ? 10.725 -13.008 -0.158 1.00 96.31 391 ARG A O 1
ATOM 2967 N N . SER A 1 392 ? 12.622 -14.153 0.178 1.00 95.75 392 SER A N 1
ATOM 2968 C CA . SER A 1 392 ? 12.092 -15.423 -0.336 1.00 95.75 392 SER A CA 1
ATOM 2969 C C . SER A 1 392 ? 10.902 -15.932 0.483 1.00 95.75 392 SER A C 1
ATOM 2971 O O . SER A 1 392 ? 9.919 -16.403 -0.081 1.00 95.75 392 SER A O 1
ATOM 2973 N N . THR A 1 393 ? 10.956 -15.796 1.811 1.00 97.12 393 THR A N 1
ATOM 2974 C CA . THR A 1 393 ? 9.845 -16.165 2.703 1.00 97.12 393 THR A CA 1
ATOM 2975 C C . THR A 1 393 ? 8.643 -15.247 2.499 1.00 97.12 393 THR A C 1
ATOM 2977 O O . THR A 1 393 ? 7.511 -15.723 2.440 1.00 97.12 393 THR A O 1
ATOM 2980 N N . PHE A 1 394 ? 8.883 -13.944 2.340 1.00 97.62 394 PHE A N 1
ATOM 2981 C CA . PHE A 1 394 ? 7.837 -12.967 2.050 1.00 97.62 394 PHE A CA 1
ATOM 2982 C C . PHE A 1 394 ? 7.122 -13.276 0.724 1.00 97.62 394 PHE A C 1
ATOM 2984 O O . PHE A 1 394 ? 5.898 -13.400 0.702 1.00 97.62 394 PHE A O 1
ATOM 2991 N N . LEU A 1 395 ? 7.874 -13.473 -0.364 1.00 98.00 395 LEU A N 1
ATOM 2992 C CA . LEU A 1 395 ? 7.315 -13.794 -1.683 1.00 98.00 395 LEU A CA 1
ATOM 2993 C C . LEU A 1 395 ? 6.547 -15.118 -1.666 1.00 98.00 395 LEU A C 1
ATOM 2995 O O . LEU A 1 395 ? 5.436 -15.180 -2.188 1.00 98.00 395 LEU A O 1
ATOM 2999 N N . ARG A 1 396 ? 7.072 -16.148 -0.989 1.00 96.62 396 ARG A N 1
ATOM 3000 C CA . ARG A 1 396 ? 6.369 -17.427 -0.818 1.00 96.62 396 ARG A CA 1
ATOM 3001 C C . ARG A 1 396 ? 5.016 -17.252 -0.128 1.00 96.62 396 ARG A C 1
ATOM 3003 O O . ARG A 1 396 ? 4.021 -17.760 -0.629 1.00 96.62 396 ARG A O 1
ATOM 3010 N N . GLY A 1 397 ? 4.954 -16.475 0.954 1.00 96.56 397 GLY A N 1
ATOM 3011 C CA . GLY A 1 397 ? 3.690 -16.204 1.646 1.00 96.56 397 GLY A CA 1
ATOM 3012 C C . GLY A 1 397 ? 2.644 -15.523 0.754 1.00 96.56 397 GLY A C 1
ATOM 3013 O O . GLY A 1 397 ? 1.456 -15.817 0.865 1.00 96.56 397 GLY A O 1
ATOM 3014 N N . HIS A 1 398 ? 3.069 -14.649 -0.164 1.00 97.88 398 HIS A N 1
ATOM 3015 C CA . HIS A 1 398 ? 2.180 -14.045 -1.161 1.00 97.88 398 HIS A CA 1
ATOM 3016 C C . HIS A 1 398 ? 1.769 -15.030 -2.263 1.00 97.88 398 HIS A C 1
ATOM 3018 O O . HIS A 1 398 ? 0.602 -15.049 -2.662 1.00 97.88 398 HIS A O 1
ATOM 3024 N N . TYR A 1 399 ? 2.686 -15.885 -2.714 1.00 97.50 399 TYR A N 1
ATOM 3025 C CA . TYR A 1 399 ? 2.383 -16.950 -3.668 1.00 97.50 399 TYR A CA 1
ATOM 3026 C C . TYR A 1 399 ? 1.294 -17.890 -3.133 1.00 97.50 399 TYR A C 1
ATOM 3028 O O . TYR A 1 399 ? 0.320 -18.168 -3.832 1.00 97.50 399 TYR A O 1
ATOM 3036 N N . ASP A 1 400 ? 1.400 -18.305 -1.868 1.00 96.12 400 ASP A N 1
ATOM 3037 C CA . ASP A 1 400 ? 0.442 -19.208 -1.210 1.00 96.12 400 ASP A CA 1
ATOM 3038 C C . ASP A 1 400 ? -0.967 -18.594 -1.082 1.00 96.12 400 ASP A C 1
ATOM 3040 O O . ASP A 1 400 ? -1.970 -19.308 -0.993 1.00 96.12 400 ASP A O 1
ATOM 3044 N N . ARG A 1 401 ? -1.069 -17.258 -1.137 1.00 96.19 401 ARG A N 1
ATOM 3045 C CA . ARG A 1 401 ? -2.337 -16.505 -1.190 1.00 96.19 401 ARG A CA 1
ATOM 3046 C C . ARG A 1 401 ? -2.922 -16.392 -2.602 1.00 96.19 401 ARG A C 1
ATOM 3048 O O . ARG A 1 401 ? -3.949 -15.746 -2.786 1.00 96.19 401 ARG A O 1
ATOM 3055 N N . GLY A 1 402 ? -2.304 -17.030 -3.594 1.00 97.31 402 GLY A N 1
ATOM 3056 C CA . GLY A 1 402 ? -2.763 -17.068 -4.982 1.00 97.31 402 GLY A CA 1
ATOM 3057 C C . GLY A 1 402 ? -2.098 -16.046 -5.905 1.00 97.31 402 GLY A C 1
ATOM 3058 O O . GLY A 1 402 ? -2.520 -15.905 -7.051 1.00 97.31 402 GLY A O 1
ATOM 3059 N N . LEU A 1 403 ? -1.051 -15.348 -5.452 1.00 98.19 403 LEU A N 1
ATOM 3060 C CA . LEU A 1 403 ? -0.281 -14.412 -6.278 1.00 98.19 403 LEU A CA 1
ATOM 3061 C C . LEU A 1 403 ? 0.809 -15.156 -7.060 1.00 98.19 403 LEU A C 1
ATOM 3063 O O . LEU A 1 403 ? 1.994 -15.072 -6.755 1.00 98.19 403 LEU A O 1
ATOM 3067 N N . ILE A 1 404 ? 0.397 -15.937 -8.061 1.00 97.81 404 ILE A N 1
ATOM 3068 C CA . ILE A 1 404 ? 1.273 -16.899 -8.755 1.00 97.81 404 ILE A CA 1
ATOM 3069 C C . ILE A 1 404 ? 2.481 -16.256 -9.465 1.00 97.81 404 ILE A C 1
ATOM 3071 O O . ILE A 1 404 ? 3.498 -16.913 -9.653 1.00 97.81 404 ILE A O 1
ATOM 3075 N N . LEU A 1 405 ? 2.408 -14.972 -9.834 1.00 98.56 405 LEU A N 1
ATOM 3076 C CA . LEU A 1 405 ? 3.455 -14.293 -10.610 1.00 98.56 405 LEU A CA 1
ATOM 3077 C C . LEU A 1 405 ? 4.503 -13.564 -9.753 1.00 98.56 405 LEU A C 1
ATOM 3079 O O . LEU A 1 405 ? 5.363 -12.884 -10.309 1.00 98.56 405 LEU A O 1
ATOM 3083 N N . VAL A 1 406 ? 4.452 -13.665 -8.419 1.00 98.19 406 VAL A N 1
ATOM 3084 C CA . VAL A 1 406 ? 5.347 -12.890 -7.532 1.00 98.19 406 VAL A CA 1
ATOM 3085 C C . VAL A 1 406 ? 6.827 -13.161 -7.776 1.00 98.19 406 VAL A C 1
ATOM 3087 O O . VAL A 1 406 ? 7.613 -12.219 -7.819 1.00 98.19 406 VAL A O 1
ATOM 3090 N N . ASP A 1 407 ? 7.203 -14.423 -7.983 1.00 97.31 407 ASP A N 1
ATOM 3091 C CA . ASP A 1 407 ? 8.599 -14.796 -8.222 1.00 97.31 407 ASP A CA 1
ATOM 3092 C C . ASP A 1 407 ? 9.058 -14.331 -9.612 1.00 97.31 407 ASP A C 1
ATOM 3094 O O . ASP A 1 407 ? 10.112 -13.711 -9.736 1.00 97.31 407 ASP A O 1
ATOM 3098 N N . HIS A 1 408 ? 8.207 -14.514 -10.632 1.00 98.38 408 HIS A N 1
ATOM 3099 C CA . HIS A 1 408 ? 8.456 -14.024 -11.994 1.00 98.38 408 HIS A CA 1
ATOM 3100 C C . HIS A 1 408 ? 8.710 -12.514 -12.012 1.00 98.38 408 HIS A C 1
ATOM 3102 O O . HIS A 1 408 ? 9.702 -12.041 -12.564 1.00 98.38 408 HIS A O 1
ATOM 3108 N N . PHE A 1 409 ? 7.843 -11.735 -11.361 1.00 98.69 409 PHE A N 1
ATOM 3109 C CA . PHE A 1 409 ? 8.031 -10.290 -11.298 1.00 98.69 409 PHE A CA 1
ATOM 3110 C C . PHE A 1 409 ? 9.255 -9.893 -10.475 1.00 98.69 409 PHE A C 1
ATOM 3112 O O . PHE A 1 409 ? 9.948 -8.955 -10.865 1.00 98.69 409 PHE A O 1
ATOM 3119 N N . ALA A 1 410 ? 9.571 -10.594 -9.383 1.00 98.19 410 ALA A N 1
ATOM 3120 C CA . ALA A 1 410 ? 10.763 -10.303 -8.586 1.00 98.19 410 ALA A CA 1
ATOM 3121 C C . ALA A 1 410 ? 12.064 -10.441 -9.402 1.00 98.19 410 ALA A C 1
ATOM 3123 O O . ALA A 1 410 ? 12.974 -9.614 -9.248 1.00 98.19 410 ALA A O 1
ATOM 3124 N N . GLU A 1 411 ? 12.132 -11.431 -10.294 1.00 97.00 411 GLU A N 1
ATOM 3125 C CA . GLU A 1 411 ? 13.237 -11.623 -11.240 1.00 97.00 411 GLU A CA 1
ATOM 3126 C C . GLU A 1 411 ? 13.256 -10.533 -12.323 1.00 97.00 411 GLU A C 1
ATOM 3128 O O . GLU A 1 411 ? 14.286 -9.889 -12.558 1.00 97.00 411 GLU A O 1
ATOM 3133 N N . GLU A 1 412 ? 12.103 -10.250 -12.932 1.00 97.81 412 GLU A N 1
ATOM 3134 C CA . GLU A 1 412 ? 11.955 -9.245 -13.992 1.00 97.81 412 GLU A CA 1
ATOM 3135 C C . GLU A 1 412 ? 12.279 -7.813 -13.533 1.00 97.81 412 GLU A C 1
ATOM 3137 O O . GLU A 1 412 ? 12.690 -6.978 -14.347 1.00 97.81 412 GLU A O 1
ATOM 3142 N N . LEU A 1 413 ? 12.199 -7.516 -12.230 1.00 96.12 413 LEU A N 1
ATOM 3143 C CA . LEU A 1 413 ? 12.629 -6.220 -11.692 1.00 96.12 413 LEU A CA 1
ATOM 3144 C C . LEU A 1 413 ? 14.108 -5.911 -11.994 1.00 96.12 413 LEU A C 1
ATOM 3146 O O . LEU A 1 413 ? 14.458 -4.749 -12.181 1.00 96.12 413 LEU A O 1
ATOM 3150 N N . ALA A 1 414 ? 14.978 -6.918 -12.143 1.00 91.25 414 ALA A N 1
ATOM 3151 C CA . ALA A 1 414 ? 16.373 -6.695 -12.548 1.00 91.25 414 ALA A CA 1
ATOM 3152 C C . ALA A 1 414 ? 16.518 -6.248 -14.019 1.00 91.25 414 ALA A C 1
ATOM 3154 O O . ALA A 1 414 ? 17.524 -5.642 -14.409 1.00 91.25 414 ALA A O 1
ATOM 3155 N N . ARG A 1 415 ? 15.541 -6.566 -14.877 1.00 91.94 415 ARG A N 1
ATOM 3156 C CA . ARG A 1 415 ? 15.469 -6.032 -16.246 1.00 91.94 415 ARG A CA 1
ATOM 3157 C C . ARG A 1 415 ? 14.905 -4.619 -16.234 1.00 91.94 415 ARG A C 1
ATOM 3159 O O . ARG A 1 415 ? 15.515 -3.738 -16.829 1.00 91.94 415 ARG A O 1
ATOM 3166 N N . TYR A 1 416 ? 13.830 -4.397 -15.483 1.00 89.88 416 TYR A N 1
ATOM 3167 C CA . TYR A 1 416 ? 13.238 -3.074 -15.280 1.00 89.88 416 TYR A CA 1
ATOM 3168 C C . TYR A 1 416 ? 14.258 -2.027 -14.794 1.00 89.88 416 TYR A C 1
ATOM 3170 O O . TYR A 1 416 ? 14.306 -0.905 -15.303 1.00 89.88 416 TYR A O 1
ATOM 3178 N N . GLU A 1 417 ? 15.121 -2.399 -13.846 1.00 88.75 417 GLU A N 1
ATOM 3179 C CA . GLU A 1 417 ? 16.160 -1.527 -13.276 1.00 88.75 417 GLU A CA 1
ATOM 3180 C C . GLU A 1 417 ? 17.212 -1.068 -14.297 1.00 88.75 417 GLU A C 1
ATOM 3182 O O . GLU A 1 417 ? 17.846 -0.035 -14.093 1.00 88.75 417 GLU A O 1
ATOM 3187 N N . ARG A 1 418 ? 17.382 -1.804 -15.401 1.00 83.38 418 ARG A N 1
ATOM 3188 C CA . ARG A 1 418 ? 18.287 -1.453 -16.509 1.00 83.38 418 ARG A CA 1
ATOM 3189 C C . ARG A 1 418 ? 17.594 -0.692 -17.642 1.00 83.38 418 ARG A C 1
ATOM 3191 O O . ARG A 1 418 ? 18.279 -0.206 -18.537 1.00 83.38 418 ARG A O 1
ATOM 3198 N N . ASP A 1 419 ? 16.270 -0.612 -17.600 1.00 86.50 419 ASP A N 1
ATOM 3199 C CA . ASP A 1 419 ? 15.432 0.114 -18.552 1.00 86.50 419 ASP A CA 1
ATOM 3200 C C . ASP A 1 419 ? 15.168 1.559 -18.072 1.00 86.50 419 ASP A C 1
ATOM 3202 O O . ASP A 1 419 ? 15.601 1.949 -16.985 1.00 86.50 419 ASP A O 1
ATOM 3206 N N . SER A 1 420 ? 14.457 2.363 -18.862 1.00 83.19 420 SER A N 1
ATOM 3207 C CA . SER A 1 420 ? 14.060 3.740 -18.531 1.00 83.19 420 SER A CA 1
ATOM 3208 C C . SER A 1 420 ? 12.546 3.947 -18.426 1.00 83.19 420 SER A C 1
ATOM 3210 O O . SER A 1 420 ? 12.116 5.011 -17.979 1.00 83.19 420 SER A O 1
ATOM 3212 N N . LEU A 1 421 ? 11.729 2.971 -18.826 1.00 84.50 421 LEU A N 1
ATOM 3213 C CA . LEU A 1 421 ? 10.271 3.082 -18.802 1.00 84.50 421 LEU A CA 1
ATOM 3214 C C . LEU A 1 421 ? 9.718 3.140 -17.371 1.00 84.50 421 LEU A C 1
ATOM 3216 O O . LEU A 1 421 ? 10.259 2.467 -16.489 1.00 84.50 421 LEU A O 1
ATOM 3220 N 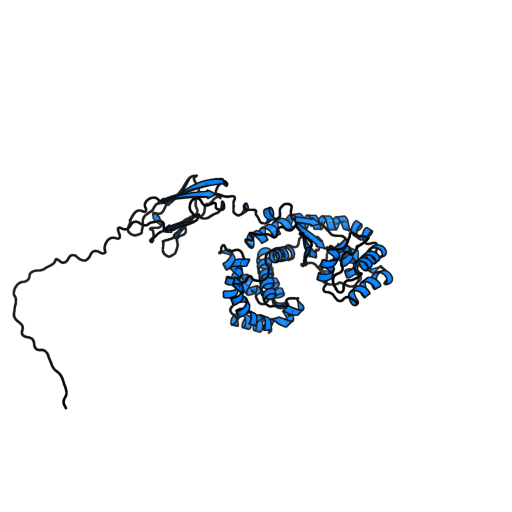N . PRO A 1 422 ? 8.616 3.873 -17.127 1.00 89.69 422 PRO A N 1
ATOM 3221 C CA . PRO A 1 422 ? 7.804 3.714 -15.925 1.00 89.69 422 PRO A CA 1
ATOM 3222 C C . PRO A 1 422 ? 7.352 2.272 -15.717 1.00 89.69 422 PRO A C 1
ATOM 3224 O O . PRO A 1 422 ? 7.067 1.569 -16.686 1.00 89.69 422 PRO A O 1
ATOM 3227 N N . LEU A 1 423 ? 7.240 1.821 -14.461 1.00 92.06 423 LEU A N 1
ATOM 3228 C CA . LEU A 1 423 ? 6.893 0.417 -14.188 1.00 92.06 423 LEU A CA 1
ATOM 3229 C C . LEU A 1 423 ? 5.551 0.016 -14.826 1.00 92.06 423 LEU A C 1
ATOM 3231 O O . LEU A 1 423 ? 5.414 -1.093 -15.337 1.00 92.06 423 LEU A O 1
ATOM 3235 N N . VAL A 1 424 ? 4.586 0.941 -14.849 1.00 90.56 424 VAL A N 1
ATOM 3236 C CA . VAL A 1 424 ? 3.279 0.752 -15.503 1.00 90.56 424 VAL A CA 1
ATOM 3237 C C . VAL A 1 424 ? 3.399 0.466 -17.003 1.00 90.56 424 VAL A C 1
ATOM 3239 O O . VAL A 1 424 ? 2.644 -0.352 -17.520 1.00 90.56 424 VAL A O 1
ATOM 3242 N N . ASP A 1 425 ? 4.373 1.079 -17.675 1.00 89.94 425 ASP A N 1
ATOM 3243 C CA . ASP A 1 425 ? 4.623 0.921 -19.113 1.00 89.94 425 ASP A CA 1
ATOM 3244 C C . ASP A 1 425 ? 5.563 -0.257 -19.405 1.00 89.94 425 ASP A C 1
ATOM 3246 O O . ASP A 1 425 ? 5.598 -0.789 -20.515 1.00 89.94 425 ASP A O 1
ATOM 3250 N N . PHE A 1 426 ? 6.314 -0.704 -18.395 1.00 94.50 426 PHE A N 1
ATOM 3251 C CA . PHE A 1 426 ? 7.178 -1.875 -18.479 1.00 94.50 426 PHE A CA 1
ATOM 3252 C C . PHE A 1 426 ? 6.422 -3.197 -18.249 1.00 94.50 426 PHE A C 1
ATOM 3254 O O . PHE A 1 426 ? 6.854 -4.243 -18.738 1.00 94.50 426 PHE A O 1
ATOM 3261 N N . LEU A 1 427 ? 5.268 -3.175 -17.569 1.00 96.00 427 LEU A N 1
ATOM 3262 C CA . LEU A 1 427 ? 4.463 -4.369 -17.267 1.00 96.00 427 LEU A CA 1
ATOM 3263 C C . LEU A 1 427 ? 4.179 -5.275 -18.491 1.00 96.00 427 LEU A C 1
ATOM 3265 O O . LEU A 1 427 ? 4.372 -6.487 -18.366 1.00 96.00 427 LEU A O 1
ATOM 3269 N N . PRO A 1 428 ? 3.803 -4.767 -19.687 1.00 95.94 428 PRO A N 1
ATOM 3270 C CA . PRO A 1 428 ? 3.625 -5.618 -20.867 1.00 95.94 428 PRO A CA 1
ATOM 3271 C C . PRO A 1 428 ? 4.888 -6.400 -21.261 1.00 95.94 428 PRO A C 1
ATOM 3273 O O . PRO A 1 428 ? 4.790 -7.491 -21.821 1.00 95.94 428 PRO A O 1
ATOM 3276 N N . GLN A 1 429 ? 6.086 -5.861 -21.000 1.00 96.94 429 GLN A N 1
ATOM 3277 C CA . GLN A 1 429 ? 7.350 -6.557 -21.269 1.00 96.94 429 GLN A CA 1
ATOM 3278 C C . GLN A 1 429 ? 7.602 -7.688 -20.271 1.00 96.94 429 GLN A C 1
ATOM 3280 O O . GLN A 1 429 ? 8.096 -8.743 -20.667 1.00 96.94 429 GLN A O 1
ATOM 3285 N N . MET A 1 430 ? 7.231 -7.478 -19.004 1.00 98.25 430 MET A N 1
ATOM 3286 C CA . MET A 1 430 ? 7.323 -8.502 -17.961 1.00 98.25 430 MET A CA 1
ATOM 3287 C C . MET A 1 430 ? 6.338 -9.642 -18.223 1.00 98.25 430 MET A C 1
ATOM 3289 O O . MET A 1 430 ? 6.688 -10.809 -18.090 1.00 98.25 430 MET A O 1
ATOM 3293 N N . LEU A 1 431 ? 5.104 -9.327 -18.628 1.00 98.25 431 LEU A N 1
ATOM 3294 C CA . LEU A 1 431 ? 4.101 -10.352 -18.922 1.00 98.25 431 LEU A CA 1
ATOM 3295 C C . LEU A 1 431 ? 4.484 -11.191 -20.147 1.00 98.25 431 LEU A C 1
ATOM 3297 O O . LEU A 1 431 ? 4.321 -12.410 -20.119 1.00 98.25 431 LEU A O 1
ATOM 3301 N N . ARG A 1 432 ? 5.071 -10.573 -21.182 1.00 97.62 432 ARG A N 1
ATOM 3302 C CA . ARG A 1 432 ? 5.583 -11.273 -22.375 1.00 97.62 432 ARG A CA 1
ATOM 3303 C C . ARG A 1 432 ? 6.563 -12.400 -22.059 1.00 97.62 432 ARG A C 1
ATOM 3305 O O . ARG A 1 432 ? 6.603 -13.377 -22.800 1.00 97.62 432 ARG A O 1
ATOM 3312 N N . THR A 1 433 ? 7.331 -12.297 -20.975 1.00 98.00 433 THR A N 1
ATOM 3313 C CA . THR A 1 433 ? 8.304 -13.334 -20.593 1.00 98.00 433 THR A CA 1
ATOM 3314 C C . THR A 1 433 ? 7.739 -14.423 -19.694 1.00 98.00 433 THR A C 1
ATOM 3316 O O . THR A 1 433 ? 8.450 -15.374 -19.383 1.00 98.00 433 THR A O 1
ATOM 3319 N N . VAL A 1 434 ? 6.458 -14.349 -19.319 1.00 98.44 434 VAL A N 1
ATOM 3320 C CA . VAL A 1 434 ? 5.799 -15.422 -18.567 1.00 98.44 434 VAL A CA 1
ATOM 3321 C C . VAL A 1 434 ? 5.727 -16.687 -19.425 1.00 98.44 434 VAL A C 1
ATOM 3323 O O . VAL A 1 434 ? 4.963 -16.756 -20.398 1.00 98.44 434 VAL A O 1
ATOM 3326 N N . ASN A 1 435 ? 6.483 -17.707 -19.018 1.00 97.88 435 ASN A N 1
ATOM 3327 C CA . ASN A 1 435 ? 6.389 -19.061 -19.549 1.00 97.88 435 ASN A CA 1
ATOM 3328 C C . ASN A 1 435 ? 5.312 -19.853 -18.789 1.00 97.88 435 ASN A C 1
ATOM 3330 O O . ASN A 1 435 ? 5.462 -20.158 -17.607 1.00 97.88 435 ASN A O 1
ATOM 3334 N N . LEU A 1 436 ? 4.220 -20.196 -19.477 1.00 98.00 436 LEU A N 1
ATOM 3335 C CA . LEU A 1 436 ? 3.067 -20.868 -18.870 1.00 98.00 436 LEU A CA 1
ATOM 3336 C C . LEU A 1 436 ? 3.403 -22.268 -18.341 1.00 98.00 436 LEU A C 1
ATOM 3338 O O . LEU A 1 436 ? 2.868 -22.668 -17.306 1.00 98.00 436 LEU A O 1
ATOM 3342 N N . ASP A 1 437 ? 4.285 -23.003 -19.017 1.00 97.62 437 ASP A N 1
ATOM 3343 C CA . ASP A 1 437 ? 4.650 -24.364 -18.616 1.00 97.62 437 ASP A CA 1
ATOM 3344 C C . ASP A 1 437 ? 5.570 -24.357 -17.395 1.00 97.62 437 ASP A C 1
ATOM 3346 O O . ASP A 1 437 ? 5.404 -25.178 -16.491 1.00 97.62 437 ASP A O 1
ATOM 3350 N N . ASP A 1 438 ? 6.474 -23.378 -17.309 1.00 96.31 438 ASP A N 1
ATOM 3351 C CA . ASP A 1 438 ? 7.298 -23.177 -16.116 1.00 96.31 438 ASP A CA 1
ATOM 3352 C C . ASP A 1 438 ? 6.437 -22.802 -14.905 1.00 96.31 438 ASP A C 1
ATOM 3354 O O . ASP A 1 438 ? 6.605 -23.386 -13.835 1.00 96.31 438 ASP A O 1
ATOM 3358 N N . GLN A 1 439 ? 5.457 -21.904 -15.074 1.00 97.00 439 GLN A N 1
ATOM 3359 C CA . GLN A 1 439 ? 4.532 -21.531 -13.996 1.00 97.00 439 GLN A CA 1
ATOM 3360 C C . GLN A 1 439 ? 3.672 -22.716 -13.531 1.00 97.00 439 GLN A C 1
ATOM 3362 O O . GLN A 1 439 ? 3.491 -22.918 -12.329 1.00 97.00 439 GLN A O 1
ATOM 3367 N N . ARG A 1 440 ? 3.187 -23.550 -14.461 1.00 96.62 440 ARG A N 1
ATOM 3368 C CA . ARG A 1 440 ? 2.455 -24.789 -14.135 1.00 96.62 440 ARG A CA 1
ATOM 3369 C C . ARG A 1 440 ? 3.325 -25.785 -13.375 1.00 96.62 440 ARG A C 1
ATOM 3371 O O . ARG A 1 440 ? 2.853 -26.389 -12.412 1.00 96.62 440 ARG A O 1
ATOM 3378 N N . ARG A 1 441 ? 4.585 -25.950 -13.789 1.00 95.56 441 ARG A N 1
ATOM 3379 C CA . ARG A 1 441 ? 5.547 -26.830 -13.115 1.00 95.56 441 ARG A CA 1
ATOM 3380 C C . ARG A 1 441 ? 5.843 -26.340 -11.697 1.00 95.56 441 ARG A C 1
ATOM 3382 O O . ARG A 1 441 ? 5.681 -27.117 -10.763 1.00 95.56 441 ARG A O 1
ATOM 3389 N N . LEU A 1 442 ? 6.167 -25.056 -11.532 1.00 93.00 442 LEU A N 1
ATOM 3390 C CA . LEU A 1 442 ? 6.400 -24.420 -10.227 1.00 93.00 442 LEU A CA 1
ATOM 3391 C C . LEU A 1 442 ? 5.196 -24.580 -9.289 1.00 93.00 442 LEU A C 1
ATOM 3393 O O . LEU A 1 442 ? 5.358 -24.923 -8.118 1.00 93.00 442 LEU A O 1
ATOM 3397 N N . PHE A 1 443 ? 3.980 -24.386 -9.807 1.00 94.31 443 PHE A N 1
ATOM 3398 C CA . PHE A 1 443 ? 2.753 -24.598 -9.040 1.00 94.31 443 PHE A CA 1
ATOM 3399 C C . PHE A 1 443 ? 2.597 -26.056 -8.586 1.00 94.31 443 PHE A C 1
ATOM 3401 O O . PHE A 1 443 ? 2.275 -26.317 -7.426 1.00 94.31 443 PHE A O 1
ATOM 3408 N N . ALA A 1 444 ? 2.853 -27.017 -9.478 1.00 93.31 444 ALA A N 1
ATOM 3409 C CA . ALA A 1 444 ? 2.780 -28.439 -9.154 1.00 93.31 444 ALA A CA 1
ATOM 3410 C C . ALA A 1 444 ? 3.845 -28.869 -8.131 1.00 93.31 444 ALA A C 1
ATOM 3412 O O . ALA A 1 444 ? 3.555 -29.701 -7.274 1.00 93.31 444 ALA A O 1
ATOM 3413 N N . GLU A 1 445 ? 5.052 -28.305 -8.201 1.00 91.69 445 GLU A N 1
ATOM 3414 C CA . GLU A 1 445 ? 6.141 -28.563 -7.252 1.00 91.69 445 GLU A CA 1
ATOM 3415 C C . GLU A 1 445 ? 5.818 -28.038 -5.851 1.00 91.69 445 GLU A C 1
ATOM 3417 O O . GLU A 1 445 ? 6.047 -28.748 -4.881 1.00 91.69 445 GLU A O 1
ATOM 3422 N N . ARG A 1 446 ? 5.221 -26.846 -5.731 1.00 87.69 446 ARG A N 1
ATOM 3423 C CA . ARG A 1 446 ? 4.846 -26.249 -4.431 1.00 87.69 446 ARG A CA 1
ATOM 3424 C C . ARG A 1 446 ? 3.651 -26.912 -3.747 1.00 87.69 446 ARG A C 1
ATOM 3426 O O . ARG A 1 446 ? 3.397 -26.668 -2.573 1.00 87.69 446 ARG A O 1
ATOM 3433 N N . ARG A 1 447 ? 2.891 -27.714 -4.492 1.00 79.38 447 ARG A N 1
ATOM 3434 C CA . ARG A 1 447 ? 1.742 -28.491 -4.005 1.00 79.38 447 ARG A CA 1
ATOM 3435 C C . ARG A 1 447 ? 2.127 -29.867 -3.454 1.00 79.38 447 ARG A C 1
ATOM 3437 O O . ARG A 1 447 ? 1.265 -30.512 -2.857 1.00 79.38 447 ARG A O 1
ATOM 3444 N N . ARG A 1 448 ? 3.346 -30.333 -3.732 1.00 69.06 448 ARG A N 1
ATOM 3445 C CA . ARG A 1 448 ? 3.914 -31.571 -3.185 1.00 69.06 448 ARG A CA 1
ATOM 3446 C C . ARG A 1 448 ? 4.595 -31.268 -1.862 1.00 69.06 448 ARG A C 1
ATOM 3448 O O . ARG A 1 448 ? 4.487 -32.140 -0.976 1.00 69.06 448 ARG A O 1
#